Protein AF-A0A6C2UPY3-F1 (afdb_monomer)

Secondary structure (DSSP, 8-state):
--SSSSSSSSSTTTSTTSSSS-------------PPPHHHHHHHHHHHHTS-GGG--HHHHHHHHHHHHHTT---SHHHHHHHHHTT--HHHHHHHS--GGGS---S------PPSSSTTS--HHHHTSHHHHHHHHHHHHHHHHH--HHHHH---TT-SS--SSHHHHHHT-TTSGGGBTTHHHHHHHHHHHHS-HHHHHHHHHHHHHHHHHHHHHHHHTHHHHHHHHHHHHT-PPTT--S--HHHHHHHHHHHHHHHHHHHHHHHHHHHHHHHT--HHHHHHHTTS-TT-GGGS------S-GGGS-HHHHHHHHHHHHHHHHHHHS-HHHHH---GGGS-TTSSHHHHHHGGGTT-TT-B--TTHHHHHHHHHHHHS-HHHHHHHHHHHHHHHHHHHHHHHHHHHHHHHHHHHHHTS---HHHHHHHHHHHHHHHHHHHHHHHHHHHHHHHH--HHHHHHHHHHT---GGG--SSEEETTEEE----PPP-GGGTS-TTT-SS---------SS-EEE-SS--TTEEPPGGGSTTTT-PPPPEEEE-PPTT--EEEEEEEEE-SS-EEEEEEEEEEETT--EE-TT--TTSSEE---TTTSSSS-------SSS-EEEEEEEEEESS----SS-GGG--HHHHHHHHTTTEEEEEEEEEEE---TT---------

Solvent-accessible surface area (backbone atoms only — not comparable to full-atom values): 37880 Å² total; per-residue (Å²): 137,94,88,83,83,82,79,80,65,73,69,65,59,67,66,58,68,77,75,73,84,84,91,84,76,98,63,84,86,75,87,76,76,82,65,68,49,73,68,55,45,50,50,51,40,57,64,50,68,79,55,57,67,90,72,67,43,43,70,55,26,42,53,50,54,50,52,32,53,76,69,71,53,66,88,50,75,52,44,42,49,45,38,42,75,62,64,34,59,54,65,59,42,39,69,44,37,54,63,92,87,67,86,75,86,91,76,91,81,81,95,74,89,78,82,89,84,71,87,84,76,77,47,54,69,54,23,70,26,65,68,42,36,43,23,38,54,32,25,28,46,49,25,44,80,62,49,52,76,33,38,16,44,22,35,65,85,78,77,65,49,73,52,32,13,42,64,34,41,30,73,57,21,75,61,62,44,46,51,26,56,46,39,54,60,39,50,10,24,51,47,48,67,62,48,51,74,68,53,49,47,51,45,51,50,48,17,61,63,43,41,48,52,52,51,42,52,47,57,65,46,47,48,57,35,52,45,40,49,25,46,52,72,69,65,59,55,92,94,41,95,44,74,25,61,69,43,38,11,56,56,34,14,59,54,27,25,52,33,26,49,53,31,50,57,46,32,47,53,48,14,54,45,62,67,65,57,49,69,70,44,50,56,55,57,68,57,42,47,74,42,31,61,80,55,47,66,88,64,69,85,71,69,72,68,88,80,51,54,71,66,30,48,54,41,31,40,51,51,33,31,29,44,50,29,43,68,74,48,53,61,70,30,16,39,31,54,61,51,68,70,57,51,66,50,28,14,36,55,32,75,64,46,55,80,40,64,93,35,66,81,33,66,58,68,88,53,55,49,47,57,48,7,52,54,46,49,70,67,42,52,75,72,49,33,46,47,59,59,49,48,46,68,72,35,46,67,46,53,55,49,42,46,53,45,36,41,54,41,26,56,37,43,50,29,13,56,75,77,66,46,68,54,66,68,59,30,30,55,43,24,23,53,42,16,30,42,39,23,43,47,32,46,53,50,34,54,34,49,20,55,39,63,77,67,55,51,72,69,48,52,57,51,49,52,58,66,58,74,66,67,75,88,74,62,80,93,35,27,28,57,32,75,46,82,37,72,68,70,91,70,70,85,47,58,50,38,30,49,56,84,90,68,59,80,83,60,75,74,82,70,84,74,83,58,82,70,32,44,45,49,35,96,81,39,57,75,71,25,65,54,54,53,48,41,15,58,88,44,73,48,35,46,73,36,36,37,45,50,62,69,62,90,69,48,48,12,30,33,40,41,30,32,33,79,52,100,90,49,75,46,38,28,32,32,39,32,55,21,53,54,88,60,47,64,40,53,64,58,56,63,87,77,62,35,47,51,16,18,14,70,82,81,53,44,58,45,76,50,44,60,66,75,88,64,87,66,71,43,61,39,38,38,36,41,36,34,14,58,49,64,69,74,73,99,60,60,51,64,67,33,36,71,66,57,49,53,59,52,39,62,97,29,66,75,46,59,22,58,35,40,26,30,48,59,76,71,93,81,77,85,70,74,83,78,82,84,129

InterPro domains:
  IPR005247 YbhB/YbcL/LppC-like [TIGR00481] (537-664)
  IPR005247 YbhB/YbcL/LppC-like [cd00865] (519-664)
  IPR008914 Phosphatidylethanolamine-binding protein [PF01161] (531-664)
  IPR036610 PEBP-like superfamily [G3DSA:3.90.280.10] (501-667)
  IPR036610 PEBP-like superfamily [SSF49777] (518-667)

Foldseek 3Di:
DPDPPPPVPVVVVVVVVVVPDDDDDPDDDDDDPDADDPVLLVQLLVLCVVDDQVPDALVSLQVSVVSCVVVVNDDDPNSQVSCVVSVHHPVVSCVSPPDPPPPDDDDDDDDDDDDPDDVPCFALCNLLDLQQLLLLLLLLLLQQLQHDLQLLLAAAPPLFLQQLLLQVLLVLAPQNCSQFLQPLVLQLQLLLVQADPVLLVLQLVLLVVCLQLLLLLSLLCSLLLVQLNCLLVVVADPPFPHFDLQLLLQSLLQSLLSSLVNNLVLLLSLLVRLLVDDPVSVVSLVQCDSRYSVSTDGDDDNDDPVVDDPSSVSSSSSSSSSSSSNNNHDLRSSLGDHSNSFLSRSSSCLLQCVVNPPPNGDGGDPCLSNVLSVLSLVLDDPVLNCLSSVLSVVLSVLSVLSSVLSSVSSVQSCCSNPVSHGDSVSSSVSSSSNSSSSSNSNRSSSNSSSVSSVPDDPVSSVVSNVSSVGDPVSRAPAHDSHNHHDHDDPRPDNNSRGDDPVPPPDDDPPDRPPPDAKAKAFPQAGFQEADPCCCAPNHVVKPTKMFMDRYDPLFAWKWKWKWFDDPVDIWTFWTWFRQGPPDGIAGIRRDCPRGHFAATPPPLDRDGHGHDDPDADKTKMKMKMFGFNDGFDAPDDRSHPDPVSRVVSRPPGTPDMYMGIHMYGDPPPPPDDDDDDD

Nearest PDB structures (foldseek):
  3n08-assembly1_B  TM=9.089E-01  e=2.172E-09  Chlamydia trachomatis D/UW-3/CX
  1fux-assembly1_B  TM=8.877E-01  e=2.006E-08  Escherichia coli
  1vi3-assembly1_A  TM=8.830E-01  e=4.149E-08  Escherichia coli

Sequence (678 aa):
MKKFETAMIAVCMVIAMQVFARADNNAPRQEQGENITAEQTEKVKEILSHYDAASLTAKNAIAIHEAFREAGLRGGPSMNEAVKAAGFDPDKLRDLAPPPDAQQGSGTEAPGSQPQGQSSRYSVDQAISDRAQLNTIAFDGVAFLTGNMACNTFLPPGKVADFCGFQYMRDVDTNELGHNTSFVPLVANNVLSVLTDKQKGQLIALAKEQEPVLADFGYQRFPLVQAFYRQLTGDFPEGSTGLNRAAVMNYAAGFYEVDGLLSYRRAEVLGSIIRSLSDKQKEYLGKMVFNDSSTWPKLENQVDKRSMSHAAHVAVMTYASEMFSWYAGGVEADVYFCPERHATYFGSFFMKDIPAMGDDNYTISTSLTGDSGEAFLNLLTDGQRKLVTGLVDQQRAGLNEIVEIRREISIVLRGFQTSGKGDEEKVRTLSRRYGELDGEVSYFYAKAFAEVAGSLSADQKETLMKLRNLDPKYTPKGAFLYSEPIDMPKIPDTDFLFVSTATAKQVKMPQAKKVGSFQLTSPAVEDGGMLPVDFTGDGAAATLPLNWSGAPEGTKSFAVIMHHIAPDQTKWYWILYNIPATTTALPRNAPGGVGMLGNNSVNGRTEYAPPHSKGPGPKTYIYTVYALSAPVSVSVAPEKVNRDVLLTAMKGKILATAELETVYERKVGDNREPRAEK

Radius of gyration: 31.48 Å; Cα contacts (8 Å, |Δi|>4): 1026; chains: 1; bounding box: 86×113×62 Å

Mean predicted aligned error: 17.52 Å

pLDDT: mean 84.55, std 19.9, range [24.67, 98.69]

Structure (mmCIF, N/CA/C/O backbone):
data_AF-A0A6C2UPY3-F1
#
_entry.id   AF-A0A6C2UPY3-F1
#
loop_
_atom_site.group_PDB
_atom_site.id
_atom_site.type_symbol
_atom_site.label_atom_id
_atom_site.label_alt_id
_atom_site.label_comp_id
_atom_site.label_asym_id
_atom_site.label_entity_id
_atom_site.label_seq_id
_atom_site.pdbx_PDB_ins_code
_atom_site.Cartn_x
_atom_site.Cartn_y
_atom_site.Cartn_z
_atom_site.occupancy
_atom_site.B_iso_or_equiv
_atom_site.auth_seq_id
_atom_site.auth_comp_id
_atom_site.auth_asym_id
_atom_site.auth_atom_id
_atom_site.pdbx_PDB_model_num
ATOM 1 N N . MET A 1 1 ? -43.630 40.677 -0.311 1.00 43.28 1 MET A N 1
ATOM 2 C CA . MET A 1 1 ? -42.318 41.297 -0.608 1.00 43.28 1 MET A CA 1
ATOM 3 C C . MET A 1 1 ? -42.245 42.626 0.127 1.00 43.28 1 MET A C 1
ATOM 5 O O . MET A 1 1 ? -43.233 43.342 0.099 1.00 43.28 1 MET A O 1
ATOM 9 N N . LYS A 1 2 ? -41.132 42.897 0.824 1.00 33.50 2 LYS A N 1
ATOM 10 C CA . LYS A 1 2 ? -40.958 43.876 1.925 1.00 33.50 2 LYS A CA 1
ATOM 11 C C . LYS A 1 2 ? -41.572 43.472 3.273 1.00 33.50 2 LYS A C 1
ATOM 13 O O . LYS A 1 2 ? -42.511 44.089 3.758 1.00 33.50 2 LYS A O 1
ATOM 18 N N . LYS A 1 3 ? -40.997 42.414 3.860 1.00 31.69 3 LYS A N 1
ATOM 19 C CA . LYS A 1 3 ? -40.846 42.179 5.316 1.00 31.69 3 LYS A CA 1
ATOM 20 C C . LYS A 1 3 ? -39.862 41.018 5.583 1.00 31.69 3 LYS A C 1
ATOM 22 O O . LYS A 1 3 ? -40.121 40.145 6.397 1.00 31.69 3 LYS A O 1
ATOM 27 N N . PHE A 1 4 ? -38.743 40.998 4.849 1.00 28.12 4 PHE A N 1
ATOM 28 C CA . PHE A 1 4 ? -37.661 40.009 5.012 1.00 28.12 4 PHE A CA 1
ATOM 29 C C . PHE A 1 4 ? -36.259 40.608 4.780 1.00 28.12 4 PHE A C 1
ATOM 31 O O . PHE A 1 4 ? -35.325 39.903 4.433 1.00 28.12 4 PHE A O 1
ATOM 38 N N . GLU A 1 5 ? -36.103 41.919 4.994 1.00 31.80 5 GLU A N 1
ATOM 39 C CA . GLU A 1 5 ? -34.828 42.636 4.797 1.00 31.80 5 GLU A CA 1
ATOM 40 C C . GLU A 1 5 ? -34.433 43.503 6.005 1.00 31.80 5 GLU A C 1
ATOM 42 O O . GLU A 1 5 ? -33.667 44.451 5.895 1.00 31.80 5 GLU A O 1
ATOM 47 N N . THR A 1 6 ? -34.943 43.194 7.201 1.00 31.55 6 THR A N 1
ATOM 48 C CA . THR A 1 6 ? -34.597 43.971 8.413 1.00 31.55 6 THR A CA 1
ATOM 49 C C . THR A 1 6 ? -34.268 43.092 9.624 1.00 31.55 6 THR A C 1
ATOM 51 O O . THR A 1 6 ? -34.176 43.581 10.740 1.00 31.55 6 THR A O 1
ATOM 54 N N . ALA A 1 7 ? -34.015 41.796 9.408 1.00 30.09 7 ALA A N 1
ATOM 55 C CA . ALA A 1 7 ? -33.547 40.869 10.448 1.00 30.09 7 ALA A CA 1
ATOM 56 C C . ALA A 1 7 ? -32.227 40.153 10.092 1.00 30.09 7 ALA A C 1
ATOM 58 O O . ALA A 1 7 ? -31.818 39.240 10.798 1.00 30.09 7 ALA A O 1
ATOM 59 N N . MET A 1 8 ? -31.527 40.593 9.038 1.00 29.78 8 MET A N 1
ATOM 60 C CA . MET A 1 8 ? -30.213 40.057 8.636 1.00 29.78 8 MET A CA 1
ATOM 61 C C . MET A 1 8 ? -29.109 41.127 8.621 1.00 29.78 8 MET A C 1
ATOM 63 O O . MET A 1 8 ? -28.093 40.978 7.956 1.00 29.78 8 MET A O 1
ATOM 67 N N . ILE A 1 9 ? -29.315 42.219 9.367 1.00 31.20 9 ILE A N 1
ATOM 68 C CA . ILE A 1 9 ? -28.316 43.284 9.583 1.00 31.20 9 ILE A CA 1
ATOM 69 C C . ILE A 1 9 ? -27.961 43.426 11.081 1.00 31.20 9 ILE A C 1
ATOM 71 O O . ILE A 1 9 ? -26.947 44.018 11.425 1.00 31.20 9 ILE A O 1
ATOM 75 N N . ALA A 1 10 ? -28.698 42.770 11.989 1.00 29.48 10 ALA A N 1
ATOM 76 C CA . ALA A 1 10 ? -28.440 42.828 13.434 1.00 29.48 10 ALA A CA 1
ATOM 77 C C . ALA A 1 10 ? -27.607 41.655 14.004 1.00 29.48 10 ALA A C 1
ATOM 79 O O . ALA A 1 10 ? -27.228 41.704 15.169 1.00 29.48 10 ALA A O 1
ATOM 80 N N . VAL A 1 11 ? -27.261 40.633 13.207 1.00 30.39 11 VAL A N 1
ATOM 81 C CA . VAL A 1 11 ? -26.351 39.540 13.635 1.00 30.39 11 VAL A CA 1
ATOM 82 C C . VAL A 1 11 ? -24.947 39.676 13.024 1.00 30.39 11 VAL A C 1
ATOM 84 O O . VAL A 1 11 ? -23.975 39.185 13.588 1.00 30.39 11 VAL A O 1
ATOM 87 N N . CYS A 1 12 ? -24.784 40.469 11.960 1.00 29.53 12 CYS A N 1
ATOM 88 C CA . CYS A 1 12 ? -23.463 40.804 11.413 1.00 29.53 12 CYS A CA 1
ATOM 89 C C . CYS A 1 12 ? -22.771 41.983 12.124 1.00 29.53 12 CYS A C 1
ATOM 91 O O . CYS A 1 12 ? -21.595 42.229 11.876 1.00 29.53 12 CYS A O 1
ATOM 93 N N . MET A 1 13 ? -23.445 42.683 13.046 1.00 27.91 13 MET A N 1
ATOM 94 C CA . MET A 1 13 ? -22.866 43.831 13.765 1.00 27.91 13 MET A CA 1
ATOM 95 C C . MET A 1 13 ? -22.345 43.520 15.177 1.00 27.91 13 MET A C 1
ATOM 97 O O . MET A 1 13 ? -21.684 44.366 15.767 1.00 27.91 13 MET A O 1
ATOM 101 N N . VAL A 1 14 ? -22.544 42.300 15.694 1.00 29.33 14 VAL A N 1
ATOM 102 C CA . VAL A 1 14 ? -21.970 41.867 16.989 1.00 29.33 14 VAL A CA 1
ATOM 103 C C . VAL A 1 14 ? -20.710 41.003 16.812 1.00 29.33 14 VAL A C 1
ATOM 105 O O . VAL A 1 14 ? -19.876 40.951 17.707 1.00 29.33 14 VAL A O 1
ATOM 108 N N . ILE A 1 15 ? -20.472 40.442 15.620 1.00 30.80 15 ILE A N 1
ATOM 109 C CA . ILE A 1 15 ? -19.201 39.765 15.280 1.00 30.80 15 ILE A CA 1
ATOM 110 C C . ILE A 1 15 ? -18.158 40.762 14.724 1.00 30.80 15 ILE A C 1
ATOM 112 O O . ILE A 1 15 ? -16.955 40.541 14.834 1.00 30.80 15 ILE A O 1
ATOM 116 N N . ALA A 1 16 ? -18.586 41.933 14.240 1.00 27.12 16 ALA A N 1
ATOM 117 C CA . ALA A 1 16 ? -17.689 42.998 13.774 1.00 27.12 16 ALA A CA 1
ATOM 118 C C . ALA A 1 16 ? -17.115 43.894 14.900 1.00 27.12 16 ALA A C 1
ATOM 120 O O . ALA A 1 16 ? -16.268 44.741 14.629 1.00 27.12 16 ALA A O 1
ATOM 121 N N . MET A 1 17 ? -17.520 43.696 16.163 1.00 27.42 17 MET A N 1
ATOM 122 C CA . MET A 1 17 ? -17.054 44.487 17.319 1.00 27.42 17 MET A CA 1
ATOM 123 C C . MET A 1 17 ? -16.024 43.780 18.221 1.00 27.42 17 MET A C 1
ATOM 125 O O . MET A 1 17 ? -15.633 44.328 19.246 1.00 27.42 17 MET A O 1
ATOM 129 N N . GLN A 1 18 ? -15.500 42.620 17.810 1.00 29.08 18 GLN A N 1
ATOM 130 C CA . GLN A 1 18 ? -14.273 42.032 18.384 1.00 29.08 18 GLN A CA 1
ATOM 131 C C . GLN A 1 18 ? -13.105 41.958 17.384 1.00 29.08 18 GLN A C 1
ATOM 133 O O . GLN A 1 18 ? -12.031 41.471 17.723 1.00 29.08 18 GLN A O 1
ATOM 138 N N . VAL A 1 19 ? -13.278 42.519 16.181 1.00 29.23 19 VAL A N 1
ATOM 139 C CA . VAL A 1 19 ? -12.243 42.589 15.129 1.00 29.23 19 VAL A CA 1
ATOM 140 C C . VAL A 1 19 ? -11.664 44.010 14.961 1.00 29.23 19 VAL A C 1
ATOM 142 O O . VAL A 1 19 ? -10.706 44.208 14.226 1.00 29.23 19 VAL A O 1
ATOM 145 N N . PHE A 1 20 ? -12.136 45.002 15.724 1.00 27.36 20 PHE A N 1
ATOM 146 C CA . PHE A 1 20 ? -11.545 46.349 15.764 1.00 27.36 20 PHE A CA 1
ATOM 147 C C . PHE A 1 20 ? -11.242 46.797 17.198 1.00 27.36 20 PHE A C 1
ATOM 149 O O . PHE A 1 20 ? -11.876 47.686 17.755 1.00 27.36 20 PHE A O 1
ATOM 156 N N . ALA A 1 21 ? -10.232 46.165 17.795 1.00 28.03 21 ALA A N 1
ATOM 157 C CA . ALA A 1 21 ? -9.482 46.716 18.921 1.00 28.03 21 ALA A CA 1
ATOM 158 C C . ALA A 1 21 ? -8.058 46.141 18.925 1.00 28.03 21 ALA A C 1
ATOM 160 O O . ALA A 1 21 ? -7.724 45.319 19.773 1.00 28.03 21 ALA A O 1
ATOM 161 N N . ARG A 1 22 ? -7.249 46.536 17.930 1.00 28.73 22 ARG A N 1
ATOM 162 C CA . ARG A 1 22 ? -5.774 46.690 17.979 1.00 28.73 22 ARG A CA 1
ATOM 163 C C . ARG A 1 22 ? -5.237 46.977 16.572 1.00 28.73 22 ARG A C 1
ATOM 165 O O . ARG A 1 22 ? -4.553 46.170 15.959 1.00 28.73 22 ARG A O 1
ATOM 172 N N . ALA A 1 23 ? -5.557 48.163 16.074 1.00 29.22 23 ALA A N 1
ATOM 173 C CA . ALA A 1 23 ? -4.793 48.822 15.025 1.00 29.22 23 ALA A CA 1
ATOM 174 C C . ALA A 1 23 ? -4.443 50.215 15.552 1.00 29.22 23 ALA A C 1
ATOM 176 O O . ALA A 1 23 ? -5.127 51.181 15.259 1.00 29.22 23 ALA A O 1
ATOM 177 N N . ASP A 1 24 ? -3.464 50.242 16.454 1.00 33.41 24 ASP A N 1
ATOM 178 C CA . ASP A 1 24 ? -2.584 51.378 16.724 1.00 33.41 24 ASP A CA 1
ATOM 179 C C . ASP A 1 24 ? -1.478 50.875 17.655 1.00 33.41 24 ASP A C 1
ATOM 181 O O . ASP A 1 24 ? -1.638 50.779 18.868 1.00 33.41 24 ASP A O 1
ATOM 185 N N . ASN A 1 25 ? -0.383 50.434 17.043 1.00 28.27 25 ASN A N 1
ATOM 186 C CA . ASN A 1 25 ? 0.956 50.468 17.622 1.00 28.27 25 ASN A CA 1
ATOM 187 C C . ASN A 1 25 ? 1.949 50.289 16.478 1.00 28.27 25 ASN A C 1
ATOM 189 O O . ASN A 1 25 ? 2.405 49.193 16.158 1.00 28.27 25 ASN A O 1
ATOM 193 N N . ASN A 1 26 ? 2.251 51.412 15.837 1.00 34.75 26 ASN A N 1
ATOM 194 C CA . ASN A 1 26 ? 3.432 51.560 15.012 1.00 34.75 26 ASN A CA 1
ATOM 195 C C . ASN A 1 26 ? 4.642 51.581 15.968 1.00 34.75 26 ASN A C 1
ATOM 197 O O . ASN A 1 26 ? 5.049 52.632 16.455 1.00 34.75 26 ASN A O 1
ATOM 201 N N . ALA A 1 27 ? 5.150 50.397 16.305 1.00 28.31 27 ALA A N 1
ATOM 202 C CA . ALA A 1 27 ? 6.415 50.192 17.001 1.00 28.31 27 ALA A CA 1
ATOM 203 C C . ALA A 1 27 ? 7.251 49.210 16.159 1.00 28.31 27 ALA A C 1
ATOM 205 O O . ALA A 1 27 ? 6.681 48.273 15.593 1.00 28.31 27 ALA A O 1
ATOM 206 N N . PRO A 1 28 ? 8.569 49.421 16.009 1.00 27.42 28 PRO A N 1
ATOM 207 C CA . PRO A 1 28 ? 9.392 48.599 15.129 1.00 27.42 28 PRO A CA 1
ATOM 208 C C . PRO A 1 28 ? 9.341 47.125 15.551 1.00 27.42 28 PRO A C 1
ATOM 210 O O . PRO A 1 28 ? 9.443 46.807 16.737 1.00 27.42 28 PRO A O 1
ATOM 213 N N . ARG A 1 29 ? 9.187 46.225 14.567 1.00 27.75 29 ARG A N 1
ATOM 214 C CA . ARG A 1 29 ? 9.337 44.774 14.748 1.00 27.75 29 ARG A CA 1
ATOM 215 C C . ARG A 1 29 ? 10.707 44.499 15.374 1.00 27.75 29 ARG A C 1
ATOM 217 O O . ARG A 1 29 ? 11.723 44.739 14.730 1.00 27.75 29 ARG A O 1
ATOM 224 N N . GLN A 1 30 ? 10.728 43.996 16.607 1.00 25.84 30 GLN A N 1
ATOM 225 C CA . GLN A 1 30 ? 11.908 43.338 17.158 1.00 25.84 30 GLN A CA 1
ATOM 226 C C . GLN A 1 30 ? 12.019 41.945 16.532 1.00 25.84 30 GLN A C 1
ATOM 228 O O . GLN A 1 30 ? 11.112 41.125 16.671 1.00 25.84 30 GLN A O 1
ATOM 233 N N . GLU A 1 31 ? 13.132 41.684 15.852 1.00 34.47 31 GLU A N 1
ATOM 234 C CA . GLU A 1 31 ? 13.643 40.331 15.655 1.00 34.47 31 GLU A CA 1
ATOM 235 C C . GLU A 1 31 ? 13.912 39.721 17.040 1.00 34.47 31 GLU A C 1
ATOM 237 O O . GLU A 1 31 ? 14.740 40.228 17.794 1.00 34.47 31 GLU A O 1
ATOM 242 N N . GLN A 1 32 ? 13.207 38.650 17.401 1.00 31.83 32 GLN A N 1
ATOM 243 C CA . GLN A 1 32 ? 13.587 37.791 18.521 1.00 31.83 32 GLN A CA 1
ATOM 244 C C . GLN A 1 32 ? 13.891 36.406 17.955 1.00 31.83 32 GLN A C 1
ATOM 246 O O . GLN A 1 32 ? 13.021 35.546 17.865 1.00 31.83 32 GLN A O 1
ATOM 251 N N . GLY A 1 33 ? 15.146 36.204 17.548 1.00 43.09 33 GLY A N 1
ATOM 252 C CA . GLY A 1 33 ? 15.763 34.898 17.741 1.00 43.09 33 GLY A CA 1
ATOM 253 C C . GLY A 1 33 ? 15.881 34.695 19.248 1.00 43.09 33 GLY A C 1
ATOM 254 O O . GLY A 1 33 ? 16.368 35.587 19.943 1.00 43.09 33 GLY A O 1
ATOM 255 N N . GLU A 1 34 ? 15.361 33.591 19.774 1.00 50.81 34 GLU A N 1
ATOM 256 C CA . GLU A 1 34 ? 15.448 33.301 21.205 1.00 50.81 34 GLU A CA 1
ATOM 257 C C . GLU A 1 34 ? 16.928 33.274 21.631 1.00 50.81 34 GLU A C 1
ATOM 259 O O . GLU A 1 34 ? 17.712 32.405 21.240 1.00 50.81 34 GLU A O 1
ATOM 264 N N . ASN A 1 35 ? 17.339 34.280 22.403 1.00 67.75 35 ASN A N 1
ATOM 265 C CA . ASN A 1 35 ? 18.622 34.273 23.091 1.00 67.75 35 ASN A CA 1
ATOM 266 C C . ASN A 1 35 ? 18.583 33.184 24.167 1.00 67.75 35 ASN A C 1
ATOM 268 O O . ASN A 1 35 ? 17.608 33.107 24.916 1.00 67.75 35 ASN A O 1
ATOM 272 N N . ILE A 1 36 ? 19.633 32.361 24.263 1.00 79.19 36 ILE A N 1
ATOM 273 C CA . ILE A 1 36 ? 19.756 31.414 25.374 1.00 79.19 36 ILE A CA 1
ATOM 274 C C . ILE A 1 36 ? 19.735 32.174 26.710 1.00 79.19 36 ILE A C 1
ATOM 276 O O . ILE A 1 36 ? 20.235 33.298 26.816 1.00 79.19 36 ILE A O 1
ATOM 280 N N . THR A 1 37 ? 19.135 31.585 27.741 1.00 85.62 37 THR A N 1
ATOM 281 C CA . THR A 1 37 ? 19.032 32.224 29.058 1.00 85.62 37 THR A CA 1
ATOM 282 C C . THR A 1 37 ? 20.402 32.321 29.745 1.00 85.62 37 THR A C 1
ATOM 284 O O . THR A 1 37 ? 21.361 31.636 29.380 1.00 85.62 37 THR A O 1
ATOM 287 N N . ALA A 1 38 ? 20.518 33.154 30.784 1.00 82.06 38 ALA A N 1
ATOM 288 C CA . ALA A 1 38 ? 21.731 33.212 31.609 1.00 82.06 38 ALA A CA 1
ATOM 289 C C . ALA A 1 38 ? 22.054 31.849 32.258 1.00 82.06 38 ALA A C 1
ATOM 291 O O . ALA A 1 38 ? 23.214 31.457 32.330 1.00 82.06 38 ALA A O 1
ATOM 292 N N . GLU A 1 39 ? 21.022 31.100 32.657 1.00 82.31 39 GLU A N 1
ATOM 293 C CA . GLU A 1 39 ? 21.149 29.743 33.198 1.00 82.31 39 GLU A CA 1
ATOM 294 C C . GLU A 1 39 ? 21.679 28.759 32.144 1.00 82.31 39 GLU A C 1
ATOM 296 O O . GLU A 1 39 ? 22.607 27.999 32.408 1.00 82.31 39 GLU A O 1
ATOM 301 N N . GLN A 1 40 ? 21.164 28.835 30.914 1.00 86.31 40 GLN A N 1
ATOM 302 C CA . GLN A 1 40 ? 21.666 28.049 29.786 1.00 86.31 40 GLN A CA 1
ATOM 303 C C . GLN A 1 40 ? 23.106 28.426 29.418 1.00 86.31 40 GLN A C 1
ATOM 305 O O . GLN A 1 40 ? 23.907 27.551 29.106 1.00 86.31 40 GLN A O 1
ATOM 310 N N . THR A 1 41 ? 23.467 29.707 29.513 1.00 88.75 41 THR A N 1
ATOM 311 C CA . THR A 1 41 ? 24.836 30.186 29.269 1.00 88.75 41 THR A CA 1
ATOM 312 C C . THR A 1 41 ? 25.822 29.631 30.301 1.00 88.75 41 THR A C 1
ATOM 314 O O . THR A 1 41 ? 26.923 29.219 29.941 1.00 88.75 41 THR A O 1
ATOM 317 N N . GLU A 1 42 ? 25.436 29.568 31.578 1.00 89.25 42 GLU A N 1
ATOM 318 C CA . GLU A 1 42 ? 26.247 28.907 32.609 1.00 89.25 42 GLU A CA 1
ATOM 319 C C . GLU A 1 42 ? 26.333 27.394 32.389 1.00 89.25 42 GLU A C 1
ATOM 321 O O . GLU A 1 42 ? 27.410 26.819 32.532 1.00 89.25 42 GLU A O 1
ATOM 326 N N . LYS A 1 43 ? 25.253 26.753 31.923 1.00 92.38 43 LYS A N 1
ATOM 327 C CA . LYS A 1 43 ? 25.273 25.329 31.559 1.00 92.38 43 LYS A CA 1
ATOM 328 C C . LYS A 1 43 ? 26.239 25.030 30.407 1.00 92.38 43 LYS A C 1
ATOM 330 O O . LYS A 1 43 ? 26.944 24.024 30.446 1.00 92.38 43 LYS A O 1
ATOM 335 N N . VAL A 1 44 ? 26.329 25.921 29.415 1.00 92.50 44 VAL A N 1
ATOM 336 C CA . VAL A 1 44 ? 27.328 25.832 28.334 1.00 92.50 44 VAL A CA 1
ATOM 337 C C . VAL A 1 44 ? 28.748 25.881 28.898 1.00 92.50 44 VAL A C 1
ATOM 339 O O . VAL A 1 44 ? 29.572 25.042 28.537 1.00 92.50 44 VAL A O 1
ATOM 342 N N . LYS A 1 45 ? 29.037 26.820 29.808 1.00 92.50 45 LYS A N 1
ATOM 343 C CA . LYS A 1 45 ? 30.357 26.927 30.449 1.00 92.50 45 LYS A CA 1
ATOM 344 C C . LYS A 1 45 ? 30.688 25.701 31.294 1.00 92.50 45 LYS A C 1
ATOM 346 O O . LYS A 1 45 ? 31.810 25.215 31.221 1.00 92.50 45 LYS A O 1
ATOM 351 N N . GLU A 1 46 ? 29.725 25.193 32.060 1.00 93.12 46 GLU A N 1
ATOM 352 C CA . GLU A 1 46 ? 29.875 23.984 32.876 1.00 93.12 46 GLU A CA 1
ATOM 353 C C . GLU A 1 46 ? 30.261 22.786 32.000 1.00 93.12 46 GLU A C 1
ATOM 355 O O . GLU A 1 46 ? 31.302 22.171 32.228 1.00 93.12 46 GLU A O 1
ATOM 360 N N . ILE A 1 47 ? 29.489 22.513 30.943 1.00 93.00 47 ILE A N 1
ATOM 361 C CA . ILE A 1 47 ? 29.744 21.397 30.021 1.00 93.00 47 ILE A CA 1
ATOM 362 C C . ILE A 1 47 ? 31.125 21.529 29.374 1.00 93.00 47 ILE A C 1
ATOM 364 O O . ILE A 1 47 ? 31.890 20.566 29.349 1.00 93.00 47 ILE A O 1
ATOM 368 N N . LEU A 1 48 ? 31.469 22.721 28.882 1.00 94.44 48 LEU A N 1
ATOM 369 C CA . LEU A 1 48 ? 32.739 22.958 28.198 1.00 94.44 48 LEU A CA 1
ATOM 370 C C . LEU A 1 48 ? 33.948 22.972 29.146 1.00 94.44 48 LEU A C 1
ATOM 372 O O . LEU A 1 48 ? 35.051 22.659 28.706 1.00 94.44 48 LEU A O 1
ATOM 376 N N . SER A 1 49 ? 33.760 23.240 30.443 1.00 92.44 49 SER A N 1
ATOM 377 C CA . SER A 1 49 ? 34.845 23.236 31.440 1.00 92.44 49 SER A CA 1
ATOM 378 C C . SER A 1 49 ? 35.518 21.871 31.628 1.00 92.44 49 SER A C 1
ATOM 380 O O . SER A 1 49 ? 36.646 21.794 32.113 1.00 92.44 49 SER A O 1
ATOM 382 N N . HIS A 1 50 ? 34.847 20.791 31.218 1.00 91.94 50 HIS A N 1
ATOM 383 C CA . HIS A 1 50 ? 35.381 19.430 31.255 1.00 91.94 50 HIS A CA 1
ATOM 384 C C . HIS A 1 50 ? 36.324 19.098 30.090 1.00 91.94 50 HIS A C 1
ATOM 386 O O . HIS A 1 50 ? 36.877 17.997 30.042 1.00 91.94 50 HIS A O 1
ATOM 392 N N . TYR A 1 51 ? 36.514 20.029 29.156 1.00 92.19 51 TYR A N 1
ATOM 393 C CA . TYR A 1 51 ? 37.273 19.815 27.933 1.00 92.19 51 TYR A CA 1
ATOM 394 C C . TYR A 1 51 ? 38.352 20.886 27.763 1.00 92.19 51 TYR A C 1
ATOM 396 O O . TYR A 1 51 ? 38.236 22.007 28.247 1.00 92.19 51 TYR A O 1
ATOM 404 N N . ASP A 1 52 ? 39.414 20.540 27.041 1.00 90.81 52 ASP A N 1
ATOM 405 C CA . ASP A 1 52 ? 40.459 21.483 26.648 1.00 90.81 52 ASP A CA 1
ATOM 406 C C . ASP A 1 52 ? 40.269 21.881 25.177 1.00 90.81 52 ASP A C 1
ATOM 408 O O . ASP A 1 52 ? 40.358 21.046 24.271 1.00 90.81 52 ASP A O 1
ATOM 412 N N . ALA A 1 53 ? 40.018 23.170 24.935 1.00 87.75 53 ALA A N 1
ATOM 413 C CA . ALA A 1 53 ? 39.783 23.726 23.604 1.00 87.75 53 ALA A CA 1
ATOM 414 C C . ALA A 1 53 ? 40.985 23.549 22.651 1.00 87.75 53 ALA A C 1
ATOM 416 O O . ALA A 1 53 ? 40.808 23.423 21.430 1.00 87.75 53 ALA A O 1
ATOM 417 N N . ALA A 1 54 ? 42.212 23.501 23.187 1.00 84.19 54 ALA A N 1
ATOM 418 C CA . ALA A 1 54 ? 43.427 23.340 22.391 1.00 84.19 54 ALA A CA 1
ATOM 419 C C . ALA A 1 54 ? 43.610 21.900 21.879 1.00 84.19 54 ALA A C 1
ATOM 421 O O . ALA A 1 54 ? 44.164 21.707 20.794 1.00 84.19 54 ALA A O 1
ATOM 422 N N . SER A 1 55 ? 43.097 20.903 22.609 1.00 87.06 55 SER A N 1
ATOM 423 C CA . SER A 1 55 ? 43.263 19.469 22.321 1.00 87.06 55 SER A CA 1
ATOM 424 C C . SER A 1 55 ? 41.956 18.740 21.961 1.00 87.06 55 SER A C 1
ATOM 426 O O . SER A 1 55 ? 41.864 17.515 22.060 1.00 87.06 55 SER A O 1
ATOM 428 N N . LEU A 1 56 ? 40.944 19.479 21.490 1.00 88.44 56 LEU A N 1
ATOM 429 C CA . LEU A 1 56 ? 39.674 18.925 21.006 1.00 88.44 56 LEU A CA 1
ATOM 430 C C . LEU A 1 56 ? 39.867 17.819 19.957 1.00 88.44 56 LEU A C 1
ATOM 432 O O . LEU A 1 56 ? 40.517 18.014 18.930 1.00 88.44 56 LEU A O 1
ATOM 436 N N . THR A 1 57 ? 39.218 16.678 20.196 1.00 88.06 57 THR A N 1
ATOM 437 C CA . THR A 1 57 ? 39.137 15.541 19.269 1.00 88.06 57 THR A CA 1
ATOM 438 C C . THR A 1 57 ? 37.698 15.333 18.799 1.00 88.06 57 THR A C 1
ATOM 440 O O . THR A 1 57 ? 36.766 15.804 19.449 1.00 88.06 57 THR A O 1
ATOM 443 N N . ALA A 1 58 ? 37.501 14.564 17.722 1.00 77.81 58 ALA A N 1
ATOM 444 C CA . ALA A 1 58 ? 36.168 14.184 17.244 1.00 77.81 58 ALA A CA 1
ATOM 445 C C . ALA A 1 58 ? 35.314 13.516 18.334 1.00 77.81 58 ALA A C 1
ATOM 447 O O . ALA A 1 58 ? 34.145 13.842 18.508 1.00 77.81 58 ALA A O 1
ATOM 448 N N . LYS A 1 59 ? 35.926 12.645 19.148 1.00 77.38 59 LYS A N 1
ATOM 449 C CA . LYS A 1 59 ? 35.252 11.976 20.269 1.00 77.38 59 LYS A CA 1
ATOM 450 C C . LYS A 1 59 ? 34.748 12.972 21.320 1.00 77.38 59 LYS A C 1
ATOM 452 O O . LYS A 1 59 ? 33.625 12.839 21.792 1.00 77.38 59 LYS A O 1
ATOM 457 N N . ASN A 1 60 ? 35.562 13.969 21.665 1.00 84.88 60 ASN A N 1
ATOM 458 C CA . ASN A 1 60 ? 35.176 14.996 22.634 1.00 84.88 60 ASN A CA 1
ATOM 459 C C . ASN A 1 60 ? 34.113 15.935 22.051 1.00 84.88 60 ASN A C 1
ATOM 461 O O . ASN A 1 60 ? 33.182 16.300 22.754 1.00 84.88 60 ASN A O 1
ATOM 465 N N . ALA A 1 61 ? 34.215 16.284 20.766 1.00 85.12 61 ALA A N 1
ATOM 466 C CA . ALA A 1 61 ? 33.223 17.112 20.088 1.00 85.12 61 ALA A CA 1
ATOM 467 C C . ALA A 1 61 ? 31.842 16.431 20.034 1.00 85.12 61 ALA A C 1
ATOM 469 O O . ALA A 1 61 ? 30.840 17.080 20.322 1.00 85.12 61 ALA A O 1
ATOM 470 N N . ILE A 1 62 ? 31.785 15.120 19.763 1.00 79.81 62 ILE A N 1
ATOM 471 C CA . ILE A 1 62 ? 30.537 14.335 19.808 1.00 79.81 62 ILE A CA 1
ATOM 472 C C . ILE A 1 62 ? 29.934 14.364 21.219 1.00 79.81 62 ILE A C 1
ATOM 474 O O . ILE A 1 62 ? 28.768 14.719 21.372 1.00 79.81 62 ILE A O 1
ATOM 478 N N . ALA A 1 63 ? 30.739 14.081 22.249 1.00 80.44 63 ALA A N 1
ATOM 479 C CA . ALA A 1 63 ? 30.280 14.087 23.639 1.00 80.44 63 ALA A CA 1
ATOM 480 C C . ALA A 1 63 ? 29.783 15.472 24.102 1.00 80.44 63 ALA A C 1
ATOM 482 O O . ALA A 1 63 ? 28.820 15.566 24.859 1.00 80.44 63 ALA A O 1
ATOM 483 N N . ILE A 1 64 ? 30.400 16.559 23.623 1.00 85.62 64 ILE A N 1
ATOM 484 C CA . ILE A 1 64 ? 29.950 17.936 23.882 1.00 85.62 64 ILE A CA 1
ATOM 485 C C . ILE A 1 64 ? 28.578 18.194 23.242 1.00 85.62 64 ILE A C 1
ATOM 487 O O . ILE A 1 64 ? 27.692 18.734 23.904 1.00 85.62 64 ILE A O 1
ATOM 491 N N . HIS A 1 65 ? 28.370 17.795 21.981 1.00 84.12 65 HIS A N 1
ATOM 492 C CA . HIS A 1 65 ? 27.074 17.963 21.304 1.00 84.12 65 HIS A CA 1
ATOM 493 C C . HIS A 1 65 ? 25.967 17.111 21.932 1.00 84.12 65 HIS A C 1
ATOM 495 O O . HIS A 1 65 ? 24.823 17.561 22.012 1.00 84.12 65 HIS A O 1
ATOM 501 N N . GLU A 1 66 ? 26.291 15.907 22.403 1.00 78.56 66 GLU A N 1
ATOM 502 C CA . GLU A 1 66 ? 25.368 15.064 23.171 1.00 78.56 66 GLU A CA 1
ATOM 503 C C . GLU A 1 66 ? 24.995 15.721 24.504 1.00 78.56 66 GLU A C 1
ATOM 505 O O . GLU A 1 66 ? 23.808 15.881 24.784 1.00 78.56 66 GLU A O 1
ATOM 510 N N . ALA A 1 67 ? 25.975 16.218 25.265 1.00 81.19 67 ALA A N 1
ATOM 511 C CA . ALA A 1 67 ? 25.727 16.922 26.523 1.00 81.19 67 ALA A CA 1
ATOM 512 C C . ALA A 1 67 ? 24.885 18.199 26.331 1.00 81.19 67 ALA A C 1
ATOM 514 O O . ALA A 1 67 ? 24.003 18.491 27.140 1.00 81.19 67 ALA A O 1
ATOM 515 N N . PHE A 1 68 ? 25.096 18.948 25.242 1.00 87.19 68 PHE A N 1
ATOM 516 C CA . PHE A 1 68 ? 24.234 20.080 24.888 1.00 87.19 68 PHE A CA 1
ATOM 517 C C . PHE A 1 68 ? 22.800 19.640 24.584 1.00 87.19 68 PHE A C 1
ATOM 519 O O . PHE A 1 68 ? 21.853 20.263 25.067 1.00 87.19 68 PHE A O 1
ATOM 526 N N . ARG A 1 69 ? 22.625 18.541 23.844 1.00 81.62 69 ARG A N 1
ATOM 527 C CA . ARG A 1 69 ? 21.305 17.992 23.513 1.00 81.62 69 ARG A CA 1
ATOM 528 C C . ARG A 1 69 ? 20.550 17.527 24.757 1.00 81.62 69 ARG A C 1
ATOM 530 O O . ARG A 1 69 ? 19.374 17.854 24.898 1.00 81.62 69 ARG A O 1
ATOM 537 N N . GLU A 1 70 ? 21.219 16.817 25.661 1.00 72.62 70 GLU A N 1
ATOM 538 C CA . GLU A 1 70 ? 20.649 16.362 26.936 1.00 72.62 70 GLU A CA 1
ATOM 539 C C . GLU A 1 70 ? 20.266 17.532 27.849 1.00 72.62 70 GLU A C 1
ATOM 541 O O . GLU A 1 70 ? 19.236 17.489 28.520 1.00 72.62 70 GLU A O 1
ATOM 546 N N . ALA A 1 71 ? 21.043 18.618 27.818 1.00 73.69 71 ALA A N 1
ATOM 547 C CA . ALA A 1 71 ? 20.748 19.851 28.542 1.00 73.69 71 ALA A CA 1
ATOM 548 C C . ALA A 1 71 ? 19.682 20.739 27.862 1.00 73.69 71 ALA A C 1
ATOM 550 O O . ALA A 1 71 ? 19.401 21.837 28.344 1.00 73.69 71 ALA A O 1
ATOM 551 N N . GLY A 1 72 ? 19.095 20.304 26.740 1.00 75.56 72 GLY A N 1
ATOM 552 C CA . GLY A 1 72 ? 18.103 21.081 25.990 1.00 75.56 72 GLY A CA 1
ATOM 553 C C . GLY A 1 72 ? 18.668 22.340 25.319 1.00 75.56 72 GLY A C 1
ATOM 554 O O . GLY A 1 72 ? 17.905 23.235 24.949 1.00 75.56 72 GLY A O 1
ATOM 555 N N . LEU A 1 73 ? 19.991 22.426 25.158 1.00 79.88 73 LEU A N 1
ATOM 556 C CA . LEU A 1 73 ? 20.691 23.539 24.523 1.00 79.88 73 LEU A CA 1
ATOM 557 C C . LEU A 1 73 ? 20.666 23.341 23.003 1.00 79.88 73 LEU A C 1
ATOM 559 O O . LEU A 1 73 ? 21.295 22.431 22.461 1.00 79.88 73 LEU A O 1
ATOM 563 N N . ARG A 1 74 ? 19.900 24.181 22.300 1.00 73.50 74 ARG A N 1
ATOM 564 C CA . ARG A 1 74 ? 19.765 24.128 20.837 1.00 73.50 74 ARG A CA 1
ATOM 565 C C . ARG A 1 74 ? 20.800 25.028 20.163 1.00 73.50 74 ARG A C 1
ATOM 567 O O . ARG A 1 74 ? 21.118 26.103 20.664 1.00 73.50 74 ARG A O 1
ATOM 574 N N . GLY A 1 75 ? 21.310 24.594 19.011 1.00 73.75 75 GLY A N 1
ATOM 575 C CA . GLY A 1 75 ? 22.243 25.385 18.206 1.00 73.75 75 GLY A CA 1
ATOM 576 C C . GLY A 1 75 ? 21.604 26.667 17.657 1.00 73.75 75 GLY A C 1
ATOM 577 O O . GLY A 1 75 ? 20.409 26.704 17.373 1.00 73.75 75 GLY A O 1
ATOM 578 N N . GLY A 1 76 ? 22.409 27.716 17.493 1.00 77.12 76 GLY A N 1
ATOM 579 C CA . GLY A 1 76 ? 21.971 29.022 16.999 1.00 77.12 76 GLY A CA 1
ATOM 580 C C . GLY A 1 76 ? 23.014 30.115 17.266 1.00 77.12 76 GLY A C 1
ATOM 581 O O . GLY A 1 76 ? 24.023 29.842 17.920 1.00 77.12 76 GLY A O 1
ATOM 582 N N . PRO A 1 77 ? 22.802 31.356 16.788 1.00 79.19 77 PRO A N 1
ATOM 583 C CA . PRO A 1 77 ? 23.764 32.450 16.958 1.00 79.19 77 PRO A CA 1
ATOM 584 C C . PRO A 1 77 ? 24.125 32.731 18.426 1.00 79.19 77 PRO A C 1
ATOM 586 O O . PRO A 1 77 ? 25.304 32.829 18.751 1.00 79.19 77 PRO A O 1
ATOM 589 N N . SER A 1 78 ? 23.132 32.750 19.321 1.00 82.00 78 SER A N 1
ATOM 590 C CA . SER A 1 78 ? 23.314 32.970 20.765 1.00 82.00 78 SER A CA 1
ATOM 591 C C . SER A 1 78 ? 24.082 31.830 21.453 1.00 82.00 78 SER A C 1
ATOM 593 O O . SER A 1 78 ? 24.927 32.068 22.314 1.00 82.00 78 SER A O 1
ATOM 595 N N . MET A 1 79 ? 23.868 30.584 21.019 1.00 86.88 79 MET A N 1
ATOM 596 C CA . MET A 1 79 ? 24.641 29.421 21.466 1.00 86.88 79 MET A CA 1
ATOM 597 C C . MET A 1 79 ? 26.098 29.493 20.986 1.00 86.88 79 MET A C 1
ATOM 599 O O . MET A 1 79 ? 27.018 29.228 21.757 1.00 86.88 79 MET A O 1
ATOM 603 N N . ASN A 1 80 ? 26.332 29.909 19.737 1.00 89.19 80 ASN A N 1
ATOM 604 C CA . ASN A 1 80 ? 27.682 30.078 19.194 1.00 89.19 80 ASN A CA 1
ATOM 605 C C . ASN A 1 80 ? 28.463 31.167 19.939 1.00 89.19 80 ASN A C 1
ATOM 607 O O . ASN A 1 80 ? 29.663 31.016 20.163 1.00 89.19 80 ASN A O 1
ATOM 611 N N . GLU A 1 81 ? 27.797 32.249 20.342 1.00 88.12 81 GLU A N 1
ATOM 612 C CA . GLU A 1 81 ? 28.398 33.280 21.188 1.00 88.12 81 GLU A CA 1
ATOM 613 C C . GLU A 1 81 ? 28.758 32.745 22.576 1.00 88.12 81 GLU A C 1
ATOM 615 O O . GLU A 1 81 ? 29.859 33.009 23.056 1.00 88.12 81 GLU A O 1
ATOM 620 N N . ALA A 1 82 ? 27.898 31.931 23.194 1.00 89.69 82 ALA A N 1
ATOM 621 C CA . ALA A 1 82 ? 28.183 31.317 24.490 1.00 89.69 82 ALA A CA 1
ATOM 622 C C . ALA A 1 82 ? 29.344 30.310 24.437 1.00 89.69 82 ALA A C 1
ATOM 624 O O . ALA A 1 82 ? 30.199 30.304 25.323 1.00 89.69 82 ALA A O 1
ATOM 625 N N . VAL A 1 83 ? 29.427 29.510 23.370 1.00 91.69 83 VAL A N 1
ATOM 626 C CA . VAL A 1 83 ? 30.549 28.592 23.111 1.00 91.69 83 VAL A CA 1
ATOM 627 C C . VAL A 1 83 ? 31.857 29.370 22.909 1.00 91.69 83 VAL A C 1
ATOM 629 O O . VAL A 1 83 ? 32.875 29.028 23.516 1.00 91.69 83 VAL A O 1
ATOM 632 N N . LYS A 1 84 ? 31.825 30.476 22.148 1.00 93.31 84 LYS A N 1
ATOM 633 C CA . LYS A 1 84 ? 32.976 31.386 21.986 1.00 93.31 84 LYS A CA 1
ATOM 634 C C . LYS A 1 84 ? 33.387 32.036 23.304 1.00 93.31 84 LYS A C 1
ATOM 636 O O . LYS A 1 84 ? 34.576 32.099 23.607 1.00 93.31 84 LYS A O 1
ATOM 641 N N . ALA A 1 85 ? 32.423 32.477 24.110 1.00 90.50 85 ALA A N 1
ATOM 642 C CA . ALA A 1 85 ? 32.673 33.067 25.424 1.00 90.50 85 ALA A CA 1
ATOM 643 C C . ALA A 1 85 ? 33.291 32.065 26.417 1.00 90.50 85 ALA A C 1
ATOM 645 O O . ALA A 1 85 ? 34.018 32.473 27.320 1.00 90.50 85 ALA A O 1
ATOM 646 N N . ALA A 1 86 ? 33.046 30.765 26.230 1.00 90.88 86 ALA A N 1
ATOM 647 C CA . ALA A 1 86 ? 33.684 29.687 26.983 1.00 90.88 86 ALA A CA 1
ATOM 648 C C . ALA A 1 86 ? 35.085 29.304 26.456 1.00 90.88 86 ALA A C 1
ATOM 650 O O . ALA A 1 86 ? 3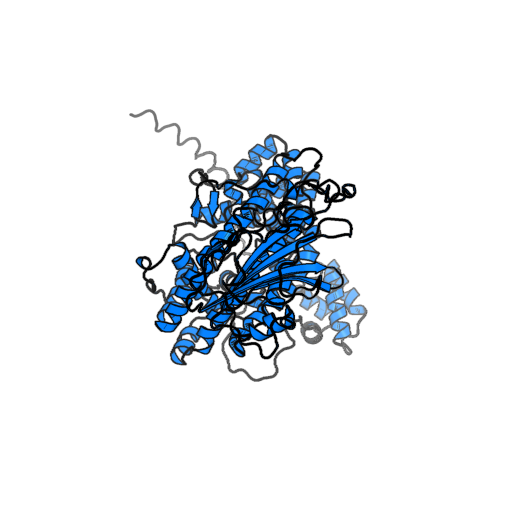5.715 28.404 27.006 1.00 90.88 86 ALA A O 1
ATOM 651 N N . GLY A 1 87 ? 35.593 29.975 25.414 1.00 91.44 87 GLY A N 1
ATOM 652 C CA . GLY A 1 87 ? 36.927 29.737 24.850 1.00 91.44 87 GLY A CA 1
ATOM 653 C C . GLY A 1 87 ? 36.990 28.640 23.783 1.00 91.44 87 GLY A C 1
ATOM 654 O O . GLY A 1 87 ? 38.085 28.212 23.422 1.00 91.44 87 GLY A O 1
ATOM 655 N N . PHE A 1 88 ? 35.843 28.188 23.268 1.00 94.38 88 PHE A N 1
ATOM 656 C CA . PHE A 1 88 ? 35.753 27.156 22.235 1.00 94.38 88 PHE A CA 1
ATOM 657 C C . PHE A 1 88 ? 35.378 27.767 20.886 1.00 94.38 88 PHE A C 1
ATOM 659 O O . PHE A 1 88 ? 34.614 28.727 20.805 1.00 94.38 88 PHE A O 1
ATOM 666 N N . ASP A 1 89 ? 35.895 27.187 19.806 1.00 91.88 89 ASP A N 1
ATOM 667 C CA . ASP A 1 89 ? 35.491 27.552 18.452 1.00 91.88 89 ASP A CA 1
ATOM 668 C C . ASP A 1 89 ? 34.275 26.695 18.036 1.00 91.88 89 ASP A C 1
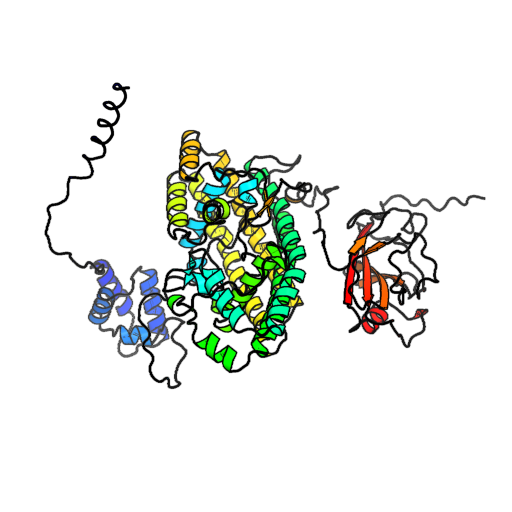ATOM 670 O O . ASP A 1 89 ? 34.415 25.473 17.900 1.00 91.88 89 ASP A O 1
ATOM 674 N N . PRO A 1 90 ? 33.078 27.292 17.866 1.00 86.38 90 PRO A N 1
ATOM 675 C CA . PRO A 1 90 ? 31.868 26.554 17.516 1.00 86.38 90 PRO A CA 1
ATOM 676 C C . PRO A 1 90 ? 31.947 25.921 16.124 1.00 86.38 90 PRO A C 1
ATOM 678 O O . PRO A 1 90 ? 31.357 24.861 15.916 1.00 86.38 90 PRO A O 1
ATOM 681 N N . ASP A 1 91 ? 32.695 26.518 15.192 1.00 85.31 91 ASP A N 1
ATOM 682 C CA . ASP A 1 91 ? 32.886 25.945 13.862 1.00 85.31 91 ASP A CA 1
ATOM 683 C C . ASP A 1 91 ? 33.799 24.715 13.961 1.00 85.31 91 ASP A C 1
ATOM 685 O O . ASP A 1 91 ? 33.435 23.643 13.484 1.00 85.31 91 ASP A O 1
ATOM 689 N N . LYS A 1 92 ? 34.894 24.794 14.730 1.00 86.75 92 LYS A N 1
ATOM 690 C CA . LYS A 1 92 ? 35.769 23.638 15.005 1.00 86.75 92 LYS A CA 1
ATOM 691 C C . LYS A 1 92 ? 35.040 22.490 15.719 1.00 86.75 92 LYS A C 1
ATOM 693 O O . LYS A 1 92 ? 35.290 21.326 15.413 1.00 86.75 92 LYS A O 1
ATOM 698 N N . LEU A 1 93 ? 34.146 22.787 16.669 1.00 83.12 93 LEU A N 1
ATOM 699 C CA . LEU A 1 93 ? 33.314 21.772 17.338 1.00 83.12 93 LEU A CA 1
ATOM 700 C C . LEU A 1 93 ? 32.332 21.097 16.374 1.00 83.12 93 LEU A C 1
ATOM 702 O O . LEU A 1 93 ? 32.072 19.902 16.506 1.00 83.12 93 LEU A O 1
ATOM 706 N N . ARG A 1 94 ? 31.778 21.844 15.417 1.00 81.44 94 ARG A N 1
ATOM 707 C CA . ARG A 1 94 ? 30.903 21.297 14.374 1.00 81.44 94 ARG A CA 1
ATOM 708 C C . ARG A 1 94 ? 31.689 20.453 13.372 1.00 81.44 94 ARG A C 1
ATOM 710 O O . ARG A 1 94 ? 31.240 19.371 13.024 1.00 81.44 94 ARG A O 1
ATOM 717 N N . ASP A 1 95 ? 32.866 20.905 12.959 1.00 83.12 95 ASP A N 1
ATOM 718 C CA . ASP A 1 95 ? 33.685 20.221 11.953 1.00 83.12 95 ASP A CA 1
ATOM 719 C C . ASP A 1 95 ? 34.303 18.917 12.484 1.00 83.12 95 ASP A C 1
ATOM 721 O O . ASP A 1 95 ? 34.491 17.961 11.734 1.00 83.12 95 ASP A O 1
ATOM 725 N N . LEU A 1 96 ? 34.607 18.851 13.788 1.00 81.62 96 LEU A N 1
ATOM 726 C CA . LEU A 1 96 ? 35.114 17.642 14.450 1.00 81.62 96 LEU A CA 1
ATOM 727 C C . LEU A 1 96 ? 34.022 16.601 14.744 1.00 81.62 96 LEU A C 1
ATOM 729 O O . LEU A 1 96 ? 34.339 15.426 14.917 1.00 81.62 96 LEU A O 1
ATOM 733 N N . ALA A 1 97 ? 32.758 17.016 14.801 1.00 76.38 97 ALA A N 1
ATOM 734 C CA . ALA A 1 97 ? 31.595 16.155 15.003 1.00 76.38 97 ALA A CA 1
ATOM 735 C C . ALA A 1 97 ? 30.486 16.539 14.010 1.00 76.38 97 ALA A C 1
ATOM 737 O O . ALA A 1 97 ? 29.432 17.041 14.418 1.00 76.38 97 ALA A O 1
ATOM 738 N N . PRO A 1 98 ? 30.736 16.357 12.701 1.00 60.31 98 PRO A N 1
ATOM 739 C CA . PRO A 1 98 ? 29.784 16.746 11.681 1.00 60.31 98 PRO A CA 1
ATOM 740 C C . PRO A 1 98 ? 28.500 15.918 11.838 1.00 60.31 98 PRO A C 1
ATOM 742 O O . PRO A 1 98 ? 28.578 14.735 12.192 1.00 60.31 98 PRO A O 1
ATOM 745 N N . PRO A 1 99 ? 27.313 16.497 11.580 1.00 51.06 99 PRO A 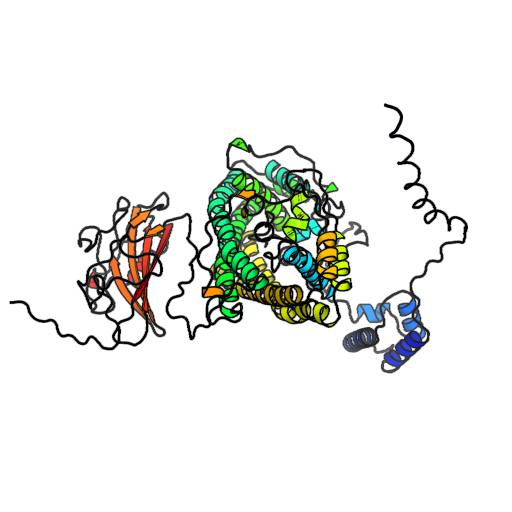N 1
ATOM 746 C CA . PRO A 1 99 ? 26.093 15.707 11.493 1.00 51.06 99 PRO A CA 1
ATOM 747 C C . PRO A 1 99 ? 26.268 14.591 10.441 1.00 51.06 99 PRO A C 1
ATOM 749 O O . PRO A 1 99 ? 27.087 14.752 9.529 1.00 51.06 99 PRO A O 1
ATOM 752 N N . PRO A 1 100 ? 25.529 13.470 10.548 1.00 40.31 100 PRO A N 1
ATOM 753 C CA . PRO A 1 100 ? 25.738 12.265 9.730 1.00 40.31 100 PRO A CA 1
ATOM 754 C C . PRO A 1 100 ? 25.794 12.495 8.206 1.00 40.31 100 PRO A C 1
ATOM 756 O O . PRO A 1 100 ? 26.374 11.686 7.487 1.00 40.31 100 PRO A O 1
ATOM 759 N N . ASP A 1 101 ? 25.274 13.626 7.728 1.00 39.00 101 ASP A N 1
ATOM 760 C CA . ASP A 1 101 ? 25.216 14.025 6.320 1.00 39.00 101 ASP A CA 1
ATOM 761 C C . ASP A 1 101 ? 26.526 14.611 5.745 1.00 39.00 101 ASP A C 1
ATOM 763 O O . ASP A 1 101 ? 26.599 14.874 4.547 1.00 39.00 101 ASP A O 1
ATOM 767 N N . ALA A 1 102 ? 27.577 14.832 6.547 1.00 34.62 102 ALA A N 1
ATOM 768 C CA . ALA A 1 102 ? 28.782 15.562 6.111 1.00 34.62 102 ALA A CA 1
ATOM 769 C C . ALA A 1 102 ? 30.055 14.708 5.889 1.00 34.62 102 ALA A C 1
ATOM 771 O O . ALA A 1 102 ? 31.146 15.258 5.735 1.00 34.62 102 ALA A O 1
ATOM 772 N N . GLN A 1 103 ? 29.954 13.373 5.802 1.00 30.62 103 GLN A N 1
ATOM 773 C CA . GLN A 1 103 ? 31.093 12.490 5.462 1.00 30.62 103 GLN A CA 1
ATOM 774 C C . GLN A 1 103 ? 31.160 12.032 3.991 1.00 30.62 103 GLN A C 1
ATOM 776 O O . GLN A 1 103 ? 31.763 11.002 3.687 1.00 30.62 103 GLN A O 1
ATOM 781 N N . GLN A 1 104 ? 30.622 12.805 3.044 1.00 33.66 104 GLN A N 1
ATOM 782 C CA . GLN A 1 104 ? 30.890 12.583 1.618 1.00 33.66 104 GLN A CA 1
ATOM 783 C C . GLN A 1 104 ? 31.310 13.876 0.915 1.00 33.66 104 GLN A C 1
ATOM 785 O O . GLN A 1 104 ? 30.510 14.790 0.754 1.00 33.66 104 GLN A O 1
ATOM 790 N N . GLY A 1 105 ? 32.566 13.918 0.449 1.00 30.70 105 GLY A N 1
ATOM 791 C CA . GLY A 1 105 ? 32.972 14.814 -0.638 1.00 30.70 105 GLY A CA 1
ATOM 792 C C . GLY A 1 105 ? 34.378 15.408 -0.539 1.00 30.70 105 GLY A C 1
ATOM 793 O O . GLY A 1 105 ? 34.545 16.542 -0.109 1.00 30.70 105 GLY A O 1
ATOM 794 N N . SER A 1 106 ? 35.386 14.712 -1.074 1.00 25.84 106 SER A N 1
ATOM 795 C CA . SER A 1 106 ? 36.529 15.380 -1.715 1.00 25.84 106 SER A CA 1
ATOM 796 C C . SER A 1 106 ? 36.613 14.901 -3.165 1.00 25.84 106 SER A C 1
ATOM 798 O O . SER A 1 106 ? 37.183 13.850 -3.454 1.00 25.84 106 SER A O 1
ATOM 800 N N . GLY A 1 107 ? 35.996 15.656 -4.070 1.00 25.38 107 GLY A N 1
ATOM 801 C CA . GLY A 1 107 ? 35.968 15.358 -5.499 1.00 25.38 107 GLY A CA 1
ATOM 802 C C . GLY A 1 107 ? 35.265 16.467 -6.272 1.00 25.38 107 GLY A C 1
ATOM 803 O O . GLY A 1 107 ? 34.099 16.336 -6.596 1.00 25.38 107 GLY A O 1
ATOM 804 N N . THR A 1 108 ? 35.987 17.570 -6.483 1.00 26.88 108 THR A N 1
ATOM 805 C CA . THR A 1 108 ? 35.776 18.653 -7.469 1.00 26.88 108 THR A CA 1
ATOM 806 C C . THR A 1 108 ? 34.416 18.726 -8.188 1.00 26.88 108 THR A C 1
ATOM 808 O O . THR A 1 108 ? 34.221 18.050 -9.198 1.00 26.88 108 THR A O 1
ATOM 811 N N . GLU A 1 109 ? 33.559 19.667 -7.774 1.00 26.16 109 GLU A N 1
ATOM 812 C CA . GLU A 1 109 ? 32.433 20.177 -8.572 1.00 26.16 109 GLU A CA 1
ATOM 813 C C . GLU A 1 109 ? 32.651 21.645 -8.985 1.00 26.16 109 GLU A C 1
ATOM 815 O O . GLU A 1 109 ? 33.208 22.453 -8.238 1.00 26.16 109 GLU A O 1
ATOM 820 N N . ALA A 1 110 ? 32.207 21.974 -10.202 1.00 24.67 110 ALA A N 1
ATOM 821 C CA . ALA A 1 110 ? 32.073 23.329 -10.741 1.00 24.67 110 ALA A CA 1
ATOM 822 C C . ALA A 1 110 ? 30.610 23.819 -10.576 1.00 24.67 110 ALA A C 1
ATOM 824 O O . ALA A 1 110 ? 29.714 22.998 -10.393 1.00 24.67 110 ALA A O 1
ATOM 825 N N . PRO A 1 111 ? 30.345 25.140 -10.605 1.00 36.12 111 PRO A N 1
ATOM 826 C CA . PRO A 1 111 ? 29.387 25.765 -9.698 1.00 36.12 111 PRO A CA 1
ATOM 827 C C . PRO A 1 111 ? 27.954 25.832 -10.243 1.00 36.12 111 PRO A C 1
ATOM 829 O O . PRO A 1 111 ? 27.701 26.409 -11.299 1.00 36.12 111 PRO A O 1
ATOM 832 N N . GLY A 1 112 ? 27.010 25.340 -9.442 1.00 28.27 112 GLY A N 1
ATOM 833 C CA . GLY A 1 112 ? 25.581 25.630 -9.532 1.00 28.27 112 GLY A CA 1
ATOM 834 C C . GLY A 1 112 ? 25.054 25.890 -8.125 1.00 28.27 112 GLY A C 1
ATOM 835 O O . GLY A 1 112 ? 25.062 25.010 -7.274 1.00 28.27 112 GLY A O 1
ATOM 836 N N . SER A 1 113 ? 24.672 27.133 -7.863 1.00 29.67 113 SER A N 1
ATOM 837 C CA . SER A 1 113 ? 24.154 27.647 -6.595 1.00 29.67 113 SER A CA 1
ATOM 838 C C . SER A 1 113 ? 22.996 26.809 -6.038 1.00 29.67 113 SER A C 1
ATOM 840 O O . SER A 1 113 ? 21.904 26.836 -6.603 1.00 29.67 113 SER A O 1
ATOM 842 N N . GLN A 1 114 ? 23.207 26.136 -4.902 1.00 27.80 114 GLN A N 1
ATOM 843 C CA . GLN A 1 114 ? 22.116 25.678 -4.039 1.00 27.80 114 GLN A CA 1
ATOM 844 C C . GLN A 1 114 ? 21.527 26.883 -3.287 1.00 27.80 114 GLN A C 1
ATOM 846 O O . GLN A 1 114 ? 22.263 27.553 -2.555 1.00 27.80 114 GLN A O 1
ATOM 851 N N . PRO A 1 115 ? 20.221 27.170 -3.400 1.00 30.72 115 PRO A N 1
ATOM 852 C CA . PRO A 1 115 ? 19.550 28.043 -2.454 1.00 30.72 115 PRO A CA 1
ATOM 853 C C . PRO A 1 115 ? 19.389 27.290 -1.127 1.00 30.72 115 PRO A C 1
ATOM 855 O O . PRO A 1 115 ? 18.727 26.256 -1.051 1.00 30.72 115 PRO A O 1
ATOM 858 N N . GLN A 1 116 ? 20.009 27.811 -0.069 1.00 33.97 116 GLN A N 1
ATOM 859 C CA . GLN A 1 116 ? 19.713 27.416 1.304 1.00 33.97 116 GLN A CA 1
ATOM 860 C C . GLN A 1 116 ? 18.251 27.752 1.632 1.00 33.97 116 GLN A C 1
ATOM 862 O O . GLN A 1 116 ? 17.864 28.918 1.589 1.00 33.97 116 GLN A O 1
ATOM 867 N N . GLY A 1 117 ? 17.474 26.734 2.015 1.00 33.22 117 GLY A N 1
ATOM 868 C CA . GLY A 1 117 ? 16.178 26.896 2.681 1.00 33.22 117 GLY A CA 1
ATOM 869 C C . GLY A 1 117 ? 15.041 26.064 2.089 1.00 33.22 117 GLY A C 1
ATOM 870 O O . GLY A 1 117 ? 14.199 26.628 1.412 1.00 33.22 117 GLY A O 1
ATOM 871 N N . GLN A 1 118 ? 15.002 24.752 2.377 1.00 32.97 118 GLN A N 1
ATOM 872 C CA . GLN A 1 118 ? 13.777 23.910 2.400 1.00 32.97 118 GLN A CA 1
ATOM 873 C C . GLN A 1 118 ? 14.055 22.422 2.713 1.00 32.97 118 GLN A C 1
ATOM 875 O O . GLN A 1 118 ? 13.130 21.691 3.062 1.00 32.97 118 GLN A O 1
ATOM 880 N N . SER A 1 119 ? 15.313 21.964 2.669 1.00 36.53 119 SER A N 1
ATOM 881 C CA . SER A 1 119 ? 15.667 20.534 2.761 1.00 36.53 119 SER A CA 1
ATOM 882 C C . SER A 1 119 ? 15.459 19.853 4.127 1.00 36.53 119 SER A C 1
ATOM 884 O O . SER A 1 119 ? 15.704 18.657 4.231 1.00 36.53 119 SER A O 1
ATOM 886 N N . SER A 1 120 ? 14.985 20.551 5.169 1.00 48.75 120 SER A N 1
ATOM 887 C CA . SER A 1 120 ? 14.750 19.956 6.500 1.00 48.75 120 SER A CA 1
ATOM 888 C C . SER A 1 120 ? 13.299 19.545 6.788 1.00 48.75 120 SER A C 1
ATOM 890 O O . SER A 1 120 ? 13.031 19.011 7.863 1.00 48.75 120 SER A O 1
ATOM 892 N N . ARG A 1 121 ? 12.341 19.804 5.882 1.00 65.81 121 ARG A N 1
ATOM 893 C CA . ARG A 1 121 ? 10.907 19.614 6.185 1.00 65.81 121 ARG A CA 1
ATOM 894 C C . ARG A 1 121 ? 10.404 18.179 6.000 1.00 65.81 121 ARG A C 1
ATOM 896 O O . ARG A 1 121 ? 9.519 17.769 6.744 1.00 65.81 121 ARG A O 1
ATOM 903 N N . TYR A 1 122 ? 10.950 17.436 5.039 1.00 83.12 122 TYR A N 1
ATOM 904 C CA . TYR A 1 122 ? 10.457 16.110 4.666 1.00 83.12 122 TYR A CA 1
ATOM 905 C C . TYR A 1 122 ? 11.604 15.099 4.649 1.00 83.12 122 TYR A C 1
ATOM 907 O O . TYR A 1 122 ? 12.477 15.139 3.785 1.00 83.12 122 TYR A O 1
ATOM 915 N N . SER A 1 123 ? 11.598 14.200 5.629 1.00 91.06 123 SER A N 1
ATOM 916 C CA . SER A 1 123 ? 12.537 13.085 5.767 1.00 91.06 123 SER A CA 1
ATOM 917 C C . SER A 1 123 ? 11.826 11.894 6.403 1.00 91.06 123 SER A C 1
ATOM 919 O O . SER A 1 123 ? 10.751 12.053 6.988 1.00 91.06 123 SER A O 1
ATOM 921 N N . VAL A 1 124 ? 12.413 10.698 6.306 1.00 91.94 124 VAL A N 1
ATOM 922 C CA . VAL A 1 124 ? 11.835 9.521 6.967 1.00 91.94 124 VAL A CA 1
ATOM 923 C C . VAL A 1 124 ? 11.809 9.700 8.489 1.00 91.94 124 VAL A C 1
ATOM 925 O O . VAL A 1 124 ? 10.783 9.423 9.101 1.00 91.94 124 VAL A O 1
ATOM 928 N N . ASP A 1 125 ? 12.856 10.292 9.074 1.00 92.50 125 ASP A N 1
ATOM 929 C CA . ASP A 1 125 ? 12.932 10.615 10.506 1.00 92.50 125 ASP A CA 1
ATOM 930 C C . ASP A 1 125 ? 11.808 11.558 10.944 1.00 92.50 125 ASP A C 1
ATOM 932 O O . ASP A 1 125 ? 11.177 11.363 11.984 1.00 92.50 125 ASP A O 1
ATOM 936 N N . GLN A 1 126 ? 11.516 12.578 10.131 1.00 92.56 126 GLN A N 1
ATOM 937 C CA . GLN A 1 126 ? 10.391 13.472 10.378 1.00 92.56 126 GLN A CA 1
ATOM 938 C C . GLN A 1 126 ? 9.065 12.714 10.265 1.00 92.56 126 GLN A C 1
ATOM 940 O O . GLN A 1 126 ? 8.192 12.908 11.116 1.00 92.56 126 GLN A O 1
ATOM 945 N N . ALA A 1 127 ? 8.920 11.837 9.268 1.00 91.88 127 ALA A N 1
ATOM 946 C CA . ALA A 1 127 ? 7.692 11.091 9.030 1.00 91.88 127 ALA A CA 1
ATOM 947 C C . ALA A 1 127 ? 7.353 10.118 10.171 1.00 91.88 127 ALA A C 1
ATOM 949 O O . ALA A 1 127 ? 6.184 9.990 10.538 1.00 91.88 127 ALA A O 1
ATOM 950 N N . ILE A 1 128 ? 8.363 9.480 10.770 1.00 94.50 128 ILE A N 1
ATOM 951 C CA . ILE A 1 128 ? 8.198 8.561 11.910 1.00 94.50 128 ILE A CA 1
ATOM 952 C C . ILE A 1 128 ? 8.310 9.249 13.278 1.00 94.50 128 ILE A C 1
ATOM 954 O O . ILE A 1 128 ? 8.175 8.587 14.305 1.00 94.50 128 ILE A O 1
ATOM 958 N N . SER A 1 129 ? 8.545 10.564 13.315 1.00 94.88 129 SER A N 1
ATOM 959 C CA . SER A 1 129 ? 8.644 11.310 14.571 1.00 94.88 129 SER A CA 1
ATOM 960 C C . SER A 1 129 ? 7.352 11.237 15.387 1.00 94.88 129 SER A C 1
ATOM 962 O O . SER A 1 129 ? 6.247 11.244 14.836 1.00 94.88 129 SER A O 1
ATOM 964 N N . ASP A 1 130 ? 7.486 11.268 16.715 1.00 95.12 130 ASP A N 1
ATOM 965 C CA . ASP A 1 130 ? 6.353 11.196 17.642 1.00 95.12 130 ASP A CA 1
ATOM 966 C C . ASP A 1 130 ? 5.264 12.233 17.322 1.00 95.12 130 ASP A C 1
ATOM 968 O O . ASP A 1 130 ? 4.076 11.922 17.353 1.00 95.12 130 ASP A O 1
ATOM 972 N N . ARG A 1 131 ? 5.651 13.464 16.953 1.00 92.12 131 ARG A N 1
ATOM 973 C CA . ARG A 1 131 ? 4.702 14.532 16.596 1.00 92.12 131 ARG A CA 1
ATOM 974 C C . ARG A 1 131 ? 3.951 14.228 15.298 1.00 92.12 131 ARG A C 1
ATOM 976 O O . ARG A 1 131 ? 2.740 14.429 15.242 1.00 92.12 131 ARG A O 1
ATOM 983 N N . ALA A 1 132 ? 4.654 13.786 14.254 1.00 91.44 132 ALA A N 1
ATOM 984 C CA . ALA A 1 132 ? 4.032 13.488 12.964 1.00 91.44 132 ALA A CA 1
ATOM 985 C C . ALA A 1 132 ? 3.065 12.301 13.075 1.00 91.44 132 ALA A C 1
ATOM 987 O O . ALA A 1 132 ? 1.940 12.353 12.569 1.00 91.44 132 ALA A O 1
ATOM 988 N N . GLN A 1 133 ? 3.486 11.272 13.808 1.00 95.75 133 GLN A N 1
ATOM 989 C CA . GLN A 1 133 ? 2.677 10.098 14.091 1.00 95.75 133 GLN A CA 1
ATOM 990 C C . GLN A 1 133 ? 1.467 10.439 14.965 1.00 95.75 133 GLN A C 1
ATOM 992 O O . GLN A 1 133 ? 0.352 10.062 14.618 1.00 95.75 133 GLN A O 1
ATOM 997 N N . LEU A 1 134 ? 1.635 11.224 16.034 1.00 95.88 134 LEU A N 1
ATOM 998 C CA . LEU A 1 134 ? 0.523 11.618 16.903 1.00 95.88 134 LEU A CA 1
ATOM 999 C C . LEU A 1 134 ? -0.569 12.385 16.148 1.00 95.88 134 LEU A C 1
ATOM 1001 O O . LEU A 1 134 ? -1.749 12.088 16.318 1.00 95.88 134 LEU A O 1
ATOM 1005 N N . ASN A 1 135 ? -0.187 13.350 15.306 1.00 92.94 135 ASN A N 1
ATOM 1006 C CA . ASN A 1 135 ? -1.147 14.119 14.512 1.00 92.94 135 ASN A CA 1
ATOM 1007 C C . ASN A 1 135 ? -1.953 13.214 13.571 1.00 92.94 135 ASN A C 1
ATOM 1009 O O . ASN A 1 135 ? -3.169 13.355 13.460 1.00 92.94 135 ASN A O 1
ATOM 1013 N N . THR A 1 136 ? -1.272 12.267 12.930 1.00 93.25 136 THR A N 1
ATOM 1014 C CA . THR A 1 136 ? -1.870 11.287 12.018 1.00 93.25 136 THR A CA 1
ATOM 1015 C C . THR A 1 136 ? -2.840 10.359 12.740 1.00 93.25 136 THR A C 1
ATOM 1017 O O . THR A 1 136 ? -4.005 10.281 12.362 1.00 93.25 136 THR A O 1
ATOM 1020 N N . ILE A 1 137 ? -2.392 9.738 13.837 1.00 97.56 137 ILE A N 1
ATOM 1021 C CA . ILE A 1 137 ? -3.218 8.882 14.696 1.00 97.56 137 ILE A CA 1
ATOM 1022 C C . ILE A 1 137 ? -4.471 9.634 15.151 1.00 97.56 137 ILE A C 1
ATOM 1024 O O . ILE A 1 137 ? -5.584 9.115 15.103 1.00 97.56 137 ILE A O 1
ATOM 1028 N N . ALA A 1 138 ? -4.305 10.868 15.627 1.00 97.31 138 ALA A N 1
ATOM 1029 C CA . ALA A 1 138 ? -5.418 11.665 16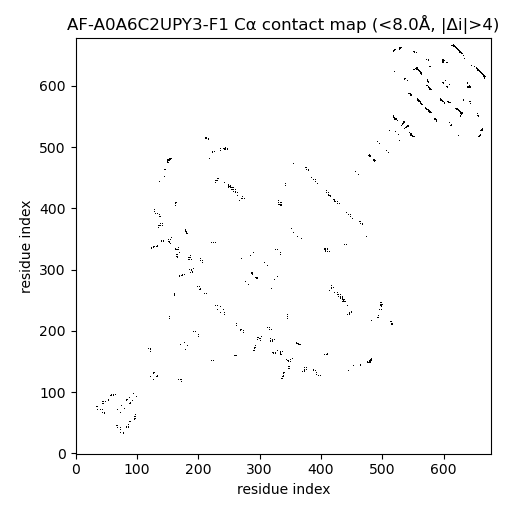.115 1.00 97.31 138 ALA A CA 1
ATOM 1030 C C . ALA A 1 138 ? -6.417 11.989 14.991 1.00 97.31 138 ALA A C 1
ATOM 1032 O O . ALA A 1 138 ? -7.627 11.941 15.215 1.00 97.31 138 ALA A O 1
ATOM 1033 N N . PHE A 1 139 ? -5.930 12.261 13.778 1.00 96.44 139 PHE A N 1
ATOM 1034 C CA . PHE A 1 139 ? -6.775 12.484 12.608 1.00 96.44 139 PHE A CA 1
ATOM 1035 C C . PHE A 1 139 ? -7.538 11.220 12.176 1.00 96.44 139 PHE A C 1
ATOM 1037 O O . PHE A 1 139 ? -8.735 11.305 11.894 1.00 96.44 139 PHE A O 1
ATOM 1044 N N . ASP A 1 140 ? -6.901 10.044 12.213 1.00 97.56 140 ASP A N 1
ATOM 1045 C CA . ASP A 1 140 ? -7.585 8.751 12.051 1.00 97.56 140 ASP A CA 1
ATOM 1046 C C . ASP A 1 140 ? -8.677 8.557 13.110 1.00 97.56 140 ASP A C 1
ATOM 1048 O O . ASP A 1 140 ? -9.782 8.117 12.792 1.00 97.56 140 ASP A O 1
ATOM 1052 N N . GLY A 1 141 ? -8.408 8.964 14.354 1.00 97.62 141 GLY A N 1
ATOM 1053 C CA . GLY A 1 141 ? -9.386 8.965 15.439 1.00 97.62 141 GLY A CA 1
ATOM 1054 C C . GLY A 1 141 ? -10.620 9.812 15.116 1.00 97.62 141 GLY A C 1
ATOM 1055 O O . GLY A 1 141 ? -11.745 9.329 15.248 1.00 97.62 141 GLY A O 1
ATOM 1056 N N . VAL A 1 142 ? -10.444 11.046 14.624 1.00 97.06 142 VAL A N 1
ATOM 1057 C CA . VAL A 1 142 ? -11.576 11.879 14.164 1.00 97.06 142 VAL A CA 1
ATOM 1058 C C . VAL A 1 142 ? -12.364 11.154 13.083 1.00 97.06 142 VAL A C 1
ATOM 1060 O O . VAL A 1 142 ? -13.593 11.068 13.157 1.00 97.06 142 VAL A O 1
ATOM 1063 N N . ALA A 1 143 ? -11.667 10.626 12.081 1.00 96.62 143 ALA A N 1
ATOM 1064 C CA . ALA A 1 143 ? -12.300 10.052 10.910 1.00 96.62 143 ALA A CA 1
ATOM 1065 C C . ALA A 1 143 ? -13.090 8.783 11.208 1.00 96.62 143 ALA A C 1
ATOM 1067 O O . ALA A 1 143 ? -14.226 8.657 10.737 1.00 96.62 143 ALA A O 1
ATOM 1068 N N . PHE A 1 144 ? -12.536 7.901 12.034 1.00 97.75 144 PHE A N 1
ATOM 1069 C CA . PHE A 1 144 ? -13.139 6.620 12.365 1.00 97.75 144 PHE A CA 1
ATOM 1070 C C . PHE A 1 144 ? -14.330 6.767 13.306 1.00 97.75 144 PHE A C 1
ATOM 1072 O O . PHE A 1 144 ? -15.367 6.139 13.098 1.00 97.75 144 PHE A O 1
ATOM 1079 N N . LEU A 1 145 ? -14.209 7.638 14.314 1.00 97.44 145 LEU A N 1
ATOM 1080 C CA . LEU A 1 145 ? -15.240 7.842 15.334 1.00 97.44 145 LEU A CA 1
ATOM 1081 C C . LEU A 1 145 ? -16.451 8.635 14.827 1.00 97.44 145 LEU A C 1
ATOM 1083 O O . LEU A 1 145 ? -17.527 8.552 15.416 1.00 97.44 145 LEU A O 1
ATOM 1087 N N . THR A 1 146 ? -16.285 9.406 13.751 1.00 95.12 146 THR A N 1
ATOM 1088 C CA . THR A 1 146 ? -17.362 10.201 13.127 1.00 95.12 146 THR A CA 1
ATOM 1089 C C . THR A 1 146 ? -17.844 9.634 11.796 1.00 95.12 146 THR A C 1
ATOM 1091 O O . THR A 1 146 ? -18.833 10.107 11.234 1.00 95.12 146 THR A O 1
ATOM 1094 N N . GLY A 1 147 ? -17.106 8.672 11.245 1.00 92.81 147 GLY A N 1
ATOM 1095 C CA . GLY A 1 147 ? -17.363 8.068 9.951 1.00 92.81 147 GLY A CA 1
ATOM 1096 C C . GLY A 1 147 ? -18.287 6.860 10.028 1.00 92.81 147 GLY A C 1
ATOM 1097 O O . GLY A 1 147 ? -18.867 6.517 11.055 1.00 92.81 147 GLY A O 1
ATOM 1098 N N . ASN A 1 148 ? -18.414 6.193 8.890 1.00 91.88 148 ASN A N 1
ATOM 1099 C CA . ASN A 1 148 ? -19.084 4.909 8.780 1.00 91.88 148 ASN A CA 1
ATOM 1100 C C . ASN A 1 148 ? -18.179 3.933 8.020 1.00 91.88 148 ASN A C 1
ATOM 1102 O O . ASN A 1 148 ? -17.113 4.301 7.522 1.00 91.88 148 ASN A O 1
ATOM 1106 N N . MET A 1 149 ? -18.627 2.685 7.908 1.00 93.00 149 MET A N 1
ATOM 1107 C CA . MET A 1 149 ? -17.862 1.633 7.245 1.00 93.00 149 MET A CA 1
ATOM 1108 C C . MET A 1 149 ? -17.470 1.983 5.803 1.00 93.00 149 MET A C 1
ATOM 1110 O O . MET A 1 149 ? -16.378 1.639 5.370 1.00 93.00 149 MET A O 1
ATOM 1114 N N . ALA A 1 150 ? -18.317 2.714 5.076 1.00 94.69 150 ALA A N 1
ATOM 1115 C CA . ALA A 1 150 ? -18.022 3.137 3.714 1.00 94.69 150 ALA A CA 1
ATOM 1116 C C . ALA A 1 150 ? -16.808 4.070 3.646 1.00 94.69 150 ALA A C 1
ATOM 1118 O O . ALA A 1 150 ? -15.901 3.833 2.850 1.00 94.69 150 ALA A O 1
ATOM 1119 N N . CYS A 1 151 ? -16.753 5.085 4.516 1.00 95.38 151 CYS A N 1
ATOM 1120 C CA . CYS A 1 151 ? -15.613 6.003 4.606 1.00 95.38 151 CYS A CA 1
ATOM 1121 C C . CYS A 1 151 ? -14.294 5.246 4.822 1.00 95.38 151 CYS A C 1
ATOM 1123 O O . CYS A 1 151 ? -13.270 5.608 4.255 1.00 95.38 151 CYS A O 1
ATOM 1125 N N . ASN A 1 152 ? -14.332 4.166 5.602 1.00 96.38 152 ASN A N 1
ATOM 1126 C CA . ASN A 1 152 ? -13.161 3.365 5.957 1.00 96.38 152 ASN A CA 1
ATOM 1127 C C . ASN A 1 152 ? -12.619 2.514 4.794 1.00 96.38 152 ASN A C 1
ATOM 1129 O O . ASN A 1 152 ? -11.477 2.062 4.845 1.00 96.38 152 ASN A O 1
ATOM 1133 N N . THR A 1 153 ? -13.419 2.291 3.744 1.00 96.69 153 THR A N 1
ATOM 1134 C CA . THR A 1 153 ? -12.984 1.542 2.548 1.00 96.69 153 THR A CA 1
ATOM 1135 C C . THR A 1 153 ? -12.187 2.396 1.561 1.00 96.69 153 THR A C 1
ATOM 1137 O O . THR A 1 153 ? -11.376 1.852 0.810 1.00 96.69 153 THR A O 1
ATOM 1140 N N . PHE A 1 154 ? -12.355 3.723 1.602 1.00 96.25 154 PHE A N 1
ATOM 1141 C CA . PHE A 1 154 ? -11.699 4.654 0.686 1.00 96.25 154 PHE A CA 1
ATOM 1142 C C . PHE A 1 154 ? -10.172 4.603 0.814 1.00 96.25 154 PHE A C 1
ATOM 1144 O O . PHE A 1 154 ? -9.619 4.695 1.910 1.00 96.25 154 PHE A O 1
ATOM 1151 N N . LEU A 1 155 ? -9.491 4.501 -0.324 1.00 92.81 155 LEU A N 1
ATOM 1152 C CA . LEU A 1 155 ? -8.037 4.559 -0.427 1.00 92.81 155 LEU A CA 1
ATOM 1153 C C . LEU A 1 155 ? -7.659 5.280 -1.727 1.00 92.81 155 LEU A C 1
ATOM 1155 O O . LEU A 1 155 ? -8.041 4.811 -2.798 1.00 92.81 155 LEU A O 1
ATOM 1159 N N . PRO A 1 156 ? -6.909 6.391 -1.689 1.00 87.25 156 PRO A N 1
ATOM 1160 C CA . PRO A 1 156 ? -6.542 7.088 -2.909 1.00 87.25 156 PRO A CA 1
ATOM 1161 C C . PRO A 1 156 ? -5.625 6.214 -3.785 1.00 87.25 156 PRO A C 1
ATOM 1163 O O . PRO A 1 156 ? -4.868 5.380 -3.266 1.00 87.25 156 PRO A O 1
ATOM 1166 N N . PRO A 1 157 ? -5.667 6.390 -5.117 1.00 76.50 157 PRO A N 1
ATOM 1167 C CA . PRO A 1 157 ? -4.767 5.685 -6.023 1.00 76.50 157 PRO A CA 1
ATOM 1168 C C . PRO A 1 157 ? -3.300 6.019 -5.706 1.00 76.50 157 PRO A C 1
ATOM 1170 O O . PRO A 1 157 ? -2.989 7.073 -5.153 1.00 76.50 157 PRO A O 1
ATOM 1173 N N . GLY A 1 158 ? -2.384 5.108 -6.042 1.00 77.19 158 GLY A N 1
ATOM 1174 C CA . GLY A 1 158 ? -0.948 5.277 -5.768 1.00 77.19 158 GLY A CA 1
ATOM 1175 C C . GLY A 1 158 ? -0.520 4.931 -4.335 1.00 77.19 158 GLY A C 1
ATOM 1176 O O . GLY A 1 158 ? 0.652 5.045 -3.996 1.00 77.19 158 GLY A O 1
ATOM 1177 N N . LYS A 1 159 ? -1.435 4.453 -3.480 1.00 83.56 159 LYS A N 1
ATOM 1178 C CA . LYS A 1 159 ? -1.085 3.907 -2.157 1.00 83.56 159 LYS A CA 1
ATOM 1179 C C . LYS A 1 159 ? -0.680 2.430 -2.181 1.00 83.56 159 LYS A C 1
ATOM 1181 O O . LYS A 1 159 ? -0.450 1.854 -1.127 1.00 83.56 159 LYS A O 1
ATOM 1186 N N . VAL A 1 160 ? -0.536 1.823 -3.355 1.00 87.56 160 VAL A N 1
ATOM 1187 C CA . VAL A 1 160 ? -0.177 0.406 -3.532 1.00 87.56 160 VAL A CA 1
ATOM 1188 C C . VAL A 1 160 ? 1.067 0.309 -4.404 1.00 87.56 160 VAL A C 1
ATOM 1190 O O . VAL A 1 160 ? 1.177 0.995 -5.425 1.00 87.56 160 VAL A O 1
ATOM 1193 N N . ALA A 1 161 ? 1.984 -0.561 -3.999 1.00 88.75 161 ALA A N 1
ATOM 1194 C CA . ALA A 1 161 ? 3.275 -0.807 -4.614 1.00 88.75 161 ALA A CA 1
ATOM 1195 C C . ALA A 1 161 ? 4.174 0.444 -4.686 1.00 88.75 161 ALA A C 1
ATOM 1197 O O . ALA A 1 161 ? 4.830 0.713 -5.690 1.00 88.75 161 ALA A O 1
ATOM 1198 N N . ASP A 1 162 ? 4.212 1.199 -3.590 1.00 88.06 162 ASP A N 1
ATOM 1199 C CA . ASP A 1 162 ? 4.906 2.483 -3.457 1.00 88.06 162 ASP A CA 1
ATOM 1200 C C . ASP A 1 162 ? 6.365 2.286 -3.011 1.00 88.06 162 ASP A C 1
ATOM 1202 O O . ASP A 1 162 ? 6.663 2.340 -1.819 1.00 88.06 162 ASP A O 1
ATOM 1206 N N . PHE A 1 163 ? 7.261 2.013 -3.966 1.00 95.19 163 PHE A N 1
ATOM 1207 C CA . PHE A 1 163 ? 8.719 1.886 -3.758 1.00 95.19 163 PHE A CA 1
ATOM 1208 C C . PHE A 1 163 ? 9.519 2.604 -4.864 1.00 95.19 163 PHE A C 1
ATOM 1210 O O . PHE A 1 163 ? 10.598 2.169 -5.265 1.00 95.19 163 PHE A O 1
ATOM 1217 N N . CYS A 1 164 ? 8.953 3.686 -5.407 1.00 95.00 164 CYS A N 1
ATOM 1218 C CA . CYS A 1 164 ? 9.518 4.453 -6.530 1.00 95.00 164 CYS A CA 1
ATOM 1219 C C . CYS A 1 164 ? 9.788 5.930 -6.183 1.00 95.00 164 CYS A C 1
ATOM 1221 O O . CYS A 1 164 ? 10.061 6.749 -7.063 1.00 95.00 164 CYS A O 1
ATOM 1223 N N . GLY A 1 165 ? 9.633 6.288 -4.908 1.00 94.69 165 GLY A N 1
ATOM 1224 C CA . GLY A 1 165 ? 9.936 7.609 -4.359 1.00 94.69 165 GLY A CA 1
ATOM 1225 C C . GLY A 1 165 ? 8.978 8.726 -4.748 1.00 94.69 165 GLY A C 1
ATOM 1226 O O . GLY A 1 165 ? 9.249 9.896 -4.481 1.00 94.69 165 GLY A O 1
ATOM 1227 N N . PHE A 1 166 ? 7.840 8.381 -5.356 1.00 95.31 166 PHE A N 1
ATOM 1228 C CA . PHE A 1 166 ? 6.886 9.367 -5.855 1.00 95.31 166 PHE A CA 1
ATOM 1229 C C . PHE A 1 166 ? 6.323 10.237 -4.727 1.00 95.31 166 PHE A C 1
ATOM 1231 O O . PHE A 1 166 ? 6.203 11.452 -4.882 1.00 95.31 166 PHE A O 1
ATOM 1238 N N . GLN A 1 167 ? 6.035 9.636 -3.567 1.00 93.75 167 GLN A N 1
ATOM 1239 C CA . GLN A 1 167 ? 5.574 10.375 -2.394 1.00 93.75 167 GLN A CA 1
ATOM 1240 C C . GLN A 1 167 ? 6.607 11.413 -1.929 1.00 93.75 167 GLN A C 1
ATOM 1242 O O . GLN A 1 167 ? 6.197 12.510 -1.554 1.00 93.75 167 GLN A O 1
ATOM 1247 N N . TYR A 1 168 ? 7.906 11.097 -1.998 1.00 94.94 168 TYR A N 1
ATOM 1248 C CA . TYR A 1 168 ? 8.980 12.031 -1.654 1.00 94.94 168 TYR A CA 1
ATOM 1249 C C . TYR A 1 168 ? 9.041 13.182 -2.645 1.00 94.94 168 TYR A C 1
ATOM 1251 O O . TYR A 1 168 ? 8.918 14.328 -2.234 1.00 94.94 168 TYR A O 1
ATOM 1259 N N . MET A 1 169 ? 9.134 12.867 -3.944 1.00 95.62 169 MET A N 1
ATOM 1260 C CA . MET A 1 169 ? 9.170 13.851 -5.033 1.00 95.62 169 MET A CA 1
ATOM 1261 C C . MET A 1 169 ? 8.024 14.862 -4.928 1.00 95.62 169 MET A C 1
ATOM 1263 O O . MET A 1 169 ? 8.216 16.056 -5.127 1.00 95.62 169 MET A O 1
ATOM 1267 N N . ARG A 1 170 ? 6.831 14.370 -4.585 1.00 93.38 170 ARG A N 1
ATOM 1268 C CA . ARG A 1 170 ? 5.639 15.186 -4.389 1.00 93.38 170 ARG A CA 1
ATOM 1269 C C . ARG A 1 170 ? 5.762 16.127 -3.191 1.00 93.38 170 ARG A C 1
ATOM 1271 O O . ARG A 1 170 ? 5.437 17.299 -3.314 1.00 93.38 170 ARG A O 1
ATOM 1278 N N . ASP A 1 171 ? 6.199 15.627 -2.040 1.00 92.12 171 ASP A N 1
ATOM 1279 C CA . ASP A 1 171 ? 6.214 16.429 -0.814 1.00 92.12 171 ASP A CA 1
ATOM 1280 C C . ASP A 1 171 ? 7.382 17.439 -0.800 1.00 92.12 171 ASP A C 1
ATOM 1282 O O . ASP A 1 171 ? 7.248 18.507 -0.210 1.00 92.12 171 ASP A O 1
ATOM 1286 N N . VAL A 1 172 ? 8.495 17.163 -1.497 1.00 93.06 172 VAL A N 1
ATOM 1287 C CA . VAL A 1 172 ? 9.634 18.101 -1.609 1.00 93.06 172 VAL A CA 1
ATOM 1288 C C . VAL A 1 172 ? 9.516 19.122 -2.746 1.00 93.06 172 VAL A C 1
ATOM 1290 O O . VAL A 1 172 ? 10.452 19.896 -2.943 1.00 93.06 172 VAL A O 1
ATOM 1293 N N . ASP A 1 173 ? 8.410 19.128 -3.494 1.00 93.88 173 ASP A N 1
ATOM 1294 C CA . ASP A 1 173 ? 8.205 20.045 -4.617 1.00 93.88 173 ASP A CA 1
ATOM 1295 C C . ASP A 1 173 ? 8.226 21.515 -4.164 1.00 93.88 173 ASP A C 1
ATOM 1297 O O . ASP A 1 173 ? 7.320 21.988 -3.475 1.00 93.88 173 ASP A O 1
ATOM 1301 N N . THR A 1 174 ? 9.241 22.265 -4.591 1.00 92.56 174 THR A N 1
ATOM 1302 C CA . THR A 1 174 ? 9.452 23.671 -4.214 1.00 92.56 174 THR A CA 1
ATOM 1303 C C . THR A 1 174 ? 8.427 24.612 -4.835 1.00 92.56 174 THR A C 1
ATOM 1305 O O . THR A 1 174 ? 8.258 25.735 -4.368 1.00 92.56 174 THR A O 1
ATOM 1308 N N . ASN A 1 175 ? 7.740 24.161 -5.886 1.00 91.81 175 ASN A N 1
ATOM 1309 C CA . ASN A 1 175 ? 6.652 24.884 -6.538 1.00 91.81 175 ASN A CA 1
ATOM 1310 C C . ASN A 1 175 ? 5.274 24.586 -5.900 1.00 91.81 175 ASN A C 1
ATOM 1312 O O . ASN A 1 175 ? 4.255 25.085 -6.372 1.00 91.81 175 ASN A O 1
ATOM 1316 N N . GLU A 1 176 ? 5.236 23.779 -4.831 1.00 87.88 176 GLU A N 1
ATOM 1317 C CA . GLU A 1 176 ? 4.045 23.450 -4.030 1.00 87.88 176 GLU A CA 1
ATOM 1318 C C . GLU A 1 176 ? 2.876 22.814 -4.817 1.00 87.88 176 GLU A C 1
ATOM 1320 O O . GLU A 1 176 ? 1.770 22.661 -4.289 1.00 87.88 176 GLU A O 1
ATOM 1325 N N . LEU A 1 177 ? 3.100 22.365 -6.058 1.00 89.62 177 LEU A N 1
ATOM 1326 C CA . LEU A 1 177 ? 2.092 21.648 -6.841 1.00 89.62 177 LEU A CA 1
ATOM 1327 C C . LEU A 1 177 ? 1.917 20.211 -6.368 1.00 89.62 177 LEU A C 1
ATOM 1329 O O . LEU A 1 177 ? 0.897 19.613 -6.689 1.00 89.62 177 LEU A O 1
ATOM 1333 N N . GLY A 1 178 ? 2.844 19.652 -5.590 1.00 86.25 178 GLY A N 1
ATOM 1334 C CA . GLY A 1 178 ? 2.746 18.285 -5.074 1.00 86.25 178 GLY A CA 1
ATOM 1335 C C . GLY A 1 178 ? 1.415 17.947 -4.385 1.00 86.25 178 GLY A C 1
ATOM 1336 O O . GLY A 1 178 ? 0.902 16.834 -4.507 1.00 86.25 178 GLY A O 1
ATOM 1337 N N . HIS A 1 179 ? 0.792 18.908 -3.705 1.00 85.50 179 HIS A N 1
ATOM 1338 C CA . HIS A 1 179 ? -0.503 18.711 -3.036 1.00 85.50 179 HIS A CA 1
ATOM 1339 C C . HIS A 1 179 ? -1.715 19.044 -3.919 1.00 85.50 179 HIS A C 1
ATOM 1341 O O . HIS A 1 179 ? -2.854 18.999 -3.446 1.00 85.50 179 HIS A O 1
ATOM 1347 N N . ASN A 1 180 ? -1.473 19.369 -5.188 1.00 91.44 180 ASN A N 1
ATOM 1348 C CA . ASN A 1 180 ? -2.486 19.654 -6.184 1.00 91.44 180 ASN A CA 1
ATOM 1349 C C . ASN A 1 180 ? -2.733 18.431 -7.082 1.00 91.44 180 ASN A C 1
ATOM 1351 O O . ASN A 1 180 ? -1.817 17.722 -7.503 1.00 91.44 180 ASN A O 1
ATOM 1355 N N . THR A 1 181 ? -3.993 18.211 -7.433 1.00 87.94 181 THR A N 1
ATOM 1356 C CA . THR A 1 181 ? -4.454 17.128 -8.319 1.00 87.94 181 THR A CA 1
ATOM 1357 C C . THR A 1 181 ? -3.819 17.138 -9.713 1.00 87.94 181 THR A C 1
ATOM 1359 O O . THR A 1 181 ? -3.754 16.093 -10.363 1.00 87.94 181 THR A O 1
ATOM 1362 N N . SER A 1 182 ? -3.297 18.277 -10.177 1.00 90.69 182 SER A N 1
ATOM 1363 C CA . SER A 1 182 ? -2.635 18.389 -11.482 1.00 90.69 182 SER A CA 1
ATOM 1364 C C . SER A 1 182 ? -1.194 17.853 -11.516 1.00 90.69 182 SER A C 1
ATOM 1366 O O . SER A 1 182 ? -0.659 17.648 -12.609 1.00 90.69 182 SER A O 1
ATOM 1368 N N . PHE A 1 183 ? -0.578 17.554 -10.365 1.00 93.94 183 PHE A N 1
ATOM 1369 C CA . PHE A 1 183 ? 0.821 17.114 -10.279 1.00 93.94 183 PHE A CA 1
ATOM 1370 C C . PHE A 1 183 ? 1.092 15.796 -11.010 1.00 93.94 183 PHE A C 1
ATOM 1372 O O . PHE A 1 183 ? 2.016 15.714 -11.819 1.00 93.94 183 PHE A O 1
ATOM 1379 N N . VAL A 1 184 ? 0.263 14.767 -10.777 1.00 93.62 184 VAL A N 1
ATOM 1380 C CA . VAL A 1 184 ? 0.413 13.453 -11.432 1.00 93.62 184 VAL A CA 1
ATOM 1381 C C . VAL A 1 184 ? 0.281 13.585 -12.957 1.00 93.62 184 VAL A C 1
ATOM 1383 O O . VAL A 1 184 ? 1.202 13.159 -13.658 1.00 93.62 184 VAL A O 1
ATOM 1386 N N . PRO A 1 185 ? -0.787 14.206 -13.512 1.00 94.06 185 PRO A N 1
ATOM 1387 C CA . PRO A 1 185 ? -0.868 14.472 -14.947 1.00 94.06 185 PRO A CA 1
ATOM 1388 C C . PRO A 1 185 ? 0.316 15.263 -15.507 1.00 94.06 185 PRO A C 1
ATOM 1390 O O . PRO A 1 185 ? 0.750 14.970 -16.620 1.00 94.06 185 PRO A O 1
ATOM 1393 N N . LEU A 1 186 ? 0.842 16.244 -14.765 1.00 96.19 186 LEU A N 1
ATOM 1394 C CA . LEU A 1 186 ? 1.962 17.069 -15.213 1.00 96.19 186 LEU A CA 1
ATOM 1395 C C . LEU A 1 186 ? 3.209 16.216 -15.480 1.00 96.19 186 LEU A C 1
ATOM 1397 O O . LEU A 1 186 ? 3.714 16.204 -16.603 1.00 96.19 186 LEU A O 1
ATOM 1401 N N . VAL A 1 187 ? 3.678 15.450 -14.494 1.00 97.31 187 VAL A N 1
ATOM 1402 C CA . VAL A 1 187 ? 4.867 14.598 -14.670 1.00 97.31 187 VAL A CA 1
ATOM 1403 C C . VAL A 1 187 ? 4.606 13.450 -15.650 1.00 97.31 187 VAL A C 1
ATOM 1405 O O . VAL A 1 187 ? 5.428 13.185 -16.530 1.00 97.31 187 VAL A O 1
ATOM 1408 N N . ALA A 1 188 ? 3.440 12.801 -15.565 1.00 97.69 188 ALA A N 1
ATOM 1409 C CA . ALA A 1 188 ? 3.116 11.648 -16.395 1.00 97.69 188 ALA A CA 1
ATOM 1410 C C . ALA A 1 188 ? 3.068 12.014 -17.882 1.00 97.69 188 ALA A C 1
ATOM 1412 O O . ALA A 1 188 ? 3.633 11.295 -18.705 1.00 97.69 188 ALA A O 1
ATOM 1413 N N . ASN A 1 189 ? 2.454 13.146 -18.246 1.00 98.12 189 ASN A N 1
ATOM 1414 C CA . ASN A 1 189 ? 2.394 13.573 -19.645 1.00 98.12 189 ASN A CA 1
ATOM 1415 C C . ASN A 1 189 ? 3.772 13.963 -20.192 1.00 98.12 189 ASN A C 1
ATOM 1417 O O . ASN A 1 189 ? 4.046 13.690 -21.359 1.00 98.12 189 ASN A O 1
ATOM 1421 N N . ASN A 1 190 ? 4.669 14.515 -19.370 1.00 98.44 190 ASN A N 1
ATOM 1422 C CA . ASN A 1 190 ? 6.052 14.750 -19.793 1.00 98.44 190 ASN A CA 1
ATOM 1423 C C . ASN A 1 190 ? 6.764 13.437 -20.124 1.00 98.44 190 ASN A C 1
ATOM 1425 O O . ASN A 1 190 ? 7.283 13.283 -21.231 1.00 98.44 190 ASN A O 1
ATOM 1429 N N . VAL A 1 191 ? 6.698 12.458 -19.220 1.00 98.50 191 VAL A N 1
ATOM 1430 C CA . VAL A 1 191 ? 7.266 11.122 -19.438 1.00 98.50 191 VAL A CA 1
ATOM 1431 C C . VAL A 1 191 ? 6.688 10.478 -20.690 1.00 98.50 191 VAL A C 1
ATOM 1433 O O . VAL A 1 191 ? 7.422 10.056 -21.581 1.00 98.50 191 VAL A O 1
ATOM 1436 N N . LEU A 1 192 ? 5.363 10.429 -20.793 1.00 98.50 192 LEU A N 1
ATOM 1437 C CA . LEU A 1 192 ? 4.690 9.799 -21.917 1.00 98.50 192 LEU A CA 1
ATOM 1438 C C . LEU A 1 192 ? 5.017 10.509 -23.234 1.00 98.50 192 LEU A C 1
ATOM 1440 O O . LEU A 1 192 ? 5.172 9.832 -24.242 1.00 98.50 192 LEU A O 1
ATOM 1444 N N . SER A 1 193 ? 5.191 11.832 -23.262 1.00 98.06 193 SER A N 1
ATOM 1445 C CA . SER A 1 193 ? 5.490 12.543 -24.513 1.00 98.06 193 SER A CA 1
ATOM 1446 C C . SER A 1 193 ? 6.832 12.138 -25.135 1.00 98.06 193 SER A C 1
ATOM 1448 O O . SER A 1 193 ? 6.957 12.126 -26.359 1.00 98.06 193 SER A O 1
ATOM 1450 N N . VAL A 1 194 ? 7.814 11.739 -24.315 1.00 97.44 194 VAL A N 1
ATOM 1451 C CA . VAL A 1 194 ? 9.142 11.339 -24.800 1.00 97.44 194 VAL A CA 1
ATOM 1452 C C . VAL A 1 194 ? 9.280 9.848 -25.070 1.00 97.44 194 VAL A C 1
ATOM 1454 O O . VAL A 1 194 ? 10.190 9.450 -25.798 1.00 97.44 194 VAL A O 1
ATOM 1457 N N . LEU A 1 195 ? 8.419 9.002 -24.501 1.00 98.38 195 LEU A N 1
ATOM 1458 C CA . LEU A 1 195 ? 8.465 7.558 -24.730 1.00 98.38 195 LEU A CA 1
ATOM 1459 C C . LEU A 1 195 ? 8.052 7.192 -26.163 1.00 98.38 195 LEU A C 1
ATOM 1461 O O . LEU A 1 195 ? 7.102 7.734 -26.726 1.00 98.38 195 LEU A O 1
ATOM 1465 N N . THR A 1 196 ? 8.742 6.205 -26.735 1.00 98.31 196 THR A N 1
ATOM 1466 C CA . THR A 1 196 ? 8.339 5.572 -28.002 1.00 98.31 196 THR A CA 1
ATOM 1467 C C . THR A 1 196 ? 7.037 4.785 -27.833 1.00 98.31 196 THR A C 1
ATOM 1469 O O . THR A 1 196 ? 6.707 4.362 -26.724 1.00 98.31 196 THR A O 1
ATOM 1472 N N . ASP A 1 197 ? 6.340 4.481 -28.931 1.00 96.31 197 ASP A N 1
ATOM 1473 C CA . ASP A 1 197 ? 5.121 3.654 -28.893 1.00 96.31 197 ASP A CA 1
ATOM 1474 C C . ASP A 1 197 ? 5.360 2.282 -28.256 1.00 96.31 197 ASP A C 1
ATOM 1476 O O . ASP A 1 197 ? 4.511 1.774 -27.526 1.00 96.31 197 ASP A O 1
ATOM 1480 N N . LYS A 1 198 ? 6.550 1.701 -28.458 1.00 97.25 198 LYS A N 1
ATOM 1481 C CA . LYS A 1 198 ? 6.937 0.441 -27.817 1.00 97.25 198 LYS A CA 1
ATOM 1482 C C . LYS A 1 198 ? 7.022 0.587 -26.294 1.00 97.25 198 LYS A C 1
ATOM 1484 O O . LYS A 1 198 ? 6.465 -0.239 -25.581 1.00 97.25 198 LYS A O 1
ATOM 1489 N N . GLN A 1 199 ? 7.688 1.632 -25.799 1.00 98.50 199 GLN A N 1
ATOM 1490 C CA . GLN A 1 199 ? 7.827 1.890 -24.358 1.00 98.50 199 GLN A CA 1
ATOM 1491 C C . GLN A 1 199 ? 6.477 2.240 -23.713 1.00 98.50 199 GLN A C 1
ATOM 1493 O O . GLN A 1 199 ? 6.149 1.704 -22.657 1.00 98.50 199 GLN A O 1
ATOM 1498 N N . LYS A 1 200 ? 5.647 3.059 -24.375 1.00 97.81 200 LYS A N 1
ATOM 1499 C CA . LYS A 1 200 ? 4.255 3.310 -23.957 1.00 97.81 200 LYS A CA 1
ATOM 1500 C C . LYS A 1 200 ? 3.448 2.014 -23.903 1.00 97.81 200 LYS A C 1
ATOM 1502 O O . LYS A 1 200 ? 2.742 1.765 -22.930 1.00 97.81 200 LYS A O 1
ATOM 1507 N N . GLY A 1 201 ? 3.597 1.166 -24.920 1.00 95.62 201 GLY A N 1
ATOM 1508 C CA . GLY A 1 201 ? 2.961 -0.145 -24.991 1.00 95.62 201 GLY A CA 1
ATOM 1509 C C . GLY A 1 201 ? 3.310 -1.041 -23.802 1.00 95.62 201 GLY A C 1
ATOM 1510 O O . GLY A 1 201 ? 2.434 -1.748 -23.314 1.00 95.62 201 GLY A O 1
ATOM 1511 N N . GLN A 1 202 ? 4.539 -0.964 -23.279 1.00 97.44 202 GLN A N 1
ATOM 1512 C CA . GLN A 1 202 ? 4.937 -1.694 -22.069 1.00 97.44 202 GLN A CA 1
ATOM 1513 C C . GLN A 1 202 ? 4.188 -1.205 -20.819 1.00 97.44 202 GLN A C 1
ATOM 1515 O O . GLN A 1 202 ? 3.713 -2.037 -20.051 1.00 97.44 202 GLN A O 1
ATOM 1520 N N . LEU A 1 203 ? 4.023 0.112 -20.635 1.00 97.50 203 LEU A N 1
ATOM 1521 C CA . LEU A 1 203 ? 3.243 0.665 -19.514 1.00 97.50 203 LEU A CA 1
ATOM 1522 C C . LEU A 1 203 ? 1.761 0.283 -19.607 1.00 97.50 203 LEU A C 1
ATOM 1524 O O . LEU A 1 203 ? 1.161 -0.109 -18.611 1.00 97.50 203 LEU A O 1
ATOM 1528 N N . ILE A 1 204 ? 1.179 0.356 -20.807 1.00 95.19 204 ILE A N 1
ATOM 1529 C CA . ILE A 1 204 ? -0.226 -0.008 -21.045 1.00 95.19 204 ILE A CA 1
ATOM 1530 C C . ILE A 1 204 ? -0.449 -1.507 -20.815 1.00 95.19 204 ILE A C 1
ATOM 1532 O O . ILE A 1 204 ? -1.455 -1.895 -20.224 1.00 95.19 204 ILE A O 1
ATOM 1536 N N . ALA A 1 205 ? 0.475 -2.356 -21.275 1.00 90.94 205 ALA A N 1
ATOM 1537 C CA . ALA A 1 205 ? 0.407 -3.794 -21.041 1.00 90.94 205 ALA A CA 1
ATOM 1538 C C . ALA A 1 205 ? 0.494 -4.116 -19.544 1.00 90.94 205 ALA A C 1
ATOM 1540 O O . ALA A 1 205 ? -0.346 -4.859 -19.047 1.00 90.94 205 ALA A O 1
ATOM 1541 N N . LEU A 1 206 ? 1.434 -3.491 -18.825 1.00 94.31 206 LEU A N 1
ATOM 1542 C CA . LEU A 1 206 ? 1.552 -3.640 -17.375 1.00 94.31 206 LEU A CA 1
ATOM 1543 C C . LEU A 1 206 ? 0.278 -3.185 -16.649 1.00 94.31 206 LEU A C 1
ATOM 1545 O O . LEU A 1 206 ? -0.157 -3.851 -15.720 1.00 94.31 206 LEU A O 1
ATOM 1549 N N . ALA A 1 207 ? -0.344 -2.083 -17.072 1.00 92.50 207 ALA A N 1
ATOM 1550 C CA . ALA A 1 207 ? -1.573 -1.590 -16.448 1.00 92.50 207 ALA A CA 1
ATOM 1551 C C . ALA A 1 207 ? -2.727 -2.584 -16.592 1.00 92.50 207 ALA A C 1
ATOM 1553 O O . ALA A 1 207 ? -3.414 -2.865 -15.616 1.00 92.50 207 ALA A O 1
ATOM 1554 N N . LYS A 1 208 ? -2.895 -3.173 -17.780 1.00 86.75 208 LYS A N 1
ATOM 1555 C CA . LYS A 1 208 ? -3.892 -4.229 -18.019 1.00 86.75 208 LYS A CA 1
ATOM 1556 C C . LYS A 1 208 ? -3.574 -5.514 -17.250 1.00 86.75 208 LYS A C 1
ATOM 1558 O O . LYS A 1 208 ? -4.488 -6.198 -16.807 1.00 86.75 208 LYS A O 1
ATOM 1563 N N . GLU A 1 209 ? -2.290 -5.841 -17.109 1.00 86.50 209 GLU A N 1
ATOM 1564 C CA . GLU A 1 209 ? -1.807 -6.985 -16.328 1.00 86.50 209 GLU A CA 1
ATOM 1565 C C . GLU A 1 209 ? -2.107 -6.806 -14.829 1.00 86.50 209 GLU A C 1
ATOM 1567 O O . GLU A 1 209 ? -2.611 -7.726 -14.190 1.00 86.50 209 GLU A O 1
ATOM 1572 N N . GLN A 1 210 ? -1.837 -5.621 -14.270 1.00 90.00 210 GLN A N 1
ATOM 1573 C CA . GLN A 1 210 ? -1.993 -5.342 -12.839 1.00 90.00 210 GLN A CA 1
ATOM 1574 C C . GLN A 1 210 ? -3.417 -4.949 -12.430 1.00 90.00 210 GLN A C 1
ATOM 1576 O O . GLN A 1 210 ? -3.750 -5.104 -11.261 1.00 90.00 210 GLN A O 1
ATOM 1581 N N . GLU A 1 211 ? -4.266 -4.467 -13.341 1.00 85.62 211 GLU A N 1
ATOM 1582 C CA . GLU A 1 211 ? -5.650 -4.054 -13.048 1.00 85.62 211 GLU A CA 1
ATOM 1583 C C . GLU A 1 211 ? -6.453 -5.079 -12.215 1.00 85.62 211 GLU A C 1
ATOM 1585 O O . GLU A 1 211 ? -6.943 -4.701 -11.146 1.00 85.62 211 GLU A O 1
ATOM 1590 N N . PRO A 1 212 ? -6.575 -6.365 -12.610 1.00 82.00 212 PRO A N 1
ATOM 1591 C CA . PRO A 1 212 ? -7.328 -7.337 -11.814 1.00 82.00 212 PRO A CA 1
ATOM 1592 C C . PRO A 1 212 ? -6.675 -7.638 -10.455 1.00 82.00 212 PRO A C 1
ATOM 1594 O O . PRO A 1 212 ? -7.380 -7.891 -9.480 1.00 82.00 212 PRO A O 1
ATOM 1597 N N . VAL A 1 213 ? -5.344 -7.556 -10.364 1.00 83.56 213 VAL A N 1
ATOM 1598 C CA . VAL A 1 213 ? -4.588 -7.798 -9.124 1.00 83.56 213 VAL A CA 1
ATOM 1599 C C . VAL A 1 213 ? -4.752 -6.634 -8.141 1.00 83.56 213 VAL A C 1
ATOM 1601 O O . VAL A 1 213 ? -4.938 -6.850 -6.947 1.00 83.56 213 VAL A O 1
ATOM 1604 N N . LEU A 1 214 ? -4.746 -5.395 -8.640 1.00 86.44 214 LEU A N 1
ATOM 1605 C CA . LEU A 1 214 ? -5.054 -4.195 -7.860 1.00 86.44 214 LEU A CA 1
ATOM 1606 C C . LEU A 1 214 ? -6.493 -4.252 -7.332 1.00 86.44 214 LEU A C 1
ATOM 1608 O O . LEU A 1 214 ? -6.737 -3.987 -6.157 1.00 86.44 214 LEU A O 1
ATOM 1612 N N . ALA A 1 215 ? -7.454 -4.655 -8.167 1.00 85.00 215 ALA A N 1
ATOM 1613 C CA . ALA A 1 215 ? -8.833 -4.830 -7.723 1.00 85.00 215 ALA A CA 1
ATOM 1614 C C . ALA A 1 215 ? -8.943 -5.867 -6.588 1.00 85.00 215 ALA A C 1
ATOM 1616 O O . ALA A 1 215 ? -9.573 -5.590 -5.568 1.00 85.00 215 ALA A O 1
ATOM 1617 N N . ASP A 1 216 ? -8.299 -7.030 -6.733 1.00 81.12 216 ASP A N 1
ATOM 1618 C CA . ASP A 1 216 ? -8.270 -8.076 -5.703 1.00 81.12 216 ASP A CA 1
ATOM 1619 C C . ASP A 1 216 ? -7.631 -7.582 -4.393 1.00 81.12 216 ASP A C 1
ATOM 1621 O O . ASP A 1 216 ? -8.227 -7.728 -3.325 1.00 81.12 216 ASP A O 1
ATOM 1625 N N . PHE A 1 217 ? -6.494 -6.883 -4.468 1.00 87.81 217 PHE A N 1
ATOM 1626 C CA . PHE A 1 217 ? -5.884 -6.227 -3.306 1.00 87.81 217 PHE A CA 1
ATOM 1627 C C . PHE A 1 217 ? -6.873 -5.280 -2.606 1.00 87.81 217 PHE A C 1
ATOM 1629 O O . PHE A 1 217 ? -7.027 -5.314 -1.383 1.00 87.81 217 PHE A O 1
ATOM 1636 N N . GLY A 1 218 ? -7.594 -4.458 -3.375 1.00 90.75 218 GLY A N 1
ATOM 1637 C CA . GLY A 1 218 ? -8.624 -3.566 -2.848 1.00 90.75 218 GLY A CA 1
ATOM 1638 C C . GLY A 1 218 ? -9.740 -4.315 -2.109 1.00 90.75 218 GLY A C 1
ATOM 1639 O O . GLY A 1 218 ? -10.111 -3.915 -1.003 1.00 90.75 218 GLY A O 1
ATOM 1640 N N . TYR A 1 219 ? -10.225 -5.434 -2.655 1.00 89.06 219 TYR A N 1
ATOM 1641 C CA . TYR A 1 219 ? -11.229 -6.280 -1.997 1.00 89.06 219 TYR A CA 1
ATOM 1642 C C . TYR A 1 219 ? -10.702 -6.976 -0.737 1.00 89.06 219 TYR A C 1
ATOM 1644 O O . TYR A 1 219 ? -11.439 -7.107 0.243 1.00 89.06 219 TYR A O 1
ATOM 1652 N N . GLN A 1 220 ? -9.429 -7.371 -0.712 1.00 88.75 220 GLN A N 1
ATOM 1653 C CA . GLN A 1 220 ? -8.810 -8.018 0.448 1.00 88.75 220 GLN A CA 1
ATOM 1654 C C . GLN A 1 220 ? -8.718 -7.100 1.674 1.00 88.75 220 GLN A C 1
ATOM 1656 O O . GLN A 1 220 ? -8.624 -7.599 2.794 1.00 88.75 220 GLN A O 1
ATOM 1661 N N . ARG A 1 221 ? -8.852 -5.779 1.510 1.00 95.00 221 ARG A N 1
ATOM 1662 C CA . ARG A 1 221 ? -8.931 -4.828 2.633 1.00 95.00 221 ARG A CA 1
ATOM 1663 C C . ARG A 1 221 ? -10.277 -4.858 3.368 1.00 95.00 221 ARG A C 1
ATOM 1665 O O . ARG A 1 221 ? -10.320 -4.550 4.558 1.00 95.00 221 ARG A O 1
ATOM 1672 N N . PHE A 1 222 ? -11.372 -5.241 2.704 1.00 95.69 222 PHE A N 1
ATOM 1673 C CA . PHE A 1 222 ? -12.727 -5.169 3.274 1.00 95.69 222 PHE A CA 1
ATOM 1674 C C . PHE A 1 222 ? -12.905 -5.991 4.562 1.00 95.69 222 PHE A C 1
ATOM 1676 O O . PHE A 1 222 ? -13.506 -5.465 5.500 1.00 95.69 222 PHE A O 1
ATOM 1683 N N . PRO A 1 223 ? -12.375 -7.226 4.681 1.00 95.75 223 PRO A N 1
ATOM 1684 C CA . PRO A 1 223 ? -12.435 -7.980 5.933 1.00 95.75 223 PRO A CA 1
ATOM 1685 C C . PRO A 1 223 ? -11.789 -7.272 7.130 1.00 95.75 223 PRO A C 1
ATOM 1687 O O . PRO A 1 223 ? -12.355 -7.311 8.221 1.00 95.75 223 PRO A O 1
ATOM 1690 N N . LEU A 1 224 ? -10.661 -6.572 6.944 1.00 97.50 224 LEU A N 1
ATOM 1691 C CA . LEU A 1 224 ? -10.055 -5.777 8.021 1.00 97.50 224 LEU A CA 1
ATOM 1692 C C . LEU A 1 224 ? -10.917 -4.566 8.375 1.00 97.50 224 LEU A C 1
ATOM 1694 O O . LEU A 1 224 ? -11.178 -4.339 9.553 1.00 97.50 224 LEU A O 1
ATOM 1698 N N . VAL A 1 225 ? -11.425 -3.838 7.374 1.00 98.06 225 VAL A N 1
ATOM 1699 C CA . VAL A 1 225 ? -12.341 -2.706 7.601 1.00 98.06 225 VAL A CA 1
ATOM 1700 C C . VAL A 1 225 ? -13.570 -3.146 8.402 1.00 98.06 225 VAL A C 1
ATOM 1702 O O . VAL A 1 225 ? -13.923 -2.507 9.394 1.00 98.06 225 VAL A O 1
ATOM 1705 N N . GLN A 1 226 ? -14.194 -4.263 8.014 1.00 97.19 226 GLN A N 1
ATOM 1706 C CA . GLN A 1 226 ? -15.336 -4.841 8.722 1.00 97.19 226 GLN A CA 1
ATOM 1707 C C . GLN A 1 226 ? -14.960 -5.238 10.152 1.00 97.19 226 GLN A C 1
ATOM 1709 O O . GLN A 1 226 ? -15.686 -4.902 11.083 1.00 97.19 226 GLN A O 1
ATOM 1714 N N . ALA A 1 227 ? -13.836 -5.930 10.355 1.00 97.88 227 ALA A N 1
ATOM 1715 C CA . ALA A 1 227 ? -13.413 -6.366 11.682 1.00 97.88 227 ALA A CA 1
ATOM 1716 C C . ALA A 1 227 ? -13.076 -5.186 12.607 1.00 97.88 227 ALA A C 1
ATOM 1718 O O . ALA A 1 227 ? -13.448 -5.186 13.778 1.00 97.88 227 ALA A O 1
ATOM 1719 N N . PHE A 1 228 ? -12.439 -4.135 12.096 1.00 98.44 228 PHE A N 1
ATOM 1720 C CA . PHE A 1 228 ? -12.177 -2.932 12.885 1.00 98.44 228 PHE A CA 1
ATOM 1721 C C . PHE A 1 228 ? -13.476 -2.189 13.210 1.00 98.44 228 PHE A C 1
ATOM 1723 O O . PHE A 1 228 ? -13.655 -1.731 14.337 1.00 98.44 228 PHE A O 1
ATOM 1730 N N . TYR A 1 229 ? -14.435 -2.137 12.283 1.00 97.19 229 TYR A N 1
ATOM 1731 C CA . TYR A 1 229 ? -15.748 -1.547 12.552 1.00 97.19 229 TYR A CA 1
ATOM 1732 C C . TYR A 1 229 ? -16.572 -2.359 13.569 1.00 97.19 229 TYR A C 1
ATOM 1734 O O . TYR A 1 229 ? -17.209 -1.792 14.458 1.00 97.19 229 TYR A O 1
ATOM 1742 N N . ARG A 1 230 ? -16.502 -3.692 13.513 1.00 97.19 230 ARG A N 1
ATOM 1743 C CA . ARG A 1 230 ? -17.034 -4.594 14.550 1.00 97.19 230 ARG A CA 1
ATOM 1744 C C . ARG A 1 230 ? -16.373 -4.340 15.907 1.00 97.19 230 ARG A C 1
ATOM 1746 O O . ARG A 1 230 ? -17.061 -4.255 16.919 1.00 97.19 230 ARG A O 1
ATOM 1753 N N . GLN A 1 231 ? -15.057 -4.113 15.927 1.00 97.88 231 GLN A N 1
ATOM 1754 C CA . GLN A 1 231 ? -14.326 -3.722 17.136 1.00 97.88 231 GLN A CA 1
ATOM 1755 C C . GLN A 1 231 ? -14.796 -2.392 17.724 1.00 97.88 231 GLN A C 1
ATOM 1757 O O . GLN A 1 231 ? -14.906 -2.292 18.945 1.00 97.88 231 GLN A O 1
ATOM 1762 N N . LEU A 1 232 ? -15.098 -1.407 16.880 1.00 97.38 232 LEU A N 1
ATOM 1763 C CA . LEU A 1 232 ? -15.652 -0.116 17.291 1.00 97.38 232 LEU A CA 1
ATOM 1764 C C . LEU A 1 232 ? -17.068 -0.242 17.873 1.00 97.38 232 LEU A C 1
ATOM 1766 O O . LEU A 1 232 ? -17.408 0.449 18.829 1.00 97.38 232 LEU A O 1
ATOM 1770 N N . THR A 1 233 ? -17.895 -1.108 17.286 1.00 95.31 233 THR A N 1
ATOM 1771 C CA . THR A 1 233 ? -19.326 -1.244 17.617 1.00 95.31 233 THR A CA 1
ATOM 1772 C C . THR A 1 233 ? -19.623 -2.295 18.687 1.00 95.31 233 THR A C 1
ATOM 1774 O O . THR A 1 233 ? -20.738 -2.333 19.203 1.00 95.31 233 THR A O 1
ATOM 1777 N N . GLY A 1 234 ? -18.638 -3.117 19.057 1.00 94.69 234 GLY A N 1
ATOM 1778 C CA . GLY A 1 234 ? -18.803 -4.202 20.027 1.00 94.69 234 GLY A CA 1
ATOM 1779 C C . GLY A 1 234 ? -19.484 -5.451 19.458 1.00 94.69 234 GLY A C 1
ATOM 1780 O O . GLY A 1 234 ? -19.979 -6.272 20.226 1.00 94.69 234 GLY A O 1
ATOM 1781 N N . ASP A 1 235 ? -19.525 -5.595 18.131 1.00 94.56 235 ASP A N 1
ATOM 1782 C CA . ASP A 1 235 ? -20.117 -6.743 17.436 1.00 94.56 235 ASP A CA 1
ATOM 1783 C C . ASP A 1 235 ? -19.114 -7.906 17.335 1.00 94.56 235 ASP A C 1
ATOM 1785 O O . ASP A 1 235 ? -18.425 -8.093 16.327 1.00 94.56 235 ASP A O 1
ATOM 1789 N N . PHE A 1 236 ? -18.991 -8.668 18.422 1.00 92.19 236 PHE A N 1
ATOM 1790 C CA . PHE A 1 236 ? -18.059 -9.791 18.538 1.00 92.19 236 PHE A CA 1
ATOM 1791 C C . PHE A 1 236 ? -18.753 -11.143 18.361 1.00 92.19 236 PHE A C 1
ATOM 1793 O O . PHE A 1 236 ? -19.903 -11.299 18.777 1.00 92.19 236 PHE A O 1
ATOM 1800 N N . PRO A 1 237 ? -18.050 -12.157 17.822 1.00 90.50 237 PRO A N 1
ATOM 1801 C CA . PRO A 1 237 ? -18.555 -13.519 17.872 1.00 90.50 237 PRO A CA 1
ATOM 1802 C C . PRO A 1 237 ? -18.636 -14.027 19.313 1.00 90.50 237 PRO A C 1
ATOM 1804 O O . PRO A 1 237 ? -17.909 -13.572 20.203 1.00 90.50 237 PRO A O 1
ATOM 1807 N N . GLU A 1 238 ? -19.510 -15.008 19.536 1.00 84.81 238 GLU A N 1
ATOM 1808 C CA . GLU A 1 238 ? -19.726 -15.601 20.855 1.00 84.81 238 GLU A CA 1
ATOM 1809 C C . GLU A 1 238 ? -18.407 -16.113 21.461 1.00 84.81 238 GLU A C 1
ATOM 1811 O O . GLU A 1 238 ? -17.632 -16.831 20.828 1.00 84.81 238 GLU A O 1
ATOM 1816 N N . GLY A 1 239 ? -18.133 -15.721 22.708 1.00 83.94 239 GLY A N 1
ATOM 1817 C CA . GLY A 1 239 ? -16.917 -16.111 23.427 1.00 83.94 239 GLY A CA 1
ATOM 1818 C C . GLY A 1 239 ? -15.656 -15.306 23.086 1.00 83.94 239 GLY A C 1
ATOM 1819 O O . GLY A 1 239 ? -14.612 -15.568 23.685 1.00 83.94 239 GLY A O 1
ATOM 1820 N N . SER A 1 240 ? -15.722 -14.320 22.184 1.00 90.12 240 SER A N 1
ATOM 1821 C CA . SER A 1 240 ? -14.631 -13.364 21.956 1.00 90.12 240 SER A CA 1
ATOM 1822 C C . SER A 1 240 ? -14.797 -12.086 22.788 1.00 90.12 240 SER A C 1
ATOM 1824 O O . SER A 1 240 ? -15.906 -11.638 23.066 1.00 90.12 240 SER A O 1
ATOM 1826 N N . THR A 1 241 ? -13.673 -11.480 23.177 1.00 88.12 241 THR A N 1
ATOM 1827 C CA . THR A 1 241 ? -13.604 -10.181 23.873 1.00 88.12 241 THR A CA 1
ATOM 1828 C C . THR A 1 241 ? -13.034 -9.061 22.991 1.00 88.12 241 THR A C 1
ATOM 1830 O O . THR A 1 241 ? -12.794 -7.946 23.466 1.00 88.12 241 THR A O 1
ATOM 1833 N N . GLY A 1 242 ? -12.791 -9.341 21.708 1.00 93.75 242 GLY A N 1
ATOM 1834 C CA . GLY A 1 242 ? -12.277 -8.380 20.737 1.00 93.75 242 GLY A CA 1
ATOM 1835 C C . GLY A 1 242 ? -11.347 -9.009 19.706 1.00 93.75 242 GLY A C 1
ATOM 1836 O O . GLY A 1 242 ? -11.201 -10.227 19.628 1.00 93.75 242 GLY A O 1
ATOM 1837 N N . LEU A 1 243 ? -10.722 -8.155 18.898 1.00 96.31 243 LEU A N 1
ATOM 1838 C CA . LEU A 1 243 ? -9.791 -8.572 17.852 1.00 96.31 243 LEU A CA 1
ATOM 1839 C C . LEU A 1 243 ? -8.675 -9.474 18.394 1.00 96.31 243 LEU A C 1
ATOM 1841 O O . LEU A 1 243 ? -8.116 -9.244 19.468 1.00 96.31 243 LEU A O 1
ATOM 1845 N N . ASN A 1 244 ? -8.290 -10.454 17.587 1.00 95.00 244 ASN A N 1
ATOM 1846 C CA . ASN A 1 244 ? -7.099 -11.255 17.784 1.00 95.00 244 ASN A CA 1
ATOM 1847 C C . ASN A 1 244 ? -5.929 -10.625 17.014 1.00 95.00 244 ASN A C 1
ATOM 1849 O O . ASN A 1 244 ? -5.906 -10.642 15.782 1.00 95.00 244 ASN A O 1
ATOM 1853 N N . ARG A 1 245 ? -4.926 -10.114 17.742 1.00 94.62 245 ARG A N 1
ATOM 1854 C CA . ARG A 1 245 ? -3.741 -9.467 17.151 1.00 94.62 245 ARG A CA 1
ATOM 1855 C C . ARG A 1 245 ? -3.044 -10.352 16.113 1.00 94.62 245 ARG A C 1
ATOM 1857 O O . ARG A 1 245 ? -2.761 -9.891 15.015 1.00 94.62 245 ARG A O 1
ATOM 1864 N N . ALA A 1 246 ? -2.795 -11.624 16.428 1.00 88.81 246 ALA A N 1
ATOM 1865 C CA . ALA A 1 246 ? -2.086 -12.530 15.521 1.00 88.81 246 ALA A CA 1
ATOM 1866 C C . ALA A 1 246 ? -2.884 -12.815 14.238 1.00 88.81 246 ALA A C 1
ATOM 1868 O O . ALA A 1 246 ? -2.298 -12.899 13.162 1.00 88.81 246 ALA A O 1
ATOM 1869 N N . ALA A 1 247 ? -4.213 -12.926 14.335 1.00 89.12 247 ALA A N 1
ATOM 1870 C CA . ALA A 1 247 ? -5.071 -13.129 13.172 1.00 89.12 247 ALA A CA 1
ATOM 1871 C C . ALA A 1 247 ? -5.066 -11.908 12.238 1.00 89.12 247 ALA A C 1
ATOM 1873 O O . ALA A 1 247 ? -4.943 -12.078 11.026 1.00 89.12 247 ALA A O 1
ATOM 1874 N N . VAL A 1 248 ? -5.133 -10.693 12.799 1.00 95.31 248 VAL A N 1
ATOM 1875 C CA . VAL A 1 248 ? -5.035 -9.438 12.034 1.00 95.31 248 VAL A CA 1
ATOM 1876 C C . VAL A 1 248 ? -3.685 -9.340 11.324 1.00 95.31 248 VAL A C 1
ATOM 1878 O O . VAL A 1 248 ? -3.655 -9.133 10.113 1.00 95.31 248 VAL A O 1
ATOM 1881 N N . MET A 1 249 ? -2.581 -9.556 12.048 1.00 94.06 249 MET A N 1
ATOM 1882 C CA . MET A 1 249 ? -1.231 -9.522 11.473 1.00 94.06 249 MET A CA 1
ATOM 1883 C C . MET A 1 249 ? -1.069 -10.543 10.344 1.00 94.06 249 MET A C 1
ATOM 1885 O O . MET A 1 249 ? -0.607 -10.193 9.264 1.00 94.06 249 MET A O 1
ATOM 1889 N N . ASN A 1 250 ? -1.482 -11.798 10.559 1.00 86.25 250 ASN A N 1
ATOM 1890 C CA . ASN A 1 250 ? -1.343 -12.854 9.554 1.00 86.25 250 ASN A CA 1
ATOM 1891 C C . ASN A 1 250 ? -2.203 -12.600 8.307 1.00 86.25 250 ASN A C 1
ATOM 1893 O O . ASN A 1 250 ? -1.781 -12.909 7.194 1.00 86.25 250 ASN A O 1
ATOM 1897 N N . TYR A 1 251 ? -3.405 -12.042 8.480 1.00 87.88 251 TYR A N 1
ATOM 1898 C CA . TYR A 1 251 ? -4.261 -11.675 7.355 1.00 87.88 251 TYR A CA 1
ATOM 1899 C C . TYR A 1 251 ? -3.655 -10.514 6.549 1.00 87.88 251 TYR A C 1
ATOM 1901 O O . TYR A 1 251 ? -3.581 -10.601 5.324 1.00 87.88 251 TYR A O 1
ATOM 1909 N N . ALA A 1 252 ? -3.151 -9.476 7.228 1.00 94.19 252 ALA A N 1
ATOM 1910 C CA . ALA A 1 252 ? -2.468 -8.348 6.592 1.00 94.19 252 ALA A CA 1
ATOM 1911 C C . ALA A 1 252 ? -1.208 -8.775 5.821 1.00 94.19 252 ALA A C 1
ATOM 1913 O O . ALA A 1 252 ? -1.009 -8.377 4.674 1.00 94.19 252 ALA A O 1
ATOM 1914 N N . ALA A 1 253 ? -0.413 -9.672 6.406 1.00 89.31 253 ALA A N 1
ATOM 1915 C CA . ALA A 1 253 ? 0.773 -10.250 5.781 1.00 89.31 253 ALA A CA 1
ATOM 1916 C C . ALA A 1 253 ? 0.489 -10.848 4.389 1.00 89.31 253 ALA A C 1
ATOM 1918 O O . ALA A 1 253 ? 1.292 -10.687 3.471 1.00 89.31 253 ALA A O 1
ATOM 1919 N N . GLY A 1 254 ? -0.661 -11.514 4.222 1.00 81.69 254 GLY A N 1
ATOM 1920 C CA . GLY A 1 254 ? -1.026 -12.201 2.982 1.00 81.69 254 GLY A CA 1
ATOM 1921 C C . GLY A 1 254 ? -1.247 -11.270 1.790 1.00 81.69 254 GLY A C 1
ATOM 1922 O O . GLY A 1 254 ? -0.779 -11.569 0.697 1.00 81.69 254 GLY A O 1
ATOM 1923 N N . PHE A 1 255 ? -1.921 -10.131 1.970 1.00 84.12 255 PHE A N 1
ATOM 1924 C CA . PHE A 1 255 ? -2.170 -9.218 0.847 1.00 84.12 255 PHE A CA 1
ATOM 1925 C C . PHE A 1 255 ? -1.035 -8.210 0.627 1.00 84.12 255 PHE A C 1
ATOM 1927 O O . PHE A 1 255 ? -0.833 -7.758 -0.497 1.00 84.12 255 PHE A O 1
ATOM 1934 N N . TYR A 1 256 ? -0.219 -7.911 1.643 1.00 93.44 256 TYR A N 1
ATOM 1935 C CA . TYR A 1 256 ? 1.037 -7.177 1.434 1.00 93.44 256 TYR A CA 1
ATOM 1936 C C . TYR A 1 256 ? 2.069 -7.992 0.646 1.00 93.44 256 TYR A C 1
ATOM 1938 O O . TYR A 1 256 ? 2.890 -7.424 -0.067 1.00 93.44 256 TYR A O 1
ATOM 1946 N N . GLU A 1 257 ? 2.003 -9.322 0.692 1.00 87.25 257 GLU A N 1
ATOM 1947 C CA . GLU A 1 257 ? 2.756 -10.174 -0.229 1.00 87.25 257 GLU A CA 1
ATOM 1948 C C . GLU A 1 257 ? 2.423 -9.847 -1.697 1.00 87.25 257 GLU A C 1
ATOM 1950 O O . GLU A 1 257 ? 3.319 -9.701 -2.530 1.00 87.25 257 GLU A O 1
ATOM 1955 N N . VAL A 1 258 ? 1.134 -9.639 -1.996 1.00 86.19 258 VAL A N 1
ATOM 1956 C CA . VAL A 1 258 ? 0.650 -9.212 -3.320 1.00 86.19 258 VAL A CA 1
ATOM 1957 C C . VAL A 1 258 ? 1.135 -7.798 -3.660 1.00 86.19 258 VAL A C 1
ATOM 1959 O O . VAL A 1 258 ? 1.558 -7.569 -4.793 1.00 86.19 258 VAL A O 1
ATOM 1962 N N . ASP A 1 259 ? 1.142 -6.870 -2.695 1.00 93.56 259 ASP A N 1
ATOM 1963 C CA . ASP A 1 259 ? 1.725 -5.523 -2.855 1.00 93.56 259 ASP A CA 1
ATOM 1964 C C . ASP A 1 259 ? 3.199 -5.589 -3.288 1.00 93.56 259 ASP A C 1
ATOM 1966 O O . ASP A 1 259 ? 3.594 -4.955 -4.267 1.00 93.56 259 ASP A O 1
ATOM 1970 N N . GLY A 1 260 ? 3.993 -6.442 -2.631 1.00 94.94 260 GLY A N 1
ATOM 1971 C CA . GLY A 1 260 ? 5.393 -6.679 -2.984 1.00 94.94 260 GLY A CA 1
ATOM 1972 C C . GLY A 1 260 ? 5.580 -7.233 -4.396 1.00 94.94 260 GLY A C 1
ATOM 1973 O O . GLY A 1 260 ? 6.448 -6.767 -5.138 1.00 94.94 260 GLY A O 1
ATOM 1974 N N . LEU A 1 261 ? 4.743 -8.189 -4.811 1.00 89.88 261 LEU A N 1
ATOM 1975 C CA . LEU A 1 261 ? 4.784 -8.749 -6.167 1.00 89.88 261 LEU A CA 1
ATOM 1976 C C . LEU A 1 261 ? 4.367 -7.721 -7.232 1.00 89.88 261 LEU A C 1
ATOM 1978 O O . LEU A 1 261 ? 4.989 -7.650 -8.297 1.00 89.88 261 LEU A O 1
ATOM 1982 N N . LEU A 1 262 ? 3.374 -6.873 -6.937 1.00 93.88 262 LEU A N 1
ATOM 1983 C CA . LEU A 1 262 ? 3.010 -5.734 -7.785 1.00 93.88 262 LEU A CA 1
ATOM 1984 C C . LEU A 1 262 ? 4.198 -4.777 -7.959 1.00 93.88 262 LEU A C 1
ATOM 1986 O O . LEU A 1 262 ? 4.481 -4.365 -9.090 1.00 93.88 262 LEU A O 1
ATOM 1990 N N . SER A 1 263 ? 4.922 -4.459 -6.880 1.00 97.00 263 SER A N 1
ATOM 1991 C CA . SER A 1 263 ? 6.135 -3.631 -6.930 1.00 97.00 263 SER A CA 1
ATOM 1992 C C . SER A 1 263 ? 7.259 -4.278 -7.724 1.00 97.00 263 SER A C 1
ATOM 1994 O O . SER A 1 263 ? 7.867 -3.611 -8.559 1.00 97.00 263 SER A O 1
ATOM 1996 N N . TYR A 1 264 ? 7.515 -5.570 -7.513 1.00 96.69 264 TYR A N 1
ATOM 1997 C CA . TYR A 1 264 ? 8.548 -6.313 -8.233 1.00 96.69 264 TYR A CA 1
ATOM 1998 C C . TYR A 1 264 ? 8.309 -6.277 -9.741 1.00 96.69 264 TYR A C 1
ATOM 2000 O O . TYR A 1 264 ? 9.172 -5.851 -10.514 1.00 96.69 264 TYR A O 1
ATOM 2008 N N . ARG A 1 265 ? 7.093 -6.645 -10.157 1.00 96.31 265 ARG A N 1
ATOM 2009 C CA . ARG A 1 265 ? 6.716 -6.682 -11.568 1.00 96.31 265 ARG A CA 1
ATOM 2010 C C . ARG A 1 265 ? 6.727 -5.294 -12.208 1.00 96.31 265 ARG A C 1
ATOM 2012 O O . ARG A 1 265 ? 7.150 -5.145 -13.357 1.00 96.31 265 ARG A O 1
ATOM 2019 N N . ARG A 1 266 ? 6.309 -4.266 -11.463 1.00 97.38 266 ARG A N 1
ATOM 2020 C CA . ARG A 1 266 ? 6.380 -2.870 -11.910 1.00 97.38 266 ARG A CA 1
ATOM 2021 C C . ARG A 1 266 ? 7.828 -2.431 -12.109 1.00 97.38 266 ARG A C 1
ATOM 2023 O O . ARG A 1 266 ? 8.163 -1.952 -13.190 1.00 97.38 266 ARG A O 1
ATOM 2030 N N . ALA A 1 267 ? 8.695 -2.649 -11.122 1.00 98.38 267 ALA A N 1
ATOM 2031 C CA . ALA A 1 267 ? 10.112 -2.299 -11.191 1.00 98.38 267 ALA A CA 1
ATOM 2032 C C . ALA A 1 267 ? 10.829 -2.990 -12.362 1.00 98.38 267 ALA A C 1
ATOM 2034 O O . ALA A 1 267 ? 11.653 -2.365 -13.031 1.00 98.38 267 ALA A O 1
ATOM 2035 N N . GLU A 1 268 ? 10.480 -4.243 -12.670 1.00 97.19 268 GLU A N 1
ATOM 2036 C CA . GLU A 1 268 ? 11.010 -4.963 -13.832 1.00 97.19 268 GLU A CA 1
ATOM 2037 C C . GLU A 1 268 ? 10.712 -4.228 -15.150 1.00 97.19 268 GLU A C 1
ATOM 2039 O O . GLU A 1 268 ? 11.621 -3.964 -15.951 1.00 97.19 268 GLU A O 1
ATOM 2044 N N . VAL A 1 269 ? 9.446 -3.857 -15.369 1.00 98.12 269 VAL A N 1
ATOM 2045 C CA . VAL A 1 269 ? 9.007 -3.168 -16.591 1.00 98.12 269 VAL A CA 1
ATOM 2046 C C . VAL A 1 269 ? 9.562 -1.749 -16.654 1.00 98.12 269 VAL A C 1
ATOM 2048 O O . VAL A 1 269 ? 10.142 -1.372 -17.676 1.00 98.12 269 VAL A O 1
ATOM 2051 N N . LEU A 1 270 ? 9.445 -0.976 -15.569 1.00 98.50 270 LEU A N 1
ATOM 2052 C CA . LEU A 1 270 ? 9.976 0.387 -15.504 1.00 98.50 270 LEU A CA 1
ATOM 2053 C C . LEU A 1 270 ? 11.491 0.393 -15.720 1.00 98.50 270 LEU A C 1
ATOM 2055 O O . LEU A 1 270 ? 12.003 1.182 -16.511 1.00 98.50 270 LEU A O 1
ATOM 2059 N N . GLY A 1 271 ? 12.209 -0.547 -15.103 1.00 98.19 271 GLY A N 1
ATOM 2060 C CA . GLY A 1 271 ? 13.647 -0.701 -15.275 1.00 98.19 271 GLY A CA 1
ATOM 2061 C C . GLY A 1 271 ? 13.998 -1.042 -16.720 1.00 98.19 271 GLY A C 1
ATOM 2062 O O . GLY A 1 271 ? 14.939 -0.478 -17.275 1.00 98.19 271 GLY A O 1
ATOM 2063 N N . SER A 1 272 ? 13.224 -1.919 -17.371 1.00 98.06 272 SER A N 1
ATOM 2064 C CA . SER A 1 272 ? 13.407 -2.216 -18.796 1.00 98.06 272 SER A CA 1
ATOM 2065 C C . SER A 1 272 ? 13.221 -0.982 -19.677 1.00 98.06 272 SER A C 1
ATOM 2067 O O . SER A 1 272 ? 13.979 -0.818 -20.635 1.00 98.06 272 SER A O 1
ATOM 2069 N N . ILE A 1 273 ? 12.230 -0.134 -19.388 1.00 98.62 273 ILE A N 1
ATOM 2070 C CA . ILE A 1 273 ? 12.007 1.108 -20.136 1.00 98.62 273 ILE A CA 1
ATOM 2071 C C . ILE A 1 273 ? 13.188 2.053 -19.913 1.00 98.62 273 ILE A C 1
ATOM 2073 O O . ILE A 1 273 ? 13.793 2.487 -20.893 1.00 98.62 273 ILE A O 1
ATOM 2077 N N . ILE A 1 274 ? 13.582 2.284 -18.658 1.00 98.25 274 ILE A N 1
ATOM 2078 C CA . ILE A 1 274 ? 14.698 3.161 -18.272 1.00 98.25 274 ILE A CA 1
ATOM 2079 C C . ILE A 1 274 ? 16.005 2.756 -18.970 1.00 98.25 274 ILE A C 1
ATOM 2081 O O . ILE A 1 274 ? 16.658 3.592 -19.594 1.00 98.25 274 ILE A O 1
ATOM 2085 N N . ARG A 1 275 ? 16.363 1.464 -18.955 1.00 97.38 275 ARG A N 1
ATOM 2086 C CA . ARG A 1 275 ? 17.574 0.958 -19.633 1.00 97.38 275 ARG A CA 1
ATOM 2087 C C . ARG A 1 275 ? 17.524 1.116 -21.156 1.00 97.38 275 ARG A C 1
ATOM 2089 O O . ARG A 1 275 ? 18.568 1.127 -21.800 1.00 97.38 275 ARG A O 1
ATOM 2096 N N . SER A 1 276 ? 16.327 1.233 -21.731 1.00 97.94 276 SER A N 1
ATOM 2097 C CA . SER A 1 276 ? 16.116 1.413 -23.172 1.00 97.94 276 SER A CA 1
ATOM 2098 C C . SER A 1 276 ? 16.018 2.876 -23.617 1.00 97.94 276 SER A C 1
ATOM 2100 O O . SER A 1 276 ? 15.847 3.127 -24.811 1.00 97.94 276 SER A O 1
ATOM 2102 N N . LEU A 1 277 ? 16.094 3.843 -22.693 1.00 98.38 277 LEU A N 1
ATOM 2103 C CA . LEU A 1 277 ? 16.007 5.261 -23.035 1.00 98.38 277 LEU A CA 1
ATOM 2104 C C . LEU A 1 277 ? 17.180 5.682 -23.932 1.00 98.38 277 LEU A C 1
ATOM 2106 O O . LEU A 1 277 ? 18.350 5.459 -23.609 1.00 98.38 277 LEU A O 1
ATOM 2110 N N . SER A 1 278 ? 16.854 6.341 -25.040 1.00 98.56 278 SER A N 1
ATOM 2111 C CA . SER A 1 278 ? 17.818 7.015 -25.911 1.00 98.56 278 SER A CA 1
ATOM 2112 C C . SER A 1 278 ? 18.400 8.263 -25.245 1.00 98.56 278 SER A C 1
ATOM 2114 O O . SER A 1 278 ? 17.796 8.837 -24.337 1.00 98.56 278 SER A O 1
ATOM 2116 N N . ASP A 1 279 ? 19.538 8.742 -25.746 1.00 98.50 279 ASP A N 1
ATOM 2117 C CA . ASP A 1 279 ? 20.194 9.936 -25.197 1.00 98.50 279 ASP A CA 1
ATOM 2118 C C . ASP A 1 279 ? 19.298 11.178 -25.265 1.00 98.50 279 ASP A C 1
ATOM 2120 O O . ASP A 1 279 ? 19.248 11.944 -24.311 1.00 98.50 279 ASP A O 1
ATOM 2124 N N . LYS A 1 280 ? 18.491 11.326 -26.325 1.00 98.25 280 LYS A N 1
ATOM 2125 C CA . LYS A 1 280 ? 17.514 12.425 -26.441 1.00 98.25 280 LYS A CA 1
ATOM 2126 C C . LYS A 1 280 ? 16.419 12.359 -25.375 1.00 98.25 280 LYS A C 1
ATOM 2128 O O . LYS A 1 280 ? 15.992 13.392 -24.869 1.00 98.25 280 LYS A O 1
ATOM 2133 N N . GLN A 1 281 ? 15.953 11.155 -25.039 1.00 98.56 281 GLN A N 1
ATOM 2134 C CA . GLN A 1 281 ? 14.958 10.975 -23.978 1.00 98.56 281 GLN A CA 1
ATOM 2135 C C . GLN A 1 281 ? 15.563 11.314 -22.614 1.00 98.56 281 GLN A C 1
ATOM 2137 O O . GLN A 1 281 ? 14.946 12.039 -21.841 1.00 98.56 281 GLN A O 1
ATOM 2142 N N . LYS A 1 282 ? 16.789 10.846 -22.343 1.00 98.38 282 LYS A N 1
ATOM 2143 C CA . LYS A 1 282 ? 17.522 11.175 -21.113 1.00 98.38 282 LYS A CA 1
ATOM 2144 C C . LYS A 1 282 ? 17.792 12.673 -20.996 1.00 98.38 282 LYS A C 1
ATOM 2146 O O . LYS A 1 282 ? 17.615 13.223 -19.919 1.00 98.38 282 LYS A O 1
ATOM 2151 N N . GLU A 1 283 ? 18.166 13.331 -22.093 1.00 98.06 283 GLU A N 1
ATOM 2152 C CA . GLU A 1 283 ? 18.384 14.780 -22.138 1.00 98.06 283 GLU A CA 1
ATOM 2153 C C . GLU A 1 283 ? 17.102 15.552 -21.809 1.00 98.06 283 GLU A C 1
ATOM 2155 O O . GLU A 1 283 ? 17.148 16.529 -21.067 1.00 98.06 283 GLU A O 1
ATOM 2160 N N . TYR A 1 284 ? 15.949 15.120 -22.330 1.00 98.25 284 TYR A N 1
ATOM 2161 C CA . TYR A 1 284 ? 14.670 15.744 -21.995 1.00 98.25 284 TYR A CA 1
ATOM 2162 C C . TYR A 1 284 ? 14.316 15.547 -20.519 1.00 98.25 284 TYR A C 1
ATOM 2164 O O . TYR A 1 284 ? 14.039 16.521 -19.826 1.00 98.25 284 TYR A O 1
ATOM 2172 N N . LEU A 1 285 ? 14.363 14.305 -20.025 1.00 97.38 285 LEU A N 1
ATOM 2173 C CA . LEU A 1 285 ? 14.052 14.004 -18.624 1.00 97.38 285 LEU A CA 1
ATOM 2174 C C . LEU A 1 285 ? 15.028 14.698 -17.664 1.00 97.38 285 LEU A C 1
ATOM 2176 O O . LEU A 1 285 ? 14.617 15.131 -16.599 1.00 97.38 285 LEU A O 1
ATOM 2180 N N . GLY A 1 286 ? 16.293 14.874 -18.052 1.00 96.00 286 GLY A N 1
ATOM 2181 C CA . GLY A 1 286 ? 17.290 15.601 -17.263 1.00 96.00 286 GLY A CA 1
ATOM 2182 C C . GLY A 1 286 ? 17.029 17.107 -17.132 1.00 96.00 286 GLY A C 1
ATOM 2183 O O . GLY A 1 286 ? 17.639 17.744 -16.280 1.00 96.00 286 GLY A O 1
ATOM 2184 N N . LYS A 1 287 ? 16.131 17.686 -17.943 1.00 96.38 287 LYS A N 1
ATOM 2185 C CA . LYS A 1 287 ? 15.684 19.086 -17.801 1.00 96.38 287 LYS A CA 1
ATOM 2186 C C . LYS A 1 287 ? 14.573 19.242 -16.764 1.00 96.38 287 LYS A C 1
ATOM 2188 O O . LYS A 1 287 ? 14.340 20.353 -16.302 1.00 96.38 287 LYS A O 1
ATOM 2193 N N . MET A 1 288 ? 13.889 18.152 -16.416 1.00 97.25 288 MET A N 1
ATOM 2194 C CA . MET A 1 288 ? 12.880 18.143 -15.365 1.00 97.25 288 MET A CA 1
ATOM 2195 C C . MET A 1 288 ? 13.592 18.036 -14.015 1.00 97.25 288 MET A C 1
ATOM 2197 O O . MET A 1 288 ? 14.124 16.984 -13.666 1.00 97.25 288 MET A O 1
ATOM 2201 N N . VAL A 1 289 ? 13.626 19.128 -13.255 1.00 95.69 289 VAL A N 1
ATOM 2202 C CA . VAL A 1 289 ? 14.244 19.142 -11.924 1.00 95.69 289 VAL A CA 1
ATOM 2203 C C . VAL A 1 289 ? 13.356 18.352 -10.964 1.00 95.69 289 VAL A C 1
ATOM 2205 O O . VAL A 1 289 ? 12.154 18.596 -10.890 1.00 95.69 289 VAL A O 1
ATOM 2208 N N . PHE A 1 290 ? 13.938 17.378 -10.258 1.00 94.12 290 PHE 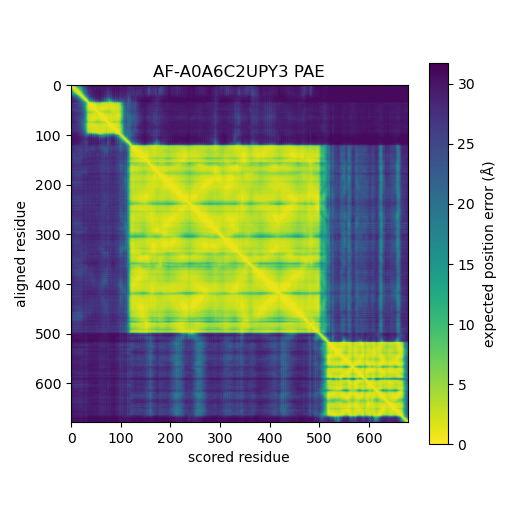A N 1
ATOM 2209 C CA . PHE A 1 290 ? 13.209 16.385 -9.457 1.00 94.12 290 PHE A CA 1
ATOM 2210 C C . PHE A 1 290 ? 12.257 17.005 -8.426 1.00 94.12 290 PHE A C 1
ATOM 2212 O O . PHE A 1 290 ? 11.128 16.552 -8.284 1.00 94.12 290 PHE A O 1
ATOM 2219 N N . ASN A 1 291 ? 12.704 18.044 -7.726 1.00 93.12 291 ASN A N 1
ATOM 2220 C CA . ASN A 1 291 ? 11.959 18.705 -6.660 1.00 93.12 291 ASN A CA 1
ATOM 2221 C C . ASN A 1 291 ? 11.391 20.070 -7.077 1.00 93.12 291 ASN A C 1
ATOM 2223 O O . ASN A 1 291 ? 11.056 20.853 -6.201 1.00 93.12 291 ASN A O 1
ATOM 2227 N N . ASP A 1 292 ? 11.322 20.387 -8.371 1.00 95.69 292 ASP A N 1
ATOM 2228 C CA . ASP A 1 292 ? 10.783 21.668 -8.837 1.00 95.69 292 ASP A CA 1
ATOM 2229 C C . ASP A 1 292 ? 9.923 21.473 -10.087 1.00 95.69 292 ASP A C 1
ATOM 2231 O O . ASP A 1 292 ? 10.395 21.495 -11.232 1.00 95.69 292 ASP A O 1
ATOM 2235 N N . SER A 1 293 ? 8.624 21.303 -9.855 1.00 95.94 293 SER A N 1
ATOM 2236 C CA . SER A 1 293 ? 7.635 21.095 -10.905 1.00 95.94 293 SER A CA 1
ATOM 2237 C C . SER A 1 293 ? 7.421 22.310 -11.808 1.00 95.94 293 SER A C 1
ATOM 2239 O O . SER A 1 293 ? 6.865 22.156 -12.897 1.00 95.94 293 SER A O 1
ATOM 2241 N N . SER A 1 294 ? 7.911 23.502 -11.437 1.00 95.38 294 SER A N 1
ATOM 2242 C CA . SER A 1 294 ? 7.868 24.681 -12.316 1.00 95.38 294 SER A CA 1
ATOM 2243 C C . SER A 1 294 ? 8.727 24.500 -13.574 1.00 95.38 294 SER A C 1
ATOM 2245 O O . SER A 1 294 ? 8.485 25.133 -14.604 1.00 95.38 294 SER A O 1
ATOM 2247 N N . THR A 1 295 ? 9.696 23.580 -13.519 1.00 96.19 295 THR A N 1
ATOM 2248 C CA . THR A 1 295 ? 10.565 23.225 -14.646 1.00 96.19 295 THR A CA 1
ATOM 2249 C C . THR A 1 295 ? 9.908 22.261 -15.636 1.00 96.19 295 THR A C 1
ATOM 2251 O O . THR A 1 295 ? 10.456 22.019 -16.713 1.00 96.19 295 THR A O 1
ATOM 2254 N N . TRP A 1 296 ? 8.743 21.695 -15.302 1.00 96.94 296 TRP A N 1
ATOM 2255 C CA . TRP A 1 296 ? 8.089 20.659 -16.101 1.00 96.94 296 TRP A CA 1
ATOM 2256 C C . TRP A 1 296 ? 7.081 21.287 -17.074 1.00 96.94 296 TRP A C 1
ATOM 2258 O O . TRP A 1 296 ? 6.121 21.930 -16.643 1.00 96.94 296 TRP A O 1
ATOM 2268 N N . PRO A 1 297 ? 7.235 21.097 -18.397 1.00 96.06 297 PRO A N 1
ATOM 2269 C CA . PRO A 1 297 ? 6.285 21.623 -19.374 1.00 96.06 297 PRO A CA 1
ATOM 2270 C C . PRO A 1 297 ? 4.849 21.137 -19.138 1.00 96.06 297 PRO A C 1
ATOM 2272 O O . PRO A 1 297 ? 4.601 19.949 -18.944 1.00 96.06 297 PRO A O 1
ATOM 2275 N N . LYS A 1 298 ? 3.859 22.029 -19.231 1.00 94.75 298 LYS A N 1
ATOM 2276 C CA . LYS A 1 298 ? 2.446 21.625 -19.219 1.00 94.75 298 LYS A CA 1
ATOM 2277 C C . LYS A 1 298 ? 2.051 21.088 -20.595 1.00 94.75 298 LYS A C 1
ATOM 2279 O O . LYS A 1 298 ? 1.998 21.848 -21.559 1.00 94.75 298 LYS A O 1
ATOM 2284 N N . LEU A 1 299 ? 1.764 19.791 -20.678 1.00 95.50 299 LEU A N 1
ATOM 2285 C CA . LEU A 1 299 ? 1.425 19.099 -21.925 1.00 95.50 299 LEU A CA 1
ATOM 2286 C C . LEU A 1 299 ? -0.015 18.575 -21.917 1.00 95.50 299 LEU A C 1
ATOM 2288 O O . LEU A 1 299 ? -0.599 18.327 -20.860 1.00 95.50 299 LEU A O 1
ATOM 2292 N N . GLU A 1 300 ? -0.573 18.377 -23.112 1.00 92.19 300 GLU A N 1
ATOM 2293 C CA . GLU A 1 300 ? -1.840 17.664 -23.286 1.00 92.19 300 GLU A CA 1
ATOM 2294 C C . GLU A 1 300 ? -1.703 16.176 -22.935 1.00 92.19 300 GLU A C 1
ATOM 2296 O O . GLU A 1 300 ? -0.599 15.630 -22.850 1.00 92.19 300 GLU A O 1
ATOM 2301 N N . ASN A 1 301 ? -2.843 15.507 -22.753 1.00 90.00 301 ASN A N 1
ATOM 2302 C CA . ASN A 1 301 ? -2.877 14.083 -22.448 1.00 90.00 301 ASN A CA 1
ATOM 2303 C C . ASN A 1 301 ? -2.242 13.248 -23.574 1.00 90.00 301 ASN A C 1
ATOM 2305 O O . ASN A 1 301 ? -2.628 13.363 -24.735 1.00 90.00 301 ASN A O 1
ATOM 2309 N N . GLN A 1 302 ? -1.304 12.374 -23.214 1.00 94.31 302 GLN A N 1
ATOM 2310 C CA . GLN A 1 302 ? -0.505 11.596 -24.167 1.00 94.31 302 GLN A CA 1
ATOM 2311 C C . GLN A 1 302 ? -1.058 10.190 -24.457 1.00 94.31 302 GLN A C 1
ATOM 2313 O O . GLN A 1 302 ? -0.472 9.455 -25.256 1.00 94.31 302 GLN A O 1
ATOM 2318 N N . VAL A 1 303 ? -2.155 9.790 -23.804 1.00 88.50 303 VAL A N 1
ATOM 2319 C CA . VAL A 1 303 ? -2.757 8.451 -23.925 1.00 88.50 303 VAL A CA 1
ATOM 2320 C C . VAL A 1 303 ? -4.249 8.560 -24.247 1.00 88.50 303 VAL A C 1
ATOM 2322 O O . VAL A 1 303 ? -4.986 9.299 -23.591 1.00 88.50 303 VAL A O 1
ATOM 2325 N N . ASP A 1 304 ? -4.725 7.796 -25.240 1.00 86.56 304 ASP A N 1
ATOM 2326 C CA . ASP A 1 304 ? -6.156 7.743 -25.572 1.00 86.56 304 ASP A CA 1
ATOM 2327 C C . ASP A 1 304 ? -6.936 6.978 -24.495 1.00 86.56 304 ASP A C 1
ATOM 2329 O O . ASP A 1 304 ? -6.925 5.743 -24.446 1.00 86.56 304 ASP A O 1
ATOM 2333 N N . LYS A 1 305 ? -7.670 7.727 -23.666 1.00 85.38 305 LYS A N 1
ATOM 2334 C CA . LYS A 1 305 ? -8.541 7.208 -22.600 1.00 85.38 305 LYS A CA 1
ATOM 2335 C C . LYS A 1 305 ? -9.572 6.192 -23.100 1.00 85.38 305 LYS A C 1
ATOM 2337 O O . LYS A 1 305 ? -9.975 5.329 -22.337 1.00 85.38 305 LYS A O 1
ATOM 2342 N N . ARG A 1 306 ? -9.997 6.263 -24.368 1.00 86.81 306 ARG A N 1
ATOM 2343 C CA . ARG A 1 306 ? 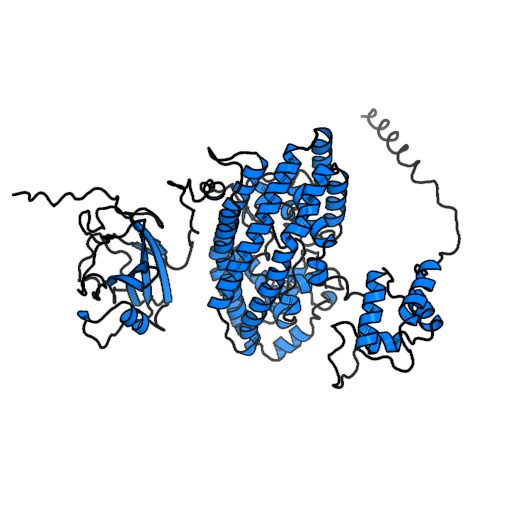-11.029 5.371 -24.938 1.00 86.81 306 ARG A CA 1
ATOM 2344 C C . ARG A 1 306 ? -10.507 3.964 -25.231 1.00 86.81 306 ARG A C 1
ATOM 2346 O O . ARG A 1 306 ? -11.297 3.067 -25.503 1.00 86.81 306 ARG A O 1
ATOM 2353 N N . SER A 1 307 ? -9.188 3.771 -25.206 1.00 86.19 307 SER A N 1
ATOM 2354 C CA . SER A 1 307 ? -8.539 2.498 -25.544 1.00 86.19 307 SER A CA 1
ATOM 2355 C C . SER A 1 307 ? -8.401 1.523 -24.363 1.00 86.19 307 SER A C 1
ATOM 2357 O O . SER A 1 307 ? -7.900 0.407 -24.539 1.00 86.19 307 SER A O 1
ATOM 2359 N N . MET A 1 308 ? -8.813 1.932 -23.158 1.00 91.00 308 MET A N 1
ATOM 2360 C CA . MET A 1 308 ? -8.655 1.164 -21.921 1.00 91.00 308 MET A CA 1
ATOM 2361 C C . MET A 1 308 ? -9.725 1.524 -20.880 1.00 91.00 308 MET A C 1
ATOM 2363 O O . MET A 1 308 ? -10.469 2.487 -21.055 1.00 91.00 308 MET A O 1
ATOM 2367 N N . SER A 1 309 ? -9.814 0.736 -19.805 1.00 90.25 309 SER A N 1
ATOM 2368 C CA . SER A 1 309 ? -10.672 1.049 -18.659 1.00 90.25 309 SER A CA 1
ATOM 2369 C C . SER A 1 309 ? -10.168 2.291 -17.911 1.00 90.25 309 SER A C 1
ATOM 2371 O O . SER A 1 309 ? -9.022 2.724 -18.075 1.00 90.25 309 SER A O 1
ATOM 2373 N N . HIS A 1 310 ? -11.014 2.858 -17.048 1.00 89.00 310 HIS A N 1
ATOM 2374 C CA . HIS A 1 310 ? -10.605 3.961 -16.182 1.00 89.00 310 HIS A CA 1
ATOM 2375 C C . HIS A 1 310 ? -9.445 3.558 -15.255 1.00 89.00 310 HIS A C 1
ATOM 2377 O O . HIS A 1 310 ? -8.455 4.285 -15.178 1.00 89.00 310 HIS A O 1
ATOM 2383 N N . ALA A 1 311 ? -9.523 2.377 -14.631 1.00 87.81 311 ALA A N 1
ATOM 2384 C CA . ALA A 1 311 ? -8.487 1.858 -13.739 1.00 87.81 311 ALA A CA 1
ATOM 2385 C C . ALA A 1 311 ? -7.144 1.656 -14.459 1.00 87.81 311 ALA A C 1
ATOM 2387 O O . ALA A 1 311 ? -6.111 2.112 -13.969 1.00 87.81 311 ALA A O 1
ATOM 2388 N N . ALA A 1 312 ? -7.155 1.069 -15.661 1.00 90.06 312 ALA A N 1
ATOM 2389 C CA . ALA A 1 312 ? -5.947 0.926 -16.469 1.00 90.06 312 ALA A CA 1
ATOM 2390 C C . ALA A 1 312 ? -5.355 2.290 -16.862 1.00 90.06 312 ALA A C 1
ATOM 2392 O O . ALA A 1 312 ? -4.141 2.470 -16.813 1.00 90.06 312 ALA A O 1
ATOM 2393 N N . HIS A 1 313 ? -6.190 3.276 -17.204 1.00 92.94 313 HIS A N 1
ATOM 2394 C CA . HIS A 1 313 ? -5.709 4.627 -17.492 1.00 92.94 313 HIS A CA 1
ATOM 2395 C C . HIS A 1 313 ? -5.050 5.277 -16.268 1.00 92.94 313 HIS A C 1
ATOM 2397 O O . HIS A 1 313 ? -3.962 5.838 -16.391 1.00 92.94 313 HIS A O 1
ATOM 2403 N N . VAL A 1 314 ? -5.679 5.195 -15.089 1.00 91.38 314 VAL A N 1
ATOM 2404 C CA . VAL A 1 314 ? -5.091 5.693 -13.834 1.00 91.38 314 VAL A CA 1
ATOM 2405 C C . VAL A 1 314 ? -3.743 5.019 -13.581 1.00 91.38 314 VAL A C 1
ATOM 2407 O O . VAL A 1 314 ? -2.758 5.715 -13.353 1.00 91.38 314 VAL A O 1
ATOM 2410 N N . ALA A 1 315 ? -3.668 3.694 -13.729 1.00 93.75 315 ALA A N 1
ATOM 2411 C CA . ALA A 1 315 ? -2.434 2.935 -13.569 1.00 93.75 315 ALA A CA 1
ATOM 2412 C C . ALA A 1 315 ? -1.325 3.389 -14.537 1.00 93.75 315 ALA A C 1
ATOM 2414 O O . ALA A 1 315 ? -0.200 3.605 -14.099 1.00 93.75 315 ALA A O 1
ATOM 2415 N N . VAL A 1 316 ? -1.621 3.624 -15.823 1.00 96.31 316 VAL A N 1
ATOM 2416 C CA . VAL A 1 316 ? -0.625 4.143 -16.784 1.00 96.31 316 VAL A CA 1
ATOM 2417 C C . VAL A 1 316 ? -0.073 5.500 -16.347 1.00 96.31 316 VAL A C 1
ATOM 2419 O O . VAL A 1 316 ? 1.141 5.707 -16.400 1.00 96.31 316 VAL A O 1
ATOM 2422 N N . MET A 1 317 ? -0.943 6.415 -15.906 1.00 95.56 317 MET A N 1
ATOM 2423 C CA . MET A 1 317 ? -0.518 7.734 -15.428 1.00 95.56 317 MET A CA 1
ATOM 2424 C C . MET A 1 317 ? 0.358 7.611 -14.178 1.00 95.56 317 MET A C 1
ATOM 2426 O O . MET A 1 317 ? 1.419 8.230 -14.124 1.00 95.56 317 MET A O 1
ATOM 2430 N N . THR A 1 318 ? -0.031 6.754 -13.229 1.00 95.31 318 THR A N 1
ATOM 2431 C CA . THR A 1 318 ? 0.755 6.444 -12.027 1.00 95.31 318 THR A CA 1
ATOM 2432 C C . THR A 1 318 ? 2.118 5.851 -12.377 1.00 95.31 318 THR A C 1
ATOM 2434 O O . THR A 1 318 ? 3.135 6.311 -11.867 1.00 95.31 318 THR A O 1
ATOM 2437 N N . TYR A 1 319 ? 2.189 4.879 -13.287 1.00 97.38 319 TYR A N 1
ATOM 2438 C CA . TYR A 1 319 ? 3.461 4.255 -13.653 1.00 97.38 319 TYR A CA 1
ATOM 2439 C C . TYR A 1 319 ? 4.387 5.223 -14.374 1.00 97.38 319 TYR A C 1
ATOM 2441 O O . TYR A 1 319 ? 5.588 5.205 -14.131 1.00 97.38 319 TYR A O 1
ATOM 2449 N N . ALA A 1 320 ? 3.850 6.081 -15.245 1.00 98.06 320 ALA A N 1
ATOM 2450 C CA . ALA A 1 320 ? 4.641 7.112 -15.901 1.00 98.06 320 ALA A CA 1
ATOM 2451 C C . ALA A 1 320 ? 5.219 8.102 -14.875 1.00 98.06 320 ALA A C 1
ATOM 2453 O O . ALA A 1 320 ? 6.413 8.396 -14.922 1.00 98.06 320 ALA A O 1
ATOM 2454 N N . SER A 1 321 ? 4.409 8.564 -13.917 1.00 97.12 321 SER A N 1
ATOM 2455 C CA . SER A 1 321 ? 4.869 9.467 -12.857 1.00 97.12 321 SER A CA 1
ATOM 2456 C C . SER A 1 321 ? 5.891 8.817 -11.918 1.00 97.12 321 SER A C 1
ATOM 2458 O O . SER A 1 321 ? 6.918 9.419 -11.603 1.00 97.12 321 SER A O 1
ATOM 2460 N N . GLU A 1 322 ? 5.650 7.568 -11.517 1.00 96.62 322 GLU A N 1
ATOM 2461 C CA . GLU A 1 322 ? 6.566 6.785 -10.684 1.00 96.62 322 GLU A CA 1
ATOM 2462 C C . GLU A 1 322 ? 7.873 6.482 -11.418 1.00 96.62 322 GLU A C 1
ATOM 2464 O O . GLU A 1 322 ? 8.934 6.538 -10.807 1.00 96.62 322 GLU A O 1
ATOM 2469 N N . MET A 1 323 ? 7.831 6.223 -12.729 1.00 97.81 323 MET A N 1
ATOM 2470 C CA . MET A 1 323 ? 9.033 5.972 -13.524 1.00 97.81 323 MET A CA 1
ATOM 2471 C C . MET A 1 323 ? 9.984 7.165 -13.505 1.00 97.81 323 MET A C 1
ATOM 2473 O O . MET A 1 323 ? 11.187 6.961 -13.366 1.00 97.81 323 MET A O 1
ATOM 2477 N N . PHE A 1 324 ? 9.470 8.394 -13.635 1.00 98.38 324 PHE A N 1
ATOM 2478 C CA . PHE A 1 324 ? 10.311 9.588 -13.542 1.00 98.38 324 PHE A CA 1
ATOM 2479 C C . PHE A 1 324 ? 10.892 9.759 -12.144 1.00 98.38 324 PHE A C 1
ATOM 2481 O O . PHE A 1 324 ? 12.104 9.907 -12.015 1.00 98.38 324 PHE A O 1
ATOM 2488 N N . SER A 1 325 ? 10.048 9.664 -11.114 1.00 97.56 325 SER A N 1
ATOM 2489 C CA . SER A 1 325 ? 10.500 9.741 -9.725 1.00 97.56 325 SER A CA 1
ATOM 2490 C C . SER A 1 325 ? 11.600 8.718 -9.432 1.00 97.56 325 SER A C 1
ATOM 2492 O O . SER A 1 325 ? 12.628 9.042 -8.847 1.00 97.56 325 SER A O 1
ATOM 2494 N N . TRP A 1 326 ? 11.433 7.487 -9.905 1.00 97.69 326 TRP A N 1
ATOM 2495 C CA . TRP A 1 326 ? 12.393 6.419 -9.678 1.00 97.69 326 TRP A CA 1
ATOM 2496 C C . TRP A 1 326 ? 13.682 6.596 -10.485 1.00 97.69 326 TRP A C 1
ATOM 2498 O O . TRP A 1 326 ? 14.765 6.252 -10.011 1.00 97.69 326 TRP A O 1
ATOM 2508 N N . TYR A 1 327 ? 13.571 7.122 -11.709 1.00 97.44 327 TYR A N 1
ATOM 2509 C CA . TYR A 1 327 ? 14.699 7.432 -12.588 1.00 97.44 327 TYR A CA 1
ATOM 2510 C C . TYR A 1 327 ? 15.564 8.575 -12.043 1.00 97.44 327 TYR A C 1
ATOM 2512 O O . TYR A 1 327 ? 16.787 8.469 -12.065 1.00 97.44 327 TYR A O 1
ATOM 2520 N N . ALA A 1 328 ? 14.935 9.654 -11.574 1.00 96.75 328 ALA A N 1
ATOM 2521 C CA . ALA A 1 328 ? 15.616 10.862 -11.113 1.00 96.75 328 ALA A CA 1
ATOM 2522 C C . ALA A 1 328 ? 15.955 10.839 -9.609 1.00 96.75 328 ALA A C 1
ATOM 2524 O O . ALA A 1 328 ? 16.881 11.524 -9.182 1.00 96.75 328 ALA A O 1
ATOM 2525 N N . GLY A 1 329 ? 15.223 10.059 -8.811 1.00 95.44 329 GLY A N 1
ATOM 2526 C CA . GLY A 1 329 ? 15.426 9.912 -7.371 1.00 95.44 329 GLY A CA 1
ATOM 2527 C C . GLY A 1 329 ? 16.407 8.800 -6.988 1.00 95.44 329 GLY A C 1
ATOM 2528 O O . GLY A 1 329 ? 16.952 8.086 -7.833 1.00 95.44 329 GLY A O 1
ATOM 2529 N N . GLY A 1 330 ? 16.583 8.611 -5.678 1.00 95.00 330 GLY A N 1
ATOM 2530 C CA . GLY A 1 330 ? 17.457 7.595 -5.075 1.00 95.00 330 GLY A CA 1
ATOM 2531 C C . GLY A 1 330 ? 16.736 6.690 -4.071 1.00 95.00 330 GLY A C 1
ATOM 2532 O O . GLY A 1 330 ? 15.539 6.831 -3.839 1.00 95.00 330 GLY A O 1
ATOM 2533 N N . VAL A 1 331 ? 17.481 5.776 -3.440 1.00 95.88 331 VAL A N 1
ATOM 2534 C CA . VAL A 1 331 ? 16.937 4.850 -2.425 1.00 95.88 331 VAL A CA 1
ATOM 2535 C C . VAL A 1 331 ? 16.237 5.600 -1.291 1.00 95.88 331 VAL A C 1
ATOM 2537 O O . VAL A 1 331 ? 15.154 5.194 -0.895 1.00 95.88 331 VAL A O 1
ATOM 2540 N N . GLU A 1 332 ? 16.786 6.721 -0.816 1.00 94.06 332 GLU A N 1
ATOM 2541 C CA . GLU A 1 332 ? 16.152 7.499 0.262 1.00 94.06 332 GLU A CA 1
ATOM 2542 C C . GLU A 1 332 ? 14.793 8.086 -0.149 1.00 94.06 332 GLU A C 1
ATOM 2544 O O . GLU A 1 332 ? 13.869 8.123 0.662 1.00 94.06 332 GLU A O 1
ATOM 2549 N N . ALA A 1 333 ? 14.630 8.463 -1.423 1.00 95.44 333 ALA A N 1
ATOM 2550 C CA . ALA A 1 333 ? 13.327 8.860 -1.945 1.00 95.44 333 ALA A CA 1
ATOM 2551 C C . ALA A 1 333 ? 12.355 7.671 -1.931 1.00 95.44 333 ALA A C 1
ATOM 2553 O O . ALA A 1 333 ? 11.220 7.826 -1.495 1.00 95.44 333 ALA A O 1
ATOM 2554 N N . ASP A 1 334 ? 12.801 6.485 -2.361 1.00 96.19 334 ASP A N 1
ATOM 2555 C CA . ASP A 1 334 ? 11.981 5.265 -2.395 1.00 96.19 334 ASP A CA 1
ATOM 2556 C C . ASP A 1 334 ? 11.558 4.794 -0.993 1.00 96.19 334 ASP A C 1
ATOM 2558 O O . ASP A 1 334 ? 10.437 4.313 -0.805 1.00 96.19 334 ASP A O 1
ATOM 2562 N N . VAL A 1 335 ? 12.442 4.950 -0.001 1.00 96.38 335 VAL A N 1
ATOM 2563 C CA . VAL A 1 335 ? 12.189 4.591 1.401 1.00 96.38 335 VAL A CA 1
ATOM 2564 C C . VAL A 1 335 ? 11.146 5.510 2.022 1.00 96.38 335 VAL A C 1
ATOM 2566 O O . VAL A 1 335 ? 10.312 5.035 2.793 1.00 96.38 335 VAL A O 1
ATOM 2569 N N . TYR A 1 336 ? 11.172 6.800 1.687 1.00 95.62 336 TYR A N 1
ATOM 2570 C CA . TYR A 1 336 ? 10.280 7.796 2.265 1.00 95.62 336 TYR A CA 1
ATOM 2571 C C . TYR A 1 336 ? 8.797 7.461 2.054 1.00 95.62 336 TYR A C 1
ATOM 2573 O O . TYR A 1 336 ? 8.366 6.991 1.001 1.00 95.62 336 TYR A O 1
ATOM 2581 N N . PHE A 1 337 ? 8.002 7.768 3.075 1.00 92.81 337 PHE A N 1
ATOM 2582 C CA . PHE A 1 337 ? 6.550 7.713 3.050 1.00 92.81 337 PHE A CA 1
ATOM 2583 C C . PHE A 1 337 ? 5.971 8.864 3.877 1.00 92.81 337 PHE A C 1
ATOM 2585 O O . PHE A 1 337 ? 6.612 9.363 4.801 1.00 92.81 337 PHE A O 1
ATOM 2592 N N . CYS A 1 338 ? 4.737 9.270 3.570 1.00 88.69 338 CYS A N 1
ATOM 2593 C CA . CYS A 1 338 ? 4.014 10.226 4.407 1.00 88.69 338 CYS A CA 1
ATOM 2594 C C . CYS A 1 338 ? 3.626 9.580 5.752 1.00 88.69 338 CYS A C 1
ATOM 2596 O O . CYS A 1 338 ? 3.336 8.381 5.768 1.00 88.69 338 CYS A O 1
ATOM 2598 N N . PRO A 1 339 ? 3.537 10.336 6.860 1.00 86.38 339 PRO A N 1
ATOM 2599 C CA . PRO A 1 339 ? 3.146 9.806 8.171 1.00 86.38 339 PRO A CA 1
ATOM 2600 C C . PRO A 1 339 ? 1.883 8.929 8.155 1.00 86.38 339 PRO A C 1
ATOM 2602 O O . PRO A 1 339 ? 1.842 7.915 8.844 1.00 86.38 339 PRO A O 1
ATOM 2605 N N . GLU A 1 340 ? 0.902 9.259 7.306 1.00 85.75 340 GLU A N 1
ATOM 2606 C CA . GLU A 1 340 ? -0.385 8.556 7.152 1.00 85.75 340 GLU A CA 1
ATOM 2607 C C . GLU A 1 340 ? -0.318 7.258 6.327 1.00 85.75 340 GLU A C 1
ATOM 2609 O O . GLU A 1 340 ? -1.337 6.762 5.849 1.00 85.75 340 GLU A O 1
ATOM 2614 N N . ARG A 1 341 ? 0.880 6.721 6.072 1.00 87.62 341 ARG A N 1
ATOM 2615 C CA . ARG A 1 341 ? 1.065 5.558 5.188 1.00 87.62 341 ARG A CA 1
ATOM 2616 C C . ARG A 1 341 ? 0.531 4.248 5.772 1.00 87.62 341 ARG A C 1
ATOM 2618 O O . ARG A 1 341 ? 0.146 3.371 5.000 1.00 87.62 341 ARG A O 1
ATOM 2625 N N . HIS A 1 342 ? 0.541 4.114 7.090 1.00 92.06 342 HIS A N 1
ATOM 2626 C CA . HIS A 1 342 ? 0.122 2.904 7.798 1.00 92.06 342 HIS A CA 1
ATOM 2627 C C . HIS A 1 342 ? -1.310 3.039 8.293 1.00 92.06 342 HIS A C 1
ATOM 2629 O O . HIS A 1 342 ? -1.841 4.145 8.348 1.00 92.06 342 HIS A O 1
ATOM 2635 N N . ALA A 1 343 ? -1.936 1.918 8.656 1.00 92.12 343 ALA A N 1
ATOM 2636 C CA . ALA A 1 343 ? -3.257 1.931 9.282 1.00 92.12 343 ALA A CA 1
ATOM 2637 C C . ALA A 1 343 ? -4.346 2.612 8.424 1.00 92.12 343 ALA A C 1
ATOM 2639 O O . ALA A 1 343 ? -5.232 3.303 8.911 1.00 92.12 343 ALA A O 1
ATOM 2640 N N . THR A 1 344 ? -4.354 2.365 7.114 1.00 92.12 344 THR A N 1
ATOM 2641 C CA . THR A 1 344 ? -5.218 3.080 6.148 1.00 92.12 344 THR A CA 1
ATOM 2642 C C . THR A 1 344 ? -6.718 2.705 6.182 1.00 92.12 344 THR A C 1
ATOM 2644 O O . THR A 1 344 ? -7.433 2.898 5.200 1.00 92.12 344 THR A O 1
ATOM 2647 N N . TYR A 1 345 ? -7.219 2.156 7.293 1.00 96.31 345 TYR A N 1
ATOM 2648 C CA . TYR A 1 345 ? -8.552 1.543 7.441 1.00 96.31 345 TYR A CA 1
ATOM 2649 C C . TYR A 1 345 ? -9.529 2.381 8.283 1.00 96.31 345 TYR A C 1
ATOM 2651 O O . TYR A 1 345 ? -10.615 1.913 8.623 1.00 96.31 345 TYR A O 1
ATOM 2659 N N . PHE A 1 346 ? -9.140 3.607 8.644 1.00 97.06 346 PHE A N 1
ATOM 2660 C CA . PHE A 1 346 ? -9.843 4.455 9.617 1.00 97.06 346 PHE A CA 1
ATOM 2661 C C . PHE A 1 346 ? -10.534 5.680 8.988 1.00 97.06 346 PHE A C 1
ATOM 2663 O O . PHE A 1 346 ? -11.086 6.521 9.689 1.00 97.06 346 PHE A O 1
ATOM 2670 N N . GLY A 1 347 ? -10.550 5.773 7.653 1.00 95.19 347 GLY A N 1
ATOM 2671 C CA . GLY A 1 347 ? -11.352 6.754 6.910 1.00 95.19 347 GLY A CA 1
ATOM 2672 C C . GLY A 1 347 ? -10.780 8.175 6.847 1.00 95.19 347 GLY A C 1
ATOM 2673 O O . GLY A 1 347 ? -11.445 9.070 6.321 1.00 95.19 347 GLY A O 1
ATOM 2674 N N . SER A 1 348 ? -9.561 8.413 7.336 1.00 94.50 348 SER A N 1
ATOM 2675 C CA . SER A 1 348 ? -8.888 9.721 7.254 1.00 94.50 348 SER A CA 1
ATOM 2676 C C . SER A 1 348 ? -8.645 10.168 5.815 1.00 94.50 348 SER A C 1
ATOM 2678 O O . SER A 1 348 ? -8.911 11.321 5.477 1.00 94.50 348 SER A O 1
ATOM 2680 N N . PHE A 1 349 ? -8.239 9.250 4.934 1.00 93.38 349 PHE A N 1
ATOM 2681 C CA . PHE A 1 349 ? -8.124 9.536 3.503 1.00 93.38 349 PHE A CA 1
ATOM 2682 C C . PHE A 1 349 ? -9.469 9.903 2.871 1.00 93.38 349 PHE A C 1
ATOM 2684 O O . PHE A 1 349 ? -9.522 10.771 2.010 1.00 93.38 349 PHE A O 1
ATOM 2691 N N . PHE A 1 350 ? -10.583 9.318 3.323 1.00 94.69 350 PHE A N 1
ATOM 2692 C CA . PHE A 1 350 ? -11.891 9.767 2.850 1.00 94.69 350 PHE A CA 1
ATOM 2693 C C . PHE A 1 350 ? -12.116 11.237 3.201 1.00 94.69 350 PHE A C 1
ATOM 2695 O O . PHE A 1 350 ? -12.462 12.022 2.331 1.00 94.69 350 PHE A O 1
ATOM 2702 N N . MET A 1 351 ? -11.881 11.627 4.457 1.00 92.81 351 MET A N 1
ATOM 2703 C CA . MET A 1 351 ? -12.044 13.021 4.884 1.00 92.81 351 MET A CA 1
ATOM 2704 C C . MET A 1 351 ? -11.115 13.988 4.146 1.00 92.81 351 MET A C 1
ATOM 2706 O O . MET A 1 351 ? -11.526 15.105 3.838 1.00 92.81 351 MET A O 1
ATOM 2710 N N . LYS A 1 352 ? -9.877 13.568 3.878 1.00 90.31 352 LYS A N 1
ATOM 2711 C CA . LYS A 1 352 ? -8.843 14.408 3.272 1.00 90.31 352 LYS A CA 1
ATOM 2712 C C . LYS A 1 352 ? -8.978 14.518 1.753 1.00 90.31 352 LYS A C 1
ATOM 2714 O O . LYS A 1 352 ? -8.877 15.618 1.216 1.00 90.31 352 LYS A O 1
ATOM 2719 N N . ASP A 1 353 ? -9.200 13.399 1.069 1.00 91.31 353 ASP A N 1
ATOM 2720 C CA . ASP A 1 353 ? -9.016 13.298 -0.380 1.00 91.31 353 ASP A CA 1
ATOM 2721 C C . ASP A 1 353 ? -10.332 13.235 -1.166 1.00 91.31 353 ASP A C 1
ATOM 2723 O O . ASP A 1 353 ? -10.321 13.568 -2.350 1.00 91.31 353 ASP A O 1
ATOM 2727 N N . ILE A 1 354 ? -11.480 12.879 -0.558 1.00 91.81 354 ILE A N 1
ATOM 2728 C CA . ILE A 1 354 ? -12.762 12.887 -1.292 1.00 91.81 354 ILE A CA 1
ATOM 2729 C C . ILE A 1 354 ? -13.086 14.245 -1.936 1.00 91.81 354 ILE A C 1
ATOM 2731 O O . ILE A 1 354 ? -13.595 14.234 -3.058 1.00 91.81 354 ILE A O 1
ATOM 2735 N N . PRO A 1 355 ? -12.764 15.414 -1.332 1.00 91.38 355 PRO A N 1
ATOM 2736 C CA . PRO A 1 355 ? -13.050 16.694 -1.970 1.00 91.38 355 PRO A CA 1
ATOM 2737 C C . PRO A 1 355 ? -12.177 16.976 -3.196 1.00 91.38 355 PRO A C 1
ATOM 2739 O O . PRO A 1 355 ? -12.566 17.789 -4.027 1.00 91.38 355 PRO A O 1
ATOM 2742 N N . ALA A 1 356 ? -11.029 16.301 -3.314 1.00 88.56 356 ALA A N 1
ATOM 2743 C CA . ALA A 1 356 ? -10.132 16.412 -4.459 1.00 88.56 356 ALA A CA 1
ATOM 2744 C C . ALA A 1 356 ? -10.576 15.536 -5.643 1.00 88.56 356 ALA A C 1
ATOM 2746 O O . ALA A 1 356 ? -10.099 15.704 -6.765 1.00 88.56 356 ALA A O 1
ATOM 2747 N N . MET A 1 357 ? -11.467 14.563 -5.421 1.00 86.69 357 MET A N 1
ATOM 2748 C CA . MET A 1 357 ? -11.862 13.623 -6.467 1.00 86.69 357 MET A CA 1
ATOM 2749 C C . MET A 1 357 ? -12.685 14.323 -7.554 1.00 86.69 357 MET A C 1
ATOM 2751 O O . MET A 1 357 ? -13.805 14.771 -7.318 1.00 86.69 357 MET A O 1
ATOM 2755 N N . GLY A 1 358 ? -12.134 14.362 -8.771 1.00 80.50 358 GLY A N 1
ATOM 2756 C CA . GLY A 1 358 ? -12.780 14.957 -9.945 1.00 80.50 358 GLY A CA 1
ATOM 2757 C C . GLY A 1 358 ? -12.617 16.474 -10.079 1.00 80.50 358 GLY A C 1
ATOM 2758 O O . GLY A 1 358 ? -13.222 17.051 -10.981 1.00 80.50 358 GLY A O 1
ATOM 2759 N N . ASP A 1 359 ? -11.813 17.112 -9.226 1.00 84.94 359 ASP A N 1
ATOM 2760 C CA . ASP A 1 359 ? -11.443 18.524 -9.345 1.00 84.94 359 ASP A CA 1
ATOM 2761 C C . ASP A 1 359 ? -9.953 18.635 -9.671 1.00 84.94 359 ASP A C 1
ATOM 2763 O O . ASP A 1 359 ? -9.108 18.429 -8.809 1.00 84.94 359 ASP A O 1
ATOM 2767 N N . ASP A 1 360 ? -9.636 18.971 -10.923 1.00 78.31 360 ASP A N 1
ATOM 2768 C CA . ASP A 1 360 ? -8.261 19.029 -11.427 1.00 78.31 360 ASP A CA 1
ATOM 2769 C C . ASP A 1 360 ? -7.422 20.164 -10.815 1.00 78.31 360 ASP A C 1
ATOM 2771 O O . ASP A 1 360 ? -6.197 20.141 -10.961 1.00 78.31 360 ASP A O 1
ATOM 2775 N N . ASN A 1 361 ? -8.035 21.118 -10.104 1.00 81.94 361 ASN A N 1
ATOM 2776 C CA . ASN A 1 361 ? -7.342 22.249 -9.482 1.00 81.94 361 ASN A CA 1
ATOM 2777 C C . ASN A 1 361 ? -7.412 22.234 -7.950 1.00 81.94 361 ASN A C 1
ATOM 2779 O O . ASN A 1 361 ? -7.039 23.228 -7.319 1.00 81.94 361 ASN A O 1
ATOM 2783 N N . TYR A 1 362 ? -7.861 21.137 -7.343 1.00 87.06 362 TYR A N 1
ATOM 2784 C CA . TYR A 1 362 ? -7.977 21.057 -5.896 1.00 87.06 362 TYR A CA 1
ATOM 2785 C C . TYR A 1 362 ? -6.600 20.951 -5.234 1.00 87.06 362 TYR A C 1
ATOM 2787 O O . TYR A 1 362 ? -5.782 20.102 -5.596 1.00 87.06 362 TYR A O 1
ATOM 2795 N N . THR A 1 363 ? -6.365 21.782 -4.217 1.00 84.44 363 THR A N 1
ATOM 2796 C CA . THR A 1 363 ? -5.173 21.711 -3.363 1.00 84.44 363 THR A CA 1
ATOM 2797 C C . THR A 1 363 ? -5.573 21.255 -1.970 1.00 84.44 363 THR A C 1
ATOM 2799 O O . THR A 1 363 ? -6.381 21.895 -1.294 1.00 84.44 363 THR A O 1
ATOM 2802 N N . ILE A 1 364 ? -4.981 20.152 -1.522 1.00 80.75 364 ILE A N 1
ATOM 2803 C CA . ILE A 1 364 ? -5.198 19.638 -0.171 1.00 80.75 364 ILE A CA 1
ATOM 2804 C C . ILE A 1 364 ? -4.378 20.481 0.811 1.00 80.75 364 ILE A C 1
ATOM 2806 O O . ILE A 1 364 ? -3.166 20.619 0.654 1.00 80.75 364 ILE A O 1
ATOM 2810 N N . SER A 1 365 ? -5.033 21.034 1.838 1.00 82.56 365 SER A N 1
ATOM 2811 C CA . SER A 1 365 ? -4.333 21.787 2.886 1.00 82.56 365 SER A CA 1
ATOM 2812 C C . SER A 1 365 ? -3.347 20.891 3.633 1.00 82.56 365 SER A C 1
ATOM 2814 O O . SER A 1 365 ? -3.721 19.845 4.166 1.00 82.56 365 SER A O 1
ATOM 2816 N N . THR A 1 366 ? -2.102 21.350 3.756 1.00 76.25 366 THR A N 1
ATOM 2817 C CA . THR A 1 366 ? -1.059 20.655 4.519 1.00 76.25 366 THR A C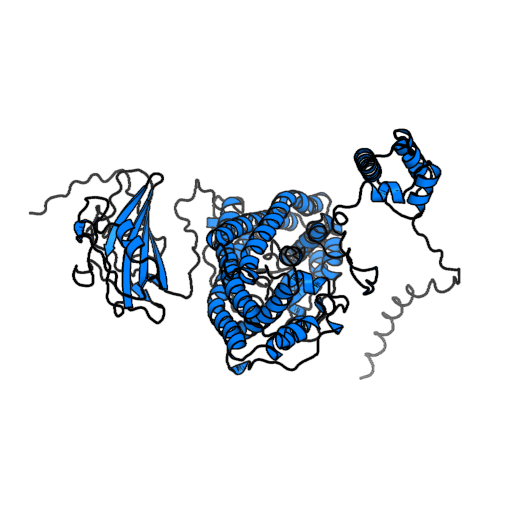A 1
ATOM 2818 C C . THR A 1 366 ? -1.258 20.744 6.035 1.00 76.25 366 THR A C 1
ATOM 2820 O O . THR A 1 366 ? -0.588 20.024 6.770 1.00 76.25 366 THR A O 1
ATOM 2823 N N . SER A 1 367 ? -2.130 21.638 6.529 1.00 82.38 367 SER A N 1
ATOM 2824 C CA . SER A 1 367 ? -2.399 21.792 7.970 1.00 82.38 367 SER A CA 1
ATOM 2825 C C . SER A 1 367 ? -3.566 20.935 8.466 1.00 82.38 367 SER A C 1
ATOM 2827 O O . SER A 1 367 ? -3.640 20.653 9.659 1.00 82.38 367 SER A O 1
ATOM 2829 N N . LEU A 1 368 ? -4.437 20.464 7.562 1.00 84.38 368 LEU A N 1
ATOM 2830 C CA . LEU A 1 368 ? -5.706 19.804 7.895 1.00 84.38 368 LEU A CA 1
ATOM 2831 C C . LEU A 1 368 ? -5.546 18.663 8.912 1.00 84.38 368 LEU A C 1
ATOM 2833 O O . LEU A 1 368 ? -6.276 18.622 9.904 1.00 84.38 368 LEU A O 1
ATOM 2837 N N . THR A 1 369 ? -4.587 17.764 8.672 1.00 84.25 369 THR A N 1
ATOM 2838 C CA . THR A 1 369 ? -4.294 16.617 9.546 1.00 84.25 369 THR A CA 1
ATOM 2839 C C . THR A 1 369 ? -3.866 17.079 10.941 1.00 84.25 369 THR A C 1
ATOM 2841 O O . THR A 1 369 ? -4.366 16.575 11.944 1.00 84.25 369 THR A O 1
ATOM 2844 N N . GLY A 1 370 ? -2.960 18.062 11.014 1.00 84.50 370 GLY A N 1
ATOM 2845 C CA . GLY A 1 370 ? -2.427 18.579 12.275 1.00 84.50 370 GLY A CA 1
ATOM 2846 C C . GLY A 1 370 ? -3.483 19.303 13.104 1.00 84.50 370 GLY A C 1
ATOM 2847 O O . GLY A 1 370 ? -3.694 18.946 14.260 1.00 84.50 370 GLY A O 1
ATOM 2848 N N . ASP A 1 371 ? -4.187 20.255 12.491 1.00 87.12 371 ASP A N 1
ATOM 2849 C CA . ASP A 1 371 ? -5.185 21.090 13.167 1.00 87.12 371 ASP A CA 1
ATOM 2850 C C . ASP A 1 371 ? -6.352 20.236 13.697 1.00 87.12 371 ASP A C 1
ATOM 2852 O O . ASP A 1 371 ? -6.796 20.390 14.838 1.00 87.12 371 ASP A O 1
ATOM 2856 N N . SER A 1 372 ? -6.822 19.279 12.887 1.00 87.44 372 SER A N 1
ATOM 2857 C CA . SER A 1 372 ? -7.917 18.376 13.266 1.00 87.44 372 SER A CA 1
ATOM 2858 C C . SER A 1 372 ? -7.494 17.383 14.351 1.00 87.44 372 SER A C 1
ATOM 2860 O O . SER A 1 372 ? -8.262 17.118 15.278 1.00 87.44 372 SER A O 1
ATOM 2862 N N . GLY A 1 373 ? -6.272 16.847 14.260 1.00 90.44 373 GLY A N 1
ATOM 2863 C CA . GLY A 1 373 ? -5.716 15.947 15.267 1.00 90.44 373 GLY A CA 1
ATOM 2864 C C . GLY A 1 373 ? -5.529 16.636 16.622 1.00 90.44 373 GLY A C 1
ATOM 2865 O O . GLY A 1 373 ? -5.924 16.096 17.655 1.00 90.44 373 GLY A O 1
ATOM 2866 N N . GLU A 1 374 ? -5.004 17.862 16.633 1.00 93.19 374 GLU A N 1
ATOM 2867 C CA . GLU A 1 374 ? -4.851 18.653 17.857 1.00 93.19 374 GLU A CA 1
ATOM 2868 C C . GLU A 1 374 ? -6.208 18.983 18.496 1.00 93.19 374 GLU A C 1
ATOM 2870 O O . GLU A 1 374 ? -6.391 18.799 19.704 1.00 93.19 374 GLU A O 1
ATOM 2875 N N . ALA A 1 375 ? -7.190 19.399 17.690 1.00 93.88 375 ALA A N 1
ATOM 2876 C CA . ALA A 1 375 ? -8.543 19.669 18.169 1.00 93.88 375 ALA A CA 1
ATOM 2877 C C . ALA A 1 375 ? -9.199 18.423 18.791 1.00 93.88 375 ALA A C 1
ATOM 2879 O O . ALA A 1 375 ? -9.844 18.523 19.838 1.00 93.88 375 ALA A O 1
ATOM 2880 N N . PHE A 1 376 ? -8.994 17.244 18.194 1.00 96.94 376 PHE A N 1
ATOM 2881 C CA . PHE A 1 376 ? -9.465 15.979 18.753 1.00 96.94 376 PHE A CA 1
ATOM 2882 C C . PHE A 1 376 ? -8.817 15.664 20.089 1.00 96.94 376 PHE A C 1
ATOM 2884 O O . PHE A 1 376 ? -9.526 15.396 21.054 1.00 96.94 376 PHE A O 1
ATOM 2891 N N . LEU A 1 377 ? -7.489 15.738 20.178 1.00 97.00 377 LEU A N 1
ATOM 2892 C CA . LEU A 1 377 ? -6.795 15.481 21.434 1.00 97.00 377 LEU A CA 1
ATOM 2893 C C . LEU A 1 377 ? -7.305 16.424 22.523 1.00 97.00 377 LEU A C 1
ATOM 2895 O O . LEU A 1 377 ? -7.620 15.956 23.611 1.00 97.00 377 LEU A O 1
ATOM 2899 N N . ASN A 1 378 ? -7.473 17.715 22.223 1.00 97.12 378 ASN A N 1
ATOM 2900 C CA . ASN A 1 378 ? -7.978 18.719 23.163 1.00 97.12 378 ASN A CA 1
ATOM 2901 C C . ASN A 1 378 ? -9.399 18.450 23.671 1.00 97.12 378 ASN A C 1
ATOM 2903 O O . ASN A 1 378 ? -9.701 18.817 24.805 1.00 97.12 378 ASN A O 1
ATOM 2907 N N . LEU A 1 379 ? -10.230 17.764 22.888 1.00 97.44 379 LEU A N 1
ATOM 2908 C CA . LEU A 1 379 ? -11.566 17.327 23.293 1.00 97.44 379 LEU A CA 1
ATOM 2909 C C . LEU A 1 379 ? -11.549 16.174 24.315 1.00 97.44 379 LEU A C 1
ATOM 2911 O O . LEU A 1 379 ? -12.507 15.999 25.073 1.00 97.44 379 LEU A O 1
ATOM 2915 N N . LEU A 1 380 ? -10.492 15.359 24.330 1.00 98.06 380 LEU A N 1
ATOM 2916 C CA . LEU A 1 380 ? -10.400 14.164 25.166 1.00 98.06 380 LEU A CA 1
ATOM 2917 C C . LEU A 1 380 ? -10.006 14.490 26.614 1.00 98.06 380 LEU A C 1
ATOM 2919 O O . LEU A 1 380 ? -9.143 15.332 26.881 1.00 98.06 380 LEU A O 1
ATOM 2923 N N . THR A 1 381 ? -10.583 13.736 27.554 1.00 98.44 381 THR A N 1
ATOM 2924 C CA . THR A 1 381 ? -10.094 13.662 28.942 1.00 98.44 381 THR A CA 1
ATOM 2925 C C . THR A 1 381 ? -8.687 13.066 28.989 1.00 98.44 381 THR A C 1
ATOM 2927 O O . THR A 1 381 ? -8.268 12.389 28.052 1.00 98.44 381 THR A O 1
ATOM 2930 N N . ASP A 1 382 ? -7.965 13.228 30.099 1.00 98.12 382 ASP A N 1
ATOM 2931 C CA . ASP A 1 382 ? -6.610 12.672 30.241 1.00 98.12 382 ASP A CA 1
ATOM 2932 C C . ASP A 1 382 ? -6.557 11.151 30.041 1.00 98.12 382 ASP A C 1
ATOM 2934 O O . ASP A 1 382 ? -5.613 10.639 29.441 1.00 98.12 382 ASP A O 1
ATOM 2938 N N . GLY A 1 383 ? -7.573 10.422 30.515 1.00 98.19 383 GLY A N 1
ATOM 2939 C CA . GLY A 1 383 ? -7.670 8.972 30.329 1.00 98.19 383 GLY A CA 1
ATOM 2940 C C . GLY A 1 383 ? -7.838 8.592 28.858 1.00 98.19 383 GLY A C 1
ATOM 2941 O O . GLY A 1 383 ? -7.059 7.804 28.332 1.00 98.19 383 GLY A O 1
ATOM 2942 N N . GLN A 1 384 ? -8.797 9.217 28.172 1.00 98.56 384 GLN A N 1
ATOM 2943 C CA . GLN A 1 384 ? -9.032 9.006 26.740 1.00 98.56 384 GLN A CA 1
ATOM 2944 C C . GLN A 1 384 ? -7.824 9.417 25.891 1.00 98.56 384 GLN A C 1
ATOM 2946 O O . GLN A 1 384 ? -7.422 8.701 24.980 1.00 98.56 384 GLN A O 1
ATOM 2951 N N . ARG A 1 385 ? -7.219 10.566 26.203 1.00 98.38 385 ARG A N 1
ATOM 2952 C CA . ARG A 1 385 ? -6.057 11.100 25.490 1.00 98.38 385 ARG A CA 1
ATOM 2953 C C . ARG A 1 385 ? -4.868 10.152 25.584 1.00 98.38 385 ARG A C 1
ATOM 2955 O O . ARG A 1 385 ? -4.212 9.926 24.574 1.00 98.38 385 ARG A O 1
ATOM 2962 N N . LYS A 1 386 ? -4.636 9.549 26.757 1.00 98.31 386 LYS A N 1
ATOM 2963 C CA . LYS A 1 386 ? -3.573 8.551 26.961 1.00 98.31 386 LYS A CA 1
ATOM 2964 C C . LYS A 1 386 ? -3.719 7.326 26.060 1.00 98.31 386 LYS A C 1
ATOM 2966 O O . LYS A 1 386 ? -2.700 6.807 25.613 1.00 98.31 386 LYS A O 1
ATOM 2971 N N . LEU A 1 387 ? -4.948 6.895 25.762 1.00 98.38 387 LEU A N 1
ATOM 2972 C CA . LEU A 1 387 ? -5.192 5.789 24.827 1.00 98.38 387 LEU A CA 1
ATOM 2973 C C . LEU A 1 387 ? -4.688 6.120 23.420 1.00 98.38 387 LEU A C 1
ATOM 2975 O O . LEU A 1 387 ? -4.129 5.255 22.760 1.00 98.38 387 LEU A O 1
ATOM 2979 N N . VAL A 1 388 ? -4.842 7.375 22.987 1.00 97.88 388 VAL A N 1
ATOM 2980 C CA . VAL A 1 388 ? -4.395 7.846 21.668 1.00 97.88 388 VAL A CA 1
ATOM 2981 C C . VAL A 1 388 ? -2.889 8.110 21.660 1.00 97.88 388 VAL A C 1
ATOM 2983 O O . VAL A 1 388 ? -2.180 7.613 20.791 1.00 97.88 388 VAL A O 1
ATOM 2986 N N . THR A 1 389 ? -2.365 8.848 22.643 1.00 97.56 389 THR A N 1
ATOM 2987 C CA . THR A 1 389 ? -0.934 9.192 22.688 1.00 97.56 389 THR A CA 1
ATOM 2988 C C . THR A 1 389 ? -0.049 7.967 22.900 1.00 97.56 389 THR A C 1
ATOM 2990 O O . THR A 1 389 ? 1.052 7.916 22.365 1.00 97.56 389 THR A O 1
ATOM 2993 N N . GLY A 1 390 ? -0.529 6.959 23.638 1.00 97.88 390 GLY A N 1
ATOM 2994 C CA . GLY A 1 390 ? 0.205 5.713 23.865 1.00 97.88 390 GLY A CA 1
ATOM 2995 C C . GLY A 1 390 ? 0.416 4.874 22.600 1.00 97.88 390 GLY A C 1
ATOM 2996 O O . GLY A 1 390 ? 1.322 4.043 22.577 1.00 97.88 390 GLY A O 1
ATOM 2997 N N . LEU A 1 391 ? -0.365 5.099 21.535 1.00 98.06 391 LEU A N 1
ATOM 2998 C CA . LEU A 1 391 ? -0.174 4.411 20.253 1.00 98.06 391 LEU A CA 1
ATOM 2999 C C . LEU A 1 391 ? 1.171 4.751 19.609 1.00 98.06 391 LEU A C 1
ATOM 3001 O O . LEU A 1 391 ? 1.755 3.886 18.962 1.00 98.06 391 LEU A O 1
ATOM 3005 N N . VAL A 1 392 ? 1.686 5.967 19.830 1.00 97.12 392 VAL A N 1
ATOM 3006 C CA . VAL A 1 392 ? 2.995 6.405 19.321 1.00 97.12 392 VAL A CA 1
ATOM 3007 C C . VAL A 1 392 ? 4.104 5.479 19.822 1.00 97.12 392 VAL A C 1
ATOM 3009 O O . VAL A 1 392 ? 4.904 4.985 19.029 1.00 97.12 392 VAL A O 1
ATOM 3012 N N . ASP A 1 393 ? 4.107 5.178 21.122 1.00 96.31 393 ASP A N 1
ATOM 3013 C CA . ASP A 1 393 ? 5.087 4.272 21.720 1.00 96.31 393 ASP A CA 1
ATOM 3014 C C . ASP A 1 393 ? 4.901 2.828 21.237 1.00 96.31 393 ASP A C 1
ATOM 3016 O O . ASP A 1 393 ? 5.886 2.149 20.944 1.00 96.31 393 ASP A O 1
ATOM 3020 N N . GLN A 1 394 ? 3.650 2.368 21.121 1.00 96.31 394 GLN A N 1
ATOM 3021 C CA . GLN A 1 394 ? 3.333 0.992 20.715 1.00 96.31 394 GLN A CA 1
ATOM 3022 C C . GLN A 1 394 ? 3.801 0.673 19.290 1.00 96.31 394 GLN A C 1
ATOM 3024 O O . GLN A 1 394 ? 4.279 -0.431 19.042 1.00 96.31 394 GLN A O 1
ATOM 3029 N N . GLN A 1 395 ? 3.703 1.626 18.358 1.00 96.25 395 GLN A N 1
ATOM 3030 C CA . GLN A 1 395 ? 4.082 1.395 16.961 1.00 96.25 395 GLN A CA 1
ATOM 3031 C C . GLN A 1 395 ? 5.559 1.667 16.646 1.00 96.25 395 GLN A C 1
ATOM 3033 O O . GLN A 1 395 ? 6.042 1.221 15.606 1.00 96.25 395 GLN A O 1
ATOM 3038 N N . ARG A 1 396 ? 6.291 2.393 17.506 1.00 95.81 396 ARG A N 1
ATOM 3039 C CA . ARG A 1 396 ? 7.630 2.934 17.195 1.00 95.81 396 ARG A CA 1
ATOM 3040 C C . ARG A 1 396 ? 8.607 1.878 16.675 1.00 95.81 396 ARG A C 1
ATOM 3042 O O . ARG A 1 396 ? 9.273 2.096 15.667 1.00 95.81 396 ARG A O 1
ATOM 3049 N N . ALA A 1 397 ? 8.685 0.730 17.348 1.00 95.81 397 ALA A N 1
ATOM 3050 C CA . ALA A 1 397 ? 9.582 -0.350 16.941 1.00 95.81 397 ALA A CA 1
ATOM 3051 C C . ALA A 1 397 ? 9.207 -0.921 15.562 1.00 95.81 397 ALA A C 1
ATOM 3053 O O . ALA A 1 397 ? 10.085 -1.116 14.725 1.00 95.81 397 ALA A O 1
ATOM 3054 N N . GLY A 1 398 ? 7.910 -1.123 15.313 1.00 96.00 398 GLY A N 1
ATOM 3055 C CA . GLY A 1 398 ? 7.414 -1.615 14.030 1.00 96.00 398 GLY A CA 1
ATOM 3056 C C . GLY A 1 398 ? 7.647 -0.627 12.889 1.00 96.00 398 GLY A C 1
ATOM 3057 O O . GLY A 1 398 ? 8.067 -1.039 11.814 1.00 96.00 398 GLY A O 1
ATOM 3058 N N . LEU A 1 399 ? 7.463 0.677 13.128 1.00 96.19 399 LEU A N 1
ATOM 3059 C CA . LEU A 1 399 ? 7.759 1.711 12.131 1.00 96.19 399 LEU A CA 1
ATOM 3060 C C . LEU A 1 399 ? 9.244 1.738 11.755 1.00 96.19 399 LEU A C 1
ATOM 3062 O O . LEU A 1 399 ? 9.555 1.801 10.570 1.00 96.19 399 LEU A O 1
ATOM 3066 N N . ASN A 1 400 ? 10.150 1.637 12.731 1.00 97.19 400 ASN A N 1
ATOM 3067 C CA . ASN A 1 400 ? 11.589 1.555 12.458 1.00 97.19 400 ASN A CA 1
ATOM 3068 C C . ASN A 1 400 ? 11.938 0.322 11.611 1.00 97.19 400 ASN A C 1
ATOM 3070 O O . ASN A 1 400 ? 12.697 0.426 10.653 1.00 97.19 400 ASN A O 1
ATOM 3074 N N . GLU A 1 401 ? 11.356 -0.840 11.923 1.00 98.19 401 GLU A N 1
ATOM 3075 C CA . GLU A 1 401 ? 11.564 -2.055 11.128 1.00 98.19 401 GLU A CA 1
ATOM 3076 C C . GLU A 1 401 ? 10.991 -1.908 9.708 1.00 98.19 401 GLU A C 1
ATOM 3078 O O . GLU A 1 401 ? 11.638 -2.303 8.739 1.00 98.19 401 GLU A O 1
ATOM 3083 N N . ILE A 1 402 ? 9.825 -1.272 9.557 1.00 98.12 402 ILE A N 1
ATOM 3084 C CA . ILE A 1 402 ? 9.250 -0.941 8.248 1.00 98.12 402 ILE A CA 1
ATOM 3085 C C . ILE A 1 402 ? 10.209 -0.077 7.420 1.00 98.12 402 ILE A C 1
ATOM 3087 O O . ILE A 1 402 ? 10.355 -0.333 6.224 1.00 98.12 402 ILE A O 1
ATOM 3091 N N . VAL A 1 403 ? 10.872 0.923 8.013 1.00 97.94 403 VAL A N 1
ATOM 3092 C CA . VAL A 1 403 ? 11.854 1.758 7.295 1.00 97.94 403 VAL A CA 1
ATOM 3093 C C . VAL A 1 403 ? 12.978 0.900 6.711 1.00 97.94 403 VAL A C 1
ATOM 3095 O O . VAL A 1 403 ? 13.283 1.017 5.521 1.00 97.94 403 VAL A O 1
ATOM 3098 N N . GLU A 1 404 ? 13.544 -0.009 7.504 1.00 98.31 404 GLU A N 1
ATOM 3099 C CA . GLU A 1 404 ? 14.612 -0.902 7.040 1.00 98.31 404 GLU A CA 1
ATOM 3100 C C . GLU A 1 404 ? 14.117 -1.888 5.974 1.00 98.31 404 GLU A C 1
ATOM 3102 O O . GLU A 1 404 ? 14.757 -2.047 4.933 1.00 98.31 404 GLU A O 1
ATOM 3107 N N . ILE A 1 405 ? 12.926 -2.467 6.155 1.00 98.50 405 ILE A N 1
ATOM 3108 C CA . ILE A 1 405 ? 12.279 -3.316 5.145 1.00 98.50 405 ILE A CA 1
ATOM 3109 C C . ILE A 1 405 ? 12.113 -2.558 3.824 1.00 98.50 405 ILE A C 1
ATOM 3111 O O . ILE A 1 405 ? 12.437 -3.086 2.756 1.00 98.50 405 ILE A O 1
ATOM 3115 N N . ARG A 1 406 ? 11.635 -1.307 3.874 1.00 97.94 406 ARG A N 1
ATOM 3116 C CA . ARG A 1 406 ? 11.477 -0.473 2.678 1.00 97.94 406 ARG A CA 1
ATOM 3117 C C . ARG A 1 406 ? 12.808 -0.199 2.004 1.00 97.94 406 ARG A C 1
ATOM 3119 O O . ARG A 1 406 ? 12.875 -0.269 0.776 1.00 97.94 406 ARG A O 1
ATOM 3126 N N . ARG A 1 407 ? 13.862 0.065 2.776 1.00 98.44 407 ARG A N 1
ATOM 3127 C CA . ARG A 1 407 ? 15.219 0.244 2.252 1.00 98.44 407 ARG A CA 1
ATOM 3128 C C . ARG A 1 407 ? 15.705 -1.006 1.532 1.00 98.44 407 ARG A C 1
ATOM 3130 O O . ARG A 1 407 ? 16.157 -0.914 0.390 1.00 98.44 407 ARG A O 1
ATOM 3137 N N . GLU A 1 408 ? 15.552 -2.175 2.145 1.00 98.50 408 GLU A N 1
ATOM 3138 C CA . GLU A 1 408 ? 15.962 -3.442 1.542 1.00 98.50 408 GLU A CA 1
ATOM 3139 C C . GLU A 1 408 ? 15.199 -3.762 0.253 1.00 98.50 408 GLU A C 1
ATOM 3141 O O . GLU A 1 408 ? 15.825 -4.112 -0.752 1.00 98.50 408 GLU A O 1
ATOM 3146 N N . ILE A 1 409 ? 13.871 -3.601 0.248 1.00 98.50 409 ILE A N 1
ATOM 3147 C CA . ILE A 1 409 ? 13.054 -3.779 -0.961 1.00 98.50 409 ILE A CA 1
ATOM 3148 C C . ILE A 1 409 ? 13.510 -2.796 -2.044 1.00 98.50 409 ILE A C 1
ATOM 3150 O O . ILE A 1 409 ? 13.782 -3.214 -3.168 1.00 98.50 409 ILE A O 1
ATOM 3154 N N . SER A 1 410 ? 13.670 -1.513 -1.715 1.00 98.25 410 SER A N 1
ATOM 3155 C CA . SER A 1 410 ? 14.059 -0.475 -2.682 1.00 98.25 410 SER A CA 1
ATOM 3156 C C . SER A 1 410 ? 15.414 -0.767 -3.335 1.00 98.25 410 SER A C 1
ATOM 3158 O O . SER A 1 410 ? 15.556 -0.643 -4.553 1.00 98.25 410 SER A O 1
ATOM 3160 N N . ILE A 1 411 ? 16.398 -1.238 -2.558 1.00 97.56 411 ILE A N 1
ATOM 3161 C CA . ILE A 1 411 ? 17.708 -1.669 -3.075 1.00 97.56 411 ILE A CA 1
ATOM 3162 C C . ILE A 1 411 ? 17.550 -2.827 -4.067 1.00 97.56 411 ILE A C 1
ATOM 3164 O O . ILE A 1 411 ? 18.133 -2.790 -5.154 1.00 97.56 411 ILE A O 1
ATOM 3168 N N . VAL A 1 412 ? 16.752 -3.844 -3.722 1.00 97.69 412 VAL A N 1
ATOM 3169 C CA . VAL A 1 412 ? 16.505 -4.994 -4.604 1.00 97.69 412 VAL A CA 1
ATOM 3170 C C . VAL A 1 412 ? 15.828 -4.552 -5.900 1.00 97.69 412 VAL A C 1
ATOM 3172 O O . VAL A 1 412 ? 16.277 -4.927 -6.984 1.00 97.69 412 VAL A O 1
ATOM 3175 N N . LEU A 1 413 ? 14.781 -3.729 -5.807 1.00 98.25 413 LEU A N 1
ATOM 3176 C CA . LEU A 1 413 ? 14.033 -3.256 -6.970 1.00 98.25 413 LEU A CA 1
ATOM 3177 C C . LEU A 1 413 ? 14.907 -2.394 -7.888 1.00 98.25 413 LEU A C 1
ATOM 3179 O O . LEU A 1 413 ? 14.864 -2.565 -9.108 1.00 98.25 413 LEU A O 1
ATOM 3183 N N . ARG A 1 414 ? 15.761 -1.516 -7.340 1.00 96.88 414 ARG A N 1
ATOM 3184 C CA . ARG A 1 414 ? 16.714 -0.717 -8.138 1.00 96.88 414 ARG A CA 1
ATOM 3185 C C . ARG A 1 414 ? 17.738 -1.558 -8.894 1.00 96.88 414 ARG A C 1
ATOM 3187 O O . ARG A 1 414 ? 18.281 -1.087 -9.897 1.00 96.88 414 ARG A O 1
ATOM 3194 N N . GLY A 1 415 ? 17.936 -2.821 -8.513 1.00 96.44 415 GLY A N 1
ATOM 3195 C CA . GLY A 1 415 ? 18.678 -3.798 -9.310 1.00 96.44 415 GLY A CA 1
ATOM 3196 C C . GLY A 1 415 ? 18.171 -3.909 -10.754 1.00 96.44 415 GLY A C 1
ATOM 3197 O O . GLY A 1 415 ? 18.971 -4.141 -11.670 1.00 96.44 415 GLY A O 1
ATOM 3198 N N . PHE A 1 416 ? 16.880 -3.648 -11.001 1.00 97.81 416 PHE A N 1
ATOM 3199 C CA . PHE A 1 416 ? 16.331 -3.586 -12.350 1.00 97.81 416 PHE A CA 1
ATOM 3200 C C . PHE A 1 416 ? 16.814 -2.370 -13.142 1.00 97.81 416 PHE A C 1
ATOM 3202 O O . PHE A 1 416 ? 17.015 -2.501 -14.341 1.00 97.81 416 PHE A O 1
ATOM 3209 N N . GLN A 1 417 ? 17.072 -1.205 -12.549 1.00 93.38 417 GLN A N 1
ATOM 3210 C CA . GLN A 1 417 ? 17.598 -0.068 -13.321 1.00 93.38 417 GLN A CA 1
ATOM 3211 C C . GLN A 1 417 ? 19.022 -0.320 -13.832 1.00 93.38 417 GLN A C 1
ATOM 3213 O O . GLN A 1 417 ? 19.371 0.120 -14.925 1.00 93.38 417 GLN A O 1
ATOM 3218 N N . THR A 1 418 ? 19.831 -1.061 -13.071 1.00 88.00 418 THR A N 1
ATOM 3219 C CA . THR A 1 418 ? 21.253 -1.284 -13.367 1.00 88.00 418 THR A CA 1
ATOM 3220 C C . THR A 1 418 ? 21.492 -2.622 -14.068 1.00 88.00 418 THR A C 1
ATOM 3222 O O . THR A 1 418 ? 21.826 -2.669 -15.249 1.00 88.00 418 THR A O 1
ATOM 3225 N N . SER A 1 419 ? 21.287 -3.727 -13.353 1.00 89.38 419 SER A N 1
ATOM 3226 C CA . SER A 1 419 ? 21.594 -5.091 -13.802 1.00 89.38 419 SER A CA 1
ATOM 3227 C C . SER A 1 419 ? 20.445 -5.771 -14.552 1.00 89.38 419 SER A C 1
ATOM 3229 O O . SER A 1 419 ? 20.645 -6.813 -15.178 1.00 89.38 419 SER A O 1
ATOM 3231 N N . GLY A 1 420 ? 19.238 -5.200 -14.479 1.00 89.50 420 GLY A N 1
ATOM 3232 C CA . GLY A 1 420 ? 18.024 -5.807 -15.018 1.00 89.50 420 GLY A CA 1
ATOM 3233 C C . GLY A 1 420 ? 17.542 -7.031 -14.236 1.00 89.50 420 GLY A C 1
ATOM 3234 O O . GLY A 1 420 ? 16.774 -7.814 -14.785 1.00 89.50 420 GLY A O 1
ATOM 3235 N N . LYS A 1 421 ? 17.999 -7.210 -12.992 1.00 89.19 421 LYS A N 1
ATOM 3236 C CA . LYS A 1 421 ? 17.640 -8.331 -12.116 1.00 89.19 421 LYS A CA 1
ATOM 3237 C C . LYS A 1 421 ? 17.150 -7.821 -10.763 1.00 89.19 421 LYS A C 1
ATOM 3239 O O . LYS A 1 421 ? 17.637 -6.801 -10.285 1.00 89.19 421 LYS A O 1
ATOM 3244 N N . GLY A 1 422 ? 16.269 -8.589 -10.133 1.00 89.88 422 GLY A N 1
ATOM 3245 C CA . GLY A 1 422 ? 15.856 -8.431 -8.740 1.00 89.88 422 GLY A CA 1
ATOM 3246 C C . GLY A 1 422 ? 15.700 -9.796 -8.064 1.00 89.88 422 GLY A C 1
ATOM 3247 O O . GLY A 1 422 ? 15.796 -10.831 -8.723 1.00 89.88 422 GLY A O 1
ATOM 3248 N N . ASP A 1 423 ? 15.424 -9.795 -6.764 1.00 92.19 423 ASP A N 1
ATOM 3249 C CA . ASP A 1 423 ? 15.165 -10.988 -5.952 1.00 92.19 423 ASP A CA 1
ATOM 3250 C C . ASP A 1 423 ? 13.695 -10.993 -5.505 1.00 92.19 423 ASP A C 1
ATOM 3252 O O . ASP A 1 423 ? 13.316 -10.301 -4.559 1.00 92.19 423 ASP A O 1
ATOM 3256 N N . GLU A 1 424 ? 12.856 -11.722 -6.244 1.00 92.19 424 GLU A N 1
ATOM 3257 C CA . GLU A 1 424 ? 11.411 -11.784 -5.994 1.00 92.19 424 GLU A CA 1
ATOM 3258 C C . GLU A 1 424 ? 11.102 -12.409 -4.630 1.00 92.19 424 GLU A C 1
ATOM 3260 O O . GLU A 1 424 ? 10.259 -11.895 -3.901 1.00 92.19 424 GLU A O 1
ATOM 3265 N N . GLU A 1 425 ? 11.817 -13.474 -4.250 1.00 88.62 425 GLU A N 1
ATOM 3266 C CA . GLU A 1 425 ? 11.621 -14.173 -2.975 1.00 88.62 425 GLU A CA 1
ATOM 3267 C C . GLU A 1 425 ? 11.920 -13.252 -1.794 1.00 88.62 425 GLU A C 1
ATOM 3269 O O . GLU A 1 425 ? 11.163 -13.207 -0.818 1.00 88.62 425 GLU A O 1
ATOM 3274 N N . LYS A 1 426 ? 13.009 -12.483 -1.901 1.00 94.25 426 LYS A N 1
ATOM 3275 C CA . LYS A 1 426 ? 13.370 -11.497 -0.890 1.00 94.25 426 LYS A CA 1
ATOM 3276 C C . LYS A 1 426 ? 12.314 -10.399 -0.784 1.00 94.25 426 LYS A C 1
ATOM 3278 O O . LYS A 1 426 ? 11.895 -10.096 0.331 1.00 94.25 426 LYS A O 1
ATOM 3283 N N . VAL A 1 427 ? 11.851 -9.837 -1.906 1.00 95.56 427 VAL A N 1
ATOM 3284 C CA . VAL A 1 427 ? 10.780 -8.820 -1.900 1.00 95.56 427 VAL A CA 1
ATOM 3285 C C . VAL A 1 427 ? 9.508 -9.386 -1.277 1.00 95.56 427 VAL A C 1
ATOM 3287 O O . VAL A 1 427 ? 8.958 -8.778 -0.368 1.00 95.56 427 VAL A O 1
ATOM 3290 N N . ARG A 1 428 ? 9.090 -10.586 -1.683 1.00 90.81 428 ARG A N 1
ATOM 3291 C CA . ARG A 1 428 ? 7.902 -11.267 -1.160 1.00 90.81 428 ARG A CA 1
ATOM 3292 C C . ARG A 1 428 ? 7.971 -11.472 0.355 1.00 90.81 428 ARG A C 1
ATOM 3294 O O . ARG A 1 428 ? 7.035 -11.126 1.072 1.00 90.81 428 ARG A O 1
ATOM 3301 N N . THR A 1 429 ? 9.098 -11.986 0.847 1.00 91.38 429 THR A N 1
ATOM 3302 C CA . THR A 1 429 ? 9.327 -12.242 2.278 1.00 91.38 429 THR A CA 1
ATOM 3303 C C . THR A 1 429 ? 9.304 -10.950 3.095 1.00 91.38 429 THR A C 1
ATOM 3305 O O . THR A 1 429 ? 8.637 -10.873 4.127 1.00 91.38 429 THR A O 1
ATOM 3308 N N . LEU A 1 430 ? 10.002 -9.919 2.618 1.00 97.94 430 LEU A N 1
ATOM 3309 C CA . LEU A 1 430 ? 10.062 -8.614 3.272 1.00 97.94 430 LEU A CA 1
ATOM 3310 C C . LEU A 1 430 ? 8.701 -7.906 3.267 1.00 97.94 430 LEU A C 1
ATOM 3312 O O . LEU A 1 430 ? 8.290 -7.366 4.291 1.00 97.94 430 LEU A O 1
ATOM 3316 N N . SER A 1 431 ? 7.961 -7.961 2.160 1.00 97.69 431 SER A N 1
ATOM 3317 C CA . SER A 1 431 ? 6.614 -7.393 2.073 1.00 97.69 431 SER A CA 1
ATOM 3318 C C . SER A 1 431 ? 5.622 -8.123 2.973 1.00 97.69 431 SER A C 1
ATOM 3320 O O . SER A 1 431 ? 4.801 -7.481 3.623 1.00 97.69 431 SER A O 1
ATOM 3322 N N . ARG A 1 432 ? 5.729 -9.449 3.110 1.00 96.88 432 ARG A N 1
ATOM 3323 C CA . ARG A 1 432 ? 4.925 -10.194 4.086 1.00 96.88 432 ARG A CA 1
ATOM 3324 C C . ARG A 1 432 ? 5.176 -9.688 5.511 1.00 96.88 432 ARG A C 1
ATOM 3326 O O . ARG A 1 432 ? 4.220 -9.419 6.237 1.00 96.88 432 ARG A O 1
ATOM 3333 N N . ARG A 1 433 ? 6.446 -9.488 5.888 1.00 97.94 433 ARG A N 1
ATOM 3334 C CA . ARG A 1 433 ? 6.820 -8.923 7.194 1.00 97.94 433 ARG A CA 1
ATOM 3335 C C . ARG A 1 433 ? 6.321 -7.486 7.374 1.00 97.94 433 ARG A C 1
ATOM 3337 O O . ARG A 1 433 ? 5.815 -7.157 8.442 1.00 97.94 433 ARG A O 1
ATOM 3344 N N . TYR A 1 434 ? 6.387 -6.660 6.330 1.00 98.38 434 TYR A N 1
ATOM 3345 C CA . TYR A 1 434 ? 5.771 -5.329 6.327 1.00 98.38 434 TYR A CA 1
ATOM 3346 C C . TYR A 1 434 ? 4.286 -5.422 6.696 1.00 98.38 434 TYR A C 1
ATOM 3348 O O . TYR A 1 434 ? 3.824 -4.706 7.582 1.00 98.38 434 TYR A O 1
ATOM 3356 N N . GLY A 1 435 ? 3.536 -6.312 6.039 1.00 96.88 435 GLY A N 1
ATOM 3357 C CA . GLY A 1 435 ? 2.104 -6.476 6.284 1.00 96.88 435 GLY A CA 1
ATOM 3358 C C . GLY A 1 435 ? 1.775 -6.926 7.704 1.00 96.88 435 GLY A C 1
ATOM 3359 O O . GLY A 1 435 ? 0.790 -6.466 8.273 1.00 96.88 435 GLY A O 1
ATOM 3360 N N . GLU A 1 436 ? 2.611 -7.768 8.318 1.00 97.50 436 GLU A N 1
ATOM 3361 C CA . GLU A 1 436 ? 2.466 -8.117 9.737 1.00 97.50 436 GLU A CA 1
ATOM 3362 C C . GLU A 1 436 ? 2.559 -6.879 10.637 1.00 97.50 436 GLU A C 1
ATOM 3364 O O . GLU A 1 436 ? 1.745 -6.721 11.546 1.00 97.50 436 GLU A O 1
ATOM 3369 N N . LEU A 1 437 ? 3.529 -6.000 10.371 1.00 98.38 437 LEU A N 1
ATOM 3370 C CA . LEU A 1 437 ? 3.755 -4.776 11.140 1.00 98.38 437 LEU A CA 1
ATOM 3371 C C . LEU A 1 437 ? 2.625 -3.759 10.926 1.00 98.38 437 LEU A C 1
ATOM 3373 O O . LEU A 1 437 ? 2.101 -3.233 11.905 1.00 98.38 437 LEU A O 1
ATOM 3377 N N . ASP A 1 438 ? 2.179 -3.531 9.686 1.00 97.88 438 ASP A N 1
ATOM 3378 C CA . ASP A 1 438 ? 1.020 -2.661 9.413 1.00 97.88 438 ASP A CA 1
ATOM 3379 C C . ASP A 1 438 ? -0.272 -3.211 10.043 1.00 97.88 438 ASP A C 1
ATOM 3381 O O . ASP A 1 438 ? -1.064 -2.463 10.625 1.00 97.88 438 ASP A O 1
ATOM 3385 N N . GLY A 1 439 ? -0.468 -4.533 9.995 1.00 97.81 439 GLY A N 1
ATOM 3386 C CA . GLY A 1 439 ? -1.584 -5.205 10.655 1.00 97.81 439 GLY A CA 1
ATOM 3387 C C . GLY A 1 439 ? -1.554 -5.034 12.176 1.00 97.81 439 GLY A C 1
ATOM 3388 O O . GLY A 1 439 ? -2.596 -4.820 12.797 1.00 97.81 439 GLY A O 1
ATOM 3389 N N . GLU A 1 440 ? -0.372 -5.074 12.788 1.00 98.00 440 GLU A N 1
ATOM 3390 C CA . GLU A 1 440 ? -0.197 -4.802 14.214 1.00 98.00 440 GLU A CA 1
ATOM 3391 C C . GLU A 1 440 ? -0.529 -3.347 14.577 1.00 98.00 440 GLU A C 1
ATOM 3393 O O . GLU A 1 440 ? -1.296 -3.115 15.516 1.00 98.00 440 GLU A O 1
ATOM 3398 N N . VAL A 1 441 ? -0.000 -2.377 13.826 1.00 97.94 441 VAL A N 1
ATOM 3399 C CA . VAL A 1 441 ? -0.313 -0.952 14.026 1.00 97.94 441 VAL A CA 1
ATOM 3400 C C . VAL A 1 441 ? -1.824 -0.732 13.930 1.00 97.94 441 VAL A C 1
ATOM 3402 O O . VAL A 1 441 ? -2.438 -0.154 14.829 1.00 97.94 441 VAL A O 1
ATOM 3405 N N . SER A 1 442 ? -2.449 -1.295 12.895 1.00 98.31 442 SER A N 1
ATOM 3406 C CA . SER A 1 442 ? -3.896 -1.224 12.681 1.00 98.31 442 SER A CA 1
ATOM 3407 C C . SER A 1 442 ? -4.694 -1.857 13.828 1.00 98.31 442 SER A C 1
ATOM 3409 O O . SER A 1 442 ? -5.711 -1.310 14.257 1.00 98.31 442 SER A O 1
ATOM 3411 N N . TYR A 1 443 ? -4.230 -2.988 14.371 1.00 98.44 443 TYR A N 1
ATOM 3412 C CA . TYR A 1 443 ? -4.839 -3.624 15.540 1.00 98.44 443 TYR A CA 1
ATOM 3413 C C . TYR A 1 443 ? -4.836 -2.692 16.761 1.00 98.44 443 TYR A C 1
ATOM 3415 O O . TYR A 1 443 ? -5.872 -2.545 17.417 1.00 98.44 443 TYR A O 1
ATOM 3423 N N . PHE A 1 444 ? -3.704 -2.043 17.058 1.00 98.44 444 PHE A N 1
ATOM 3424 C CA . PHE A 1 444 ? -3.612 -1.123 18.193 1.00 98.44 444 PHE A CA 1
ATOM 3425 C C . PHE A 1 444 ? -4.568 0.063 18.039 1.00 98.44 444 PHE A C 1
ATOM 3427 O O . PHE A 1 444 ? -5.292 0.389 18.982 1.00 98.44 444 PHE A O 1
ATOM 3434 N N . TYR A 1 445 ? -4.646 0.645 16.839 1.00 98.56 445 TYR A N 1
ATOM 3435 C CA . TYR A 1 445 ? -5.529 1.778 16.553 1.00 98.56 445 TYR A CA 1
ATOM 3436 C C . TYR A 1 445 ? -6.997 1.383 16.739 1.00 98.56 445 TYR A C 1
ATOM 3438 O O . TYR A 1 445 ? -7.730 2.046 17.473 1.00 98.56 445 TYR A O 1
ATOM 3446 N N . ALA A 1 446 ? -7.419 0.253 16.158 1.00 98.56 446 ALA A N 1
ATOM 3447 C CA . ALA A 1 446 ? -8.794 -0.231 16.275 1.00 98.56 446 ALA A CA 1
ATOM 3448 C C . ALA A 1 446 ? -9.209 -0.464 17.738 1.00 98.56 446 ALA A C 1
ATOM 3450 O O . ALA A 1 446 ? -10.328 -0.121 18.129 1.00 98.56 446 ALA A O 1
ATOM 3451 N N . LYS A 1 447 ? -8.312 -1.018 18.567 1.00 98.31 447 LYS A N 1
ATOM 3452 C CA . LYS A 1 447 ? -8.559 -1.234 20.002 1.00 98.31 447 LYS A CA 1
ATOM 3453 C C . LYS A 1 447 ? -8.661 0.082 20.772 1.00 98.31 447 LYS A C 1
ATOM 3455 O O . LYS A 1 447 ? -9.630 0.267 21.506 1.00 98.31 447 LYS A O 1
ATOM 3460 N N . ALA A 1 448 ? -7.701 0.987 20.589 1.00 98.62 448 ALA A N 1
ATOM 3461 C CA . ALA A 1 448 ? -7.673 2.265 21.294 1.00 98.62 448 ALA A CA 1
ATOM 3462 C C . ALA A 1 448 ? -8.866 3.153 20.915 1.00 98.62 448 ALA A C 1
ATOM 3464 O O . ALA A 1 448 ? -9.527 3.704 21.794 1.00 98.62 448 ALA A O 1
ATOM 3465 N N . PHE A 1 449 ? -9.205 3.250 19.626 1.00 98.69 449 PHE A N 1
ATOM 3466 C CA . PHE A 1 449 ? -10.353 4.041 19.187 1.00 98.69 449 PHE A CA 1
ATOM 3467 C C . PHE A 1 449 ? -11.680 3.465 19.681 1.00 98.69 449 PHE A C 1
ATOM 3469 O O . PHE A 1 449 ? -12.547 4.240 20.073 1.00 98.69 449 PHE A O 1
ATOM 3476 N N . ALA A 1 450 ? -11.839 2.140 19.744 1.00 98.38 450 ALA A N 1
ATOM 3477 C CA . ALA A 1 450 ? -13.030 1.533 20.338 1.00 98.38 450 ALA A CA 1
ATOM 3478 C C . ALA A 1 450 ? -13.188 1.889 21.828 1.00 98.38 450 ALA A C 1
ATOM 3480 O O . ALA A 1 450 ? -14.289 2.201 22.284 1.00 98.38 450 ALA A O 1
ATOM 3481 N N . GLU A 1 451 ? -12.090 1.899 22.587 1.00 98.44 451 GLU A N 1
ATOM 3482 C CA . GLU A 1 451 ? -12.105 2.276 24.004 1.00 98.44 451 GLU A CA 1
ATOM 3483 C C . GLU A 1 451 ? -12.382 3.777 24.205 1.00 98.44 451 GLU A C 1
ATOM 3485 O O . GLU A 1 451 ? -13.177 4.162 25.072 1.00 98.44 451 GLU A O 1
ATOM 3490 N N . VAL A 1 452 ? -11.816 4.636 23.350 1.00 98.62 452 VAL A N 1
ATOM 3491 C CA . VAL A 1 452 ? -12.184 6.057 23.307 1.00 98.62 452 VAL A CA 1
ATOM 3492 C C . VAL A 1 452 ? -13.679 6.191 23.014 1.00 98.62 452 VAL A C 1
ATOM 3494 O O . VAL A 1 452 ? -14.390 6.793 23.812 1.00 98.62 452 VAL A O 1
ATOM 3497 N N . ALA A 1 453 ? -14.191 5.564 21.951 1.00 97.94 453 ALA A N 1
ATOM 3498 C CA . ALA A 1 453 ? -15.600 5.631 21.553 1.00 97.94 453 ALA A CA 1
ATOM 3499 C C . ALA A 1 453 ? -16.565 5.239 22.683 1.00 97.94 453 ALA A C 1
ATOM 3501 O O . ALA A 1 453 ? -17.574 5.918 22.909 1.00 97.94 453 ALA A O 1
ATOM 3502 N N . GLY A 1 454 ? -16.238 4.159 23.401 1.00 97.44 454 GLY A N 1
ATOM 3503 C CA . GLY A 1 454 ? -17.023 3.642 24.520 1.00 97.44 454 GLY A CA 1
ATOM 3504 C C . GLY A 1 454 ? -17.029 4.548 25.753 1.00 97.44 454 GLY A C 1
ATOM 3505 O O . GLY A 1 454 ? -17.953 4.465 26.558 1.00 97.44 454 GLY A O 1
ATOM 3506 N N . SER A 1 455 ? -16.041 5.438 25.887 1.00 98.00 455 SER A N 1
ATOM 3507 C CA . SER A 1 455 ? -15.903 6.346 27.031 1.00 98.00 455 SER A CA 1
ATOM 3508 C C . SER A 1 455 ? -16.293 7.800 26.737 1.00 98.00 455 SER A C 1
ATOM 3510 O O . SER A 1 455 ? -16.342 8.599 27.671 1.00 98.00 455 SER A O 1
ATOM 3512 N N . LEU A 1 456 ? -16.572 8.173 25.480 1.00 98.31 456 LEU A N 1
ATOM 3513 C CA . LEU A 1 456 ? -16.975 9.543 25.127 1.00 98.31 456 LEU A CA 1
ATOM 3514 C C . LEU A 1 456 ? -18.325 9.929 25.753 1.00 98.31 456 LEU A C 1
ATOM 3516 O O . LEU A 1 456 ? -19.321 9.210 25.614 1.00 98.31 456 LEU A O 1
ATOM 3520 N N . SER A 1 457 ? -18.383 11.123 26.349 1.00 98.31 457 SER A N 1
ATOM 3521 C CA . SER A 1 457 ? -19.638 11.747 26.780 1.00 98.31 457 SER A CA 1
ATOM 3522 C C . SER A 1 457 ? -20.506 12.170 25.585 1.00 98.31 457 SER A C 1
ATOM 3524 O O . SER A 1 457 ? -20.044 12.228 24.443 1.00 98.31 457 SER A O 1
ATOM 3526 N N . ALA A 1 458 ? -21.780 12.491 25.834 1.00 97.56 458 ALA A N 1
ATOM 3527 C CA . ALA A 1 458 ? -22.678 13.001 24.794 1.00 97.56 458 ALA A CA 1
ATOM 3528 C C . ALA A 1 458 ? -22.151 14.309 24.165 1.00 97.56 458 ALA A C 1
ATOM 3530 O O . ALA A 1 458 ? -22.069 14.402 22.940 1.00 97.56 458 ALA A O 1
ATOM 3531 N N . ASP A 1 459 ? -21.702 15.259 24.991 1.00 97.75 459 ASP A N 1
ATOM 3532 C CA . ASP A 1 459 ? -21.141 16.542 24.540 1.00 97.75 459 ASP A CA 1
ATOM 3533 C C . ASP A 1 459 ? -19.859 16.350 23.720 1.00 97.75 459 ASP A C 1
ATOM 3535 O O . ASP A 1 459 ? -19.633 17.037 22.717 1.00 97.75 459 ASP A O 1
ATOM 3539 N N . GLN A 1 460 ? -19.024 15.378 24.111 1.00 98.06 460 GLN A N 1
ATOM 3540 C CA . GLN A 1 460 ? -17.842 15.020 23.335 1.00 98.06 460 GLN A CA 1
ATOM 3541 C C . GLN A 1 460 ? -18.234 14.460 21.968 1.00 98.06 460 GLN A C 1
ATOM 3543 O O . GLN A 1 460 ? -17.677 14.893 20.966 1.00 98.06 460 GLN A O 1
ATOM 3548 N N . LYS A 1 461 ? -19.218 13.554 21.892 1.00 96.75 461 LYS A N 1
ATOM 3549 C CA . LYS A 1 461 ? -19.697 13.005 20.610 1.00 96.75 461 LYS A CA 1
ATOM 3550 C C . LYS A 1 461 ? -20.251 14.096 19.692 1.00 96.75 461 LYS A C 1
ATOM 3552 O O . LYS A 1 461 ? -19.930 14.106 18.506 1.00 96.75 461 LYS A O 1
ATOM 3557 N N . GLU A 1 462 ? -21.031 15.037 20.224 1.00 95.94 462 GLU A N 1
ATOM 3558 C CA . GLU A 1 462 ? -21.556 16.160 19.436 1.00 95.94 462 GLU A CA 1
ATOM 3559 C C . GLU A 1 462 ? -20.430 17.063 18.911 1.00 95.94 462 GLU A C 1
ATOM 3561 O O . GLU A 1 462 ? -20.411 17.428 17.733 1.00 95.94 462 GLU A O 1
ATOM 3566 N N . THR A 1 463 ? -19.465 17.403 19.768 1.00 95.38 463 THR A N 1
ATOM 3567 C CA . THR A 1 463 ? -18.314 18.230 19.380 1.00 95.38 463 THR A CA 1
ATOM 3568 C C . THR A 1 463 ? -17.442 17.515 18.351 1.00 95.38 463 THR A C 1
ATOM 3570 O O . THR A 1 463 ? -17.031 18.119 17.364 1.00 95.38 463 THR A O 1
ATOM 3573 N N . LEU A 1 464 ? -17.224 16.211 18.522 1.00 94.94 464 LEU A N 1
ATOM 3574 C CA . LEU A 1 464 ? -16.442 15.388 17.607 1.00 94.94 464 LEU A CA 1
ATOM 3575 C C . LEU A 1 464 ? -17.066 15.343 16.204 1.00 94.94 464 LEU A C 1
ATOM 3577 O O . LEU A 1 464 ? -16.357 15.509 15.216 1.00 94.94 464 LEU A O 1
ATOM 3581 N N . MET A 1 465 ? -18.395 15.226 16.098 1.00 93.19 465 MET A N 1
ATOM 3582 C CA . MET A 1 465 ? -19.089 15.300 14.803 1.00 93.19 465 MET A CA 1
ATOM 3583 C C . MET A 1 465 ? -18.904 16.657 14.108 1.00 93.19 465 MET A C 1
ATOM 3585 O O . MET A 1 465 ? -18.818 16.701 12.882 1.00 93.19 465 MET A O 1
ATOM 3589 N N . LYS A 1 466 ? -18.788 17.759 14.864 1.00 91.75 466 LYS A N 1
ATOM 3590 C CA . LYS A 1 466 ? -18.464 19.087 14.307 1.00 91.75 466 LYS A CA 1
ATOM 3591 C C . LYS A 1 466 ? -17.018 19.156 13.805 1.00 91.75 466 LYS A C 1
ATOM 3593 O O . LYS A 1 466 ? -16.784 19.763 12.765 1.00 91.75 466 LYS A O 1
ATOM 3598 N N . LEU A 1 467 ? -16.074 18.493 14.484 1.00 91.56 467 LEU A N 1
ATOM 3599 C CA . LEU A 1 467 ? -14.668 18.416 14.054 1.00 91.56 467 LEU A CA 1
ATOM 3600 C C . LEU A 1 467 ? -14.484 17.675 12.725 1.00 91.56 467 LEU A C 1
ATOM 3602 O O . LEU A 1 467 ? -13.541 17.977 12.002 1.00 91.56 467 LEU A O 1
ATOM 3606 N N . ARG A 1 468 ? -15.393 16.754 12.366 1.00 89.75 468 ARG A N 1
ATOM 3607 C CA . ARG A 1 468 ? -15.362 16.083 11.055 1.00 89.75 468 ARG A CA 1
ATOM 3608 C C . ARG A 1 468 ? -15.379 17.084 9.896 1.00 89.75 468 ARG A C 1
ATOM 3610 O O . ARG A 1 468 ? -14.746 16.824 8.881 1.00 89.75 468 ARG A O 1
ATOM 3617 N N . ASN A 1 469 ? -16.122 18.187 10.048 1.00 85.00 469 ASN A N 1
ATOM 3618 C CA . ASN A 1 469 ? -16.147 19.344 9.147 1.00 85.00 469 ASN A CA 1
ATOM 3619 C C . ASN A 1 469 ? -16.080 19.003 7.638 1.00 85.00 469 ASN A C 1
ATOM 3621 O O . ASN A 1 469 ? -15.317 19.603 6.883 1.00 85.00 469 ASN A O 1
ATOM 3625 N N . LEU A 1 470 ? -16.867 18.014 7.202 1.00 87.25 470 LEU A N 1
ATOM 3626 C CA . LEU A 1 470 ? -16.926 17.562 5.812 1.00 87.25 470 LEU A CA 1
ATOM 3627 C C . LEU A 1 470 ? -18.297 17.909 5.222 1.00 87.25 470 LEU A C 1
ATOM 3629 O O . LEU A 1 470 ? -19.323 17.653 5.854 1.00 87.25 470 LEU A O 1
ATOM 3633 N N . ASP A 1 471 ? -18.313 18.485 4.016 1.00 88.44 471 ASP A N 1
ATOM 3634 C CA . ASP A 1 471 ? -19.549 18.863 3.318 1.00 88.44 471 ASP A CA 1
ATOM 3635 C C . ASP A 1 471 ? -20.493 17.643 3.198 1.00 88.44 471 ASP A C 1
ATOM 3637 O O . ASP A 1 471 ? -20.069 16.600 2.683 1.00 88.44 471 ASP A O 1
ATOM 3641 N N . PRO A 1 472 ? -21.768 17.744 3.635 1.00 88.12 472 PRO A N 1
ATOM 3642 C CA . PRO A 1 472 ? -22.737 16.649 3.573 1.00 88.12 472 PRO A CA 1
ATOM 3643 C C . PRO A 1 472 ? -22.923 16.025 2.185 1.00 88.12 472 PRO A C 1
ATOM 3645 O O . PRO A 1 472 ? -23.364 14.875 2.094 1.00 88.12 472 PRO A O 1
ATOM 3648 N N . LYS A 1 473 ? -22.576 16.732 1.099 1.00 90.25 473 LYS A N 1
ATOM 3649 C CA . LYS A 1 473 ? -22.596 16.167 -0.260 1.00 90.25 473 LYS A CA 1
ATOM 3650 C C . LYS A 1 473 ? -21.664 14.959 -0.417 1.00 90.25 473 LYS A C 1
ATOM 3652 O O . LYS A 1 473 ? -21.925 14.107 -1.261 1.00 90.25 473 LYS A O 1
ATOM 3657 N N . TYR A 1 474 ? -20.628 14.851 0.418 1.00 90.25 474 TYR A N 1
ATOM 3658 C CA . TYR A 1 474 ? -19.706 13.715 0.470 1.00 90.25 474 TYR A CA 1
ATOM 3659 C C . TYR A 1 474 ? -20.214 12.595 1.387 1.00 90.25 474 TYR A C 1
ATOM 3661 O O . TYR A 1 474 ? -19.434 11.902 2.029 1.00 90.25 474 TYR A O 1
ATOM 3669 N N . THR A 1 475 ? -21.525 12.395 1.491 1.00 89.44 475 THR A N 1
ATOM 3670 C CA . THR A 1 475 ? -22.067 11.236 2.208 1.00 89.44 475 THR A CA 1
ATOM 3671 C C . THR A 1 475 ? -21.996 10.002 1.300 1.00 89.44 475 THR A C 1
ATOM 3673 O O . THR A 1 475 ? -22.626 10.005 0.236 1.00 89.44 475 THR A O 1
ATOM 3676 N N . PRO A 1 476 ? -21.256 8.941 1.670 1.00 90.19 476 PRO A N 1
ATOM 3677 C CA . PRO A 1 476 ? -21.104 7.775 0.806 1.00 90.19 476 PRO A CA 1
ATOM 3678 C C . PRO A 1 476 ? -22.403 6.962 0.717 1.00 90.19 476 PRO A C 1
ATOM 3680 O O . PRO A 1 476 ? -23.100 6.776 1.713 1.00 90.19 476 PRO A O 1
ATOM 3683 N N . LYS A 1 477 ? -22.719 6.460 -0.485 1.00 87.00 477 LYS A N 1
ATOM 3684 C CA . LYS A 1 477 ? -23.919 5.640 -0.763 1.00 87.00 477 LYS A CA 1
ATOM 3685 C C . LYS A 1 477 ? -23.661 4.125 -0.780 1.00 87.00 477 LYS A C 1
ATOM 3687 O O . LYS A 1 477 ? -24.614 3.360 -0.858 1.00 87.00 477 LYS A O 1
ATOM 3692 N N . GLY A 1 478 ? -22.401 3.706 -0.723 1.00 91.56 478 GLY A N 1
ATOM 3693 C CA . GLY A 1 478 ? -21.968 2.316 -0.874 1.00 91.56 478 GLY A CA 1
ATOM 3694 C C . GLY A 1 478 ? -20.609 2.112 -0.217 1.00 91.56 478 GLY A C 1
ATOM 3695 O O . GLY A 1 478 ? -20.438 2.526 0.919 1.00 91.56 478 GLY A O 1
ATOM 3696 N N . ALA A 1 479 ? -19.651 1.514 -0.910 1.00 95.88 479 ALA A N 1
ATOM 3697 C CA . ALA A 1 479 ? -18.246 1.457 -0.511 1.00 95.88 479 ALA A CA 1
ATOM 3698 C C . ALA A 1 479 ? -17.359 2.105 -1.582 1.00 95.88 479 ALA A C 1
ATOM 3700 O O . ALA A 1 479 ? -17.863 2.660 -2.559 1.00 95.88 479 ALA A O 1
ATOM 3701 N N . PHE A 1 480 ? -16.043 2.023 -1.407 1.00 95.75 480 PHE A N 1
ATOM 3702 C CA . PHE A 1 480 ? -15.076 2.423 -2.417 1.00 95.75 480 PHE A CA 1
ATOM 3703 C C . PHE A 1 480 ? -14.108 1.282 -2.720 1.00 95.75 480 PHE A C 1
ATOM 3705 O O . PHE A 1 480 ? -13.552 0.672 -1.805 1.00 95.75 480 PHE A O 1
ATOM 3712 N N . LEU A 1 481 ? -13.886 1.016 -4.007 1.00 92.44 481 LEU A N 1
ATOM 3713 C CA . LEU A 1 481 ? -12.718 0.275 -4.468 1.00 92.44 481 LEU A CA 1
ATOM 3714 C C . LEU A 1 481 ? -11.660 1.313 -4.831 1.00 92.44 481 LEU A C 1
ATOM 3716 O O . LEU A 1 481 ? -11.777 2.007 -5.839 1.00 92.44 481 LEU A O 1
ATOM 3720 N N . TYR A 1 482 ? -10.663 1.468 -3.962 1.00 92.50 482 TYR A N 1
ATOM 3721 C CA . TYR A 1 482 ? -9.796 2.647 -3.954 1.00 92.50 482 TYR A CA 1
ATOM 3722 C C . TYR A 1 482 ? -10.603 3.939 -3.767 1.00 92.50 482 TYR A C 1
ATOM 3724 O O . TYR A 1 482 ? -11.152 4.157 -2.688 1.00 92.50 482 TYR A O 1
ATOM 3732 N N . SER A 1 483 ? -10.678 4.792 -4.787 1.00 91.25 483 SER A N 1
ATOM 3733 C CA . SER A 1 483 ? -11.470 6.023 -4.788 1.00 91.25 483 SER A CA 1
ATOM 3734 C C . SER A 1 483 ? -12.743 5.918 -5.634 1.00 91.25 483 SER A C 1
ATOM 3736 O O . SER A 1 483 ? -13.533 6.862 -5.658 1.00 91.25 483 SER A O 1
ATOM 3738 N N . GLU A 1 484 ? -12.970 4.787 -6.311 1.00 91.12 484 GLU A N 1
ATOM 3739 C CA . GLU A 1 484 ? -14.150 4.567 -7.147 1.00 91.12 484 GLU A CA 1
ATOM 3740 C C . GLU A 1 484 ? -15.337 4.101 -6.290 1.00 91.12 484 GLU A C 1
ATOM 3742 O O . GLU A 1 484 ? -15.219 3.088 -5.592 1.00 91.12 484 GLU A O 1
ATOM 3747 N N . PRO A 1 485 ? -16.486 4.804 -6.318 1.00 93.06 485 PRO A N 1
ATOM 3748 C CA . PRO A 1 485 ? -17.681 4.362 -5.611 1.00 93.06 485 PRO A CA 1
ATOM 3749 C C . PRO A 1 485 ? -18.206 3.038 -6.175 1.00 93.06 485 PRO A C 1
ATOM 3751 O O . PRO A 1 485 ? -18.417 2.911 -7.379 1.00 93.06 485 PRO A O 1
ATOM 3754 N N . ILE A 1 486 ? -18.498 2.086 -5.294 1.00 93.38 486 ILE A N 1
ATOM 3755 C CA . ILE A 1 486 ? -19.124 0.801 -5.622 1.00 93.38 486 ILE A CA 1
ATOM 3756 C C . ILE A 1 486 ? -20.297 0.523 -4.679 1.00 93.38 486 ILE A C 1
ATOM 3758 O O . ILE A 1 486 ? -20.389 1.104 -3.595 1.00 93.38 486 ILE A O 1
ATOM 3762 N N . ASP A 1 487 ? -21.181 -0.401 -5.048 1.00 93.44 487 ASP A N 1
ATOM 3763 C CA . ASP A 1 487 ? -22.108 -0.979 -4.074 1.00 93.44 487 ASP A CA 1
ATOM 3764 C C . ASP A 1 487 ? -21.322 -1.717 -2.983 1.00 93.44 487 ASP A C 1
ATOM 3766 O O . ASP A 1 487 ? -20.240 -2.250 -3.236 1.00 93.44 487 ASP A O 1
ATOM 3770 N N . MET A 1 488 ? -21.860 -1.759 -1.761 1.00 90.94 488 MET A N 1
ATOM 3771 C CA . MET A 1 488 ? -21.220 -2.495 -0.669 1.00 90.94 488 MET A CA 1
ATOM 3772 C C . MET A 1 488 ? -21.082 -3.976 -1.069 1.00 90.94 488 MET A C 1
ATOM 3774 O O . MET A 1 488 ? -22.105 -4.646 -1.254 1.00 90.94 488 MET A O 1
ATOM 3778 N N . PRO A 1 489 ? -19.857 -4.510 -1.217 1.00 86.31 489 PRO A N 1
ATOM 3779 C CA . PRO A 1 489 ? -19.683 -5.886 -1.641 1.00 86.31 489 PRO A CA 1
ATOM 3780 C C . PRO A 1 489 ? -20.104 -6.841 -0.525 1.00 86.31 489 PRO A C 1
ATOM 3782 O O . PRO A 1 489 ? -20.136 -6.493 0.658 1.00 86.31 489 PRO A O 1
ATOM 3785 N N . LYS A 1 490 ? -20.375 -8.095 -0.890 1.00 86.94 490 LYS A N 1
ATOM 3786 C CA . LYS A 1 490 ? -20.534 -9.156 0.104 1.00 86.94 490 LYS A CA 1
ATOM 3787 C C . LYS A 1 490 ? -19.182 -9.415 0.771 1.00 86.94 490 LYS A C 1
ATOM 3789 O O . LYS A 1 490 ? -18.314 -10.051 0.174 1.00 86.94 490 LYS A O 1
ATOM 3794 N N . ILE A 1 491 ? -19.029 -8.954 2.007 1.00 86.56 491 ILE A N 1
ATOM 3795 C CA . ILE A 1 491 ? -17.841 -9.216 2.820 1.00 86.56 491 ILE A CA 1
ATOM 3796 C C . ILE A 1 491 ? -17.960 -10.639 3.400 1.00 86.56 491 ILE A C 1
ATOM 3798 O O . ILE A 1 491 ? -19.026 -10.990 3.914 1.00 86.56 491 ILE A O 1
ATOM 3802 N N . PRO A 1 492 ? -16.924 -11.491 3.281 1.00 79.69 492 PRO A N 1
ATOM 3803 C CA . PRO A 1 492 ? -16.884 -12.787 3.954 1.00 79.69 492 PRO A CA 1
ATOM 3804 C C . PRO A 1 492 ? -17.043 -12.660 5.473 1.00 79.69 492 PRO A C 1
ATOM 3806 O O . PRO A 1 492 ? -16.836 -11.589 6.041 1.00 79.69 492 PRO A O 1
ATOM 3809 N N . ASP A 1 493 ? -17.363 -13.771 6.135 1.00 84.62 493 ASP A N 1
ATOM 3810 C CA . ASP A 1 493 ? -17.338 -13.828 7.595 1.00 84.62 493 ASP A CA 1
ATOM 3811 C C . ASP A 1 493 ? -15.944 -13.443 8.129 1.00 84.62 493 ASP A C 1
ATOM 3813 O O . ASP A 1 493 ? -14.918 -13.892 7.614 1.00 84.62 493 ASP A O 1
ATOM 3817 N N . THR A 1 494 ? -15.924 -12.580 9.146 1.00 93.06 494 THR A N 1
ATOM 3818 C CA . THR A 1 494 ? -14.709 -12.028 9.759 1.00 93.06 494 THR A CA 1
ATOM 3819 C C . THR A 1 494 ? -14.440 -12.570 11.160 1.00 93.06 494 THR A C 1
ATOM 3821 O O . THR A 1 494 ? -13.488 -12.129 11.796 1.00 93.06 494 THR A O 1
ATOM 3824 N N . ASP A 1 495 ? -15.208 -13.553 11.644 1.00 90.00 495 ASP A N 1
ATOM 3825 C CA . ASP A 1 495 ? -15.047 -14.141 12.984 1.00 90.00 495 ASP A CA 1
ATOM 3826 C C . ASP A 1 495 ? -13.637 -14.696 13.249 1.00 90.00 495 ASP A C 1
ATOM 3828 O O . ASP A 1 495 ? -13.143 -14.654 14.380 1.00 90.00 495 ASP A O 1
ATOM 3832 N N . PHE A 1 496 ? -12.926 -15.132 12.202 1.00 85.38 496 PHE A N 1
ATOM 3833 C CA . PHE A 1 496 ? -11.543 -15.612 12.303 1.00 85.38 496 PHE A CA 1
ATOM 3834 C C . PHE A 1 496 ? -10.570 -14.534 12.815 1.00 85.38 496 PHE A C 1
ATOM 3836 O O . PHE A 1 496 ? -9.510 -14.872 13.336 1.00 85.38 496 PHE A O 1
ATOM 3843 N N . LEU A 1 497 ? -10.930 -13.248 12.705 1.00 93.25 497 LEU A N 1
ATOM 3844 C CA . LEU A 1 497 ? -10.154 -12.114 13.214 1.00 93.25 497 LEU A CA 1
ATOM 3845 C C . LEU A 1 497 ? -10.391 -11.841 14.709 1.00 93.25 497 LEU A C 1
ATOM 3847 O O . LEU A 1 497 ? -9.747 -10.954 15.263 1.00 93.25 497 LEU A O 1
ATOM 3851 N N . PHE A 1 498 ? -11.274 -12.594 15.375 1.00 91.00 498 PHE A N 1
ATOM 3852 C CA . PHE A 1 498 ? -11.681 -12.391 16.774 1.00 91.00 498 PHE A CA 1
ATOM 3853 C C . PHE A 1 498 ? -11.442 -13.606 17.682 1.00 91.00 498 PHE A C 1
ATOM 3855 O O . PHE A 1 498 ? -11.438 -13.467 18.907 1.00 91.00 498 PHE A O 1
ATOM 3862 N N . VAL A 1 499 ? -11.268 -14.807 17.125 1.00 78.31 499 VAL A N 1
ATOM 3863 C CA . VAL A 1 499 ? -11.116 -16.045 17.909 1.00 78.31 499 VAL A CA 1
ATOM 3864 C C . VAL A 1 499 ? -9.651 -16.367 18.219 1.00 78.31 499 VAL A C 1
ATOM 3866 O O . VAL A 1 499 ? -8.742 -16.063 17.449 1.00 78.31 499 VAL A O 1
ATOM 3869 N N . SER A 1 500 ? -9.398 -16.992 19.373 1.00 58.06 500 SER A N 1
ATOM 3870 C CA . SER A 1 500 ? -8.094 -17.580 19.707 1.00 58.06 500 SER A CA 1
ATOM 3871 C C . SER A 1 500 ? -7.961 -18.951 19.041 1.00 58.06 500 SER A C 1
ATOM 3873 O O . SER A 1 500 ? -8.932 -19.702 18.952 1.00 58.06 500 SER A O 1
ATOM 3875 N N . THR A 1 501 ? -6.755 -19.320 18.608 1.00 48.44 501 THR A N 1
ATOM 3876 C CA . THR A 1 501 ? -6.465 -20.610 17.954 1.00 48.44 501 THR A CA 1
ATOM 3877 C C . THR A 1 501 ? -6.885 -21.831 18.789 1.00 48.44 501 THR A C 1
ATOM 3879 O O . THR A 1 501 ? -7.082 -22.907 18.232 1.00 48.44 501 THR A O 1
ATOM 3882 N N . ALA A 1 502 ? -7.102 -21.673 20.102 1.00 40.47 502 ALA A N 1
ATOM 3883 C CA . ALA A 1 502 ? -7.579 -22.723 21.007 1.00 40.47 502 ALA A CA 1
ATOM 3884 C C . ALA A 1 502 ? -9.090 -23.042 20.902 1.00 40.47 502 ALA A C 1
ATOM 3886 O O . ALA A 1 502 ? -9.496 -24.154 21.237 1.00 40.47 502 ALA A O 1
ATOM 3887 N N . THR A 1 503 ? -9.923 -22.113 20.421 1.00 36.91 503 THR A N 1
ATOM 3888 C CA . THR A 1 503 ? -11.371 -22.310 20.190 1.00 36.91 503 THR A CA 1
ATOM 3889 C C . THR A 1 503 ? -11.739 -22.386 18.710 1.00 36.91 503 THR A C 1
ATOM 3891 O O . THR A 1 503 ? -12.914 -22.533 18.386 1.00 36.91 503 THR A O 1
ATOM 3894 N N . ALA A 1 504 ? -10.749 -22.378 17.811 1.00 39.31 504 ALA A N 1
ATOM 3895 C CA . ALA A 1 504 ? -10.909 -22.500 16.363 1.00 39.31 504 ALA A CA 1
ATOM 3896 C C . ALA A 1 504 ? -11.358 -23.910 15.913 1.00 39.31 504 ALA A C 1
ATOM 3898 O O . ALA A 1 504 ? -10.779 -24.522 15.017 1.00 39.31 504 ALA A O 1
ATOM 3899 N N . LYS A 1 505 ? -12.423 -24.457 16.504 1.00 34.53 505 LYS A N 1
ATOM 3900 C CA . LYS A 1 505 ? -13.256 -25.428 15.799 1.00 34.53 505 LYS A CA 1
ATOM 3901 C C . LYS A 1 505 ? -14.129 -24.635 14.828 1.00 34.53 505 LYS A C 1
ATOM 3903 O O . LYS A 1 505 ? -15.119 -24.047 15.231 1.00 34.53 505 LYS A O 1
ATOM 3908 N N . GLN A 1 506 ? -13.749 -24.684 13.551 1.00 35.44 506 GLN A N 1
ATOM 3909 C CA . GLN A 1 506 ? -14.535 -24.242 12.390 1.00 35.44 506 GLN A CA 1
ATOM 3910 C C . GLN A 1 506 ? -14.726 -22.729 12.177 1.00 35.44 506 GLN A C 1
ATOM 3912 O O . GLN A 1 506 ? -15.840 -22.300 11.906 1.00 35.44 506 GLN A O 1
ATOM 3917 N N . VAL A 1 507 ? -13.657 -21.927 12.157 1.00 34.03 507 VAL A N 1
ATOM 3918 C CA . VAL A 1 507 ? -13.727 -20.639 11.436 1.00 34.03 507 VAL A CA 1
ATOM 3919 C C . VAL A 1 507 ? -12.623 -20.593 10.385 1.00 34.03 507 VAL A C 1
ATOM 3921 O O . VAL A 1 507 ? -11.435 -20.551 10.696 1.00 34.03 507 VAL A O 1
ATOM 3924 N N . LYS A 1 508 ? -13.046 -20.729 9.124 1.00 36.75 508 LYS A N 1
ATOM 3925 C CA . LYS A 1 508 ? -12.213 -20.818 7.919 1.00 36.75 508 LYS A CA 1
ATOM 3926 C C . LYS A 1 508 ? -11.725 -19.406 7.577 1.00 36.75 508 LYS A C 1
ATOM 3928 O O . LYS A 1 508 ? -12.549 -18.526 7.353 1.00 36.75 508 LYS A O 1
ATOM 3933 N N . MET A 1 509 ? -10.409 -19.183 7.532 1.00 37.38 509 MET A N 1
ATOM 3934 C CA . MET A 1 509 ? -9.870 -17.935 6.979 1.00 37.38 509 MET A CA 1
ATOM 3935 C C . MET A 1 509 ? -10.277 -17.846 5.496 1.00 37.38 509 MET A C 1
ATOM 3937 O O . MET A 1 509 ? -10.036 -18.808 4.762 1.00 37.38 509 MET A O 1
ATOM 3941 N N . PRO A 1 510 ? -10.877 -16.741 5.021 1.00 37.25 510 PRO A N 1
ATOM 3942 C CA . PRO A 1 510 ? -10.996 -16.484 3.599 1.00 37.25 510 PRO A CA 1
ATOM 3943 C C . PRO A 1 510 ? -9.580 -16.261 3.067 1.00 37.25 510 PRO A C 1
ATOM 3945 O O . PRO A 1 510 ? -8.966 -15.228 3.331 1.00 37.25 510 PRO A O 1
ATOM 3948 N N . GLN A 1 511 ? -9.038 -17.252 2.360 1.00 38.25 511 GLN A N 1
ATOM 3949 C CA . GLN A 1 511 ? -7.872 -17.019 1.520 1.00 38.25 511 GLN A CA 1
ATOM 3950 C C . GLN A 1 511 ? -8.284 -16.116 0.352 1.00 38.25 511 GLN A C 1
ATOM 3952 O O . GLN A 1 511 ? -9.402 -16.212 -0.166 1.00 38.25 511 GLN A O 1
ATOM 3957 N N . ALA A 1 512 ? -7.365 -15.228 -0.025 1.00 37.59 512 ALA A N 1
ATOM 3958 C CA . ALA A 1 512 ? -7.421 -14.403 -1.220 1.00 37.59 512 ALA A CA 1
ATOM 3959 C C . ALA A 1 512 ? -7.975 -15.202 -2.410 1.00 37.59 512 ALA A C 1
ATOM 3961 O O . ALA A 1 512 ? -7.351 -16.159 -2.873 1.00 37.59 512 ALA A O 1
ATOM 3962 N N . LYS A 1 513 ? -9.143 -14.810 -2.932 1.00 33.00 513 LYS A N 1
ATOM 3963 C CA . LYS A 1 513 ? -9.573 -15.277 -4.251 1.00 33.00 513 LYS A CA 1
ATOM 3964 C C . LYS A 1 513 ? -8.598 -14.682 -5.261 1.00 33.00 513 LYS A C 1
ATOM 3966 O O . LYS A 1 513 ? -8.787 -13.548 -5.668 1.00 33.00 513 LYS A O 1
ATOM 3971 N N . LYS A 1 514 ? -7.601 -15.450 -5.704 1.00 36.59 514 LYS A N 1
ATOM 3972 C CA . LYS A 1 514 ? -6.745 -15.075 -6.839 1.00 36.59 514 LYS A CA 1
ATOM 3973 C C . LYS A 1 514 ? -7.617 -14.849 -8.083 1.00 36.59 514 LYS A C 1
ATOM 3975 O O . LYS A 1 514 ? -7.949 -15.797 -8.798 1.00 36.59 514 LYS A O 1
ATOM 3980 N N . VAL A 1 515 ? -8.010 -13.606 -8.361 1.00 33.66 515 VAL A N 1
ATOM 3981 C CA . VAL A 1 515 ? -8.744 -13.253 -9.584 1.00 33.66 515 VAL A CA 1
ATOM 3982 C C . VAL A 1 515 ? -7.742 -12.825 -10.659 1.00 33.66 515 VAL A C 1
ATOM 3984 O O . VAL A 1 515 ? -7.413 -11.656 -10.791 1.00 33.66 515 VAL A O 1
ATOM 3987 N N . GLY A 1 516 ? -7.294 -13.803 -11.461 1.00 47.00 516 GLY A N 1
ATOM 3988 C CA . GLY A 1 516 ? -6.820 -13.589 -12.837 1.00 47.00 516 GLY A CA 1
ATOM 3989 C C . GLY A 1 516 ? -5.328 -13.782 -13.145 1.00 47.00 516 GLY A C 1
ATOM 3990 O O . GLY A 1 516 ? -4.647 -12.824 -13.472 1.00 47.00 516 GLY A O 1
ATOM 3991 N N . SER A 1 517 ? -4.843 -15.026 -13.181 1.00 67.81 517 SER A N 1
ATOM 3992 C CA . SER A 1 517 ? -3.997 -15.573 -14.266 1.00 67.81 517 SER A CA 1
ATOM 3993 C C . SER A 1 517 ? -3.806 -17.064 -13.978 1.00 67.81 517 SER A C 1
ATOM 3995 O O . SER A 1 517 ? -3.075 -17.444 -13.080 1.00 67.81 517 SER A O 1
ATOM 3997 N N . PHE A 1 518 ? -4.546 -17.915 -14.687 1.00 87.31 518 PHE A N 1
ATOM 3998 C CA . PHE A 1 518 ? -4.637 -19.360 -14.453 1.00 87.31 518 PHE A CA 1
ATOM 3999 C C . PHE A 1 518 ? -5.225 -19.786 -13.085 1.00 87.31 518 PHE A C 1
ATOM 4001 O O . PHE A 1 518 ? -4.672 -19.540 -12.022 1.00 87.31 518 PHE A O 1
ATOM 4008 N N . GLN A 1 519 ? -6.383 -20.448 -13.106 1.00 90.00 519 GLN A N 1
ATOM 4009 C CA . GLN A 1 519 ? -7.113 -20.883 -11.906 1.00 90.00 519 GLN A CA 1
ATOM 4010 C C . GLN A 1 519 ? -7.299 -22.395 -11.891 1.00 90.00 519 GLN A C 1
ATOM 4012 O O . GLN A 1 519 ? -7.500 -22.984 -12.951 1.00 90.00 519 GLN A O 1
ATOM 4017 N N . LEU A 1 520 ? -7.309 -22.989 -10.696 1.00 95.50 520 LEU A N 1
ATOM 4018 C CA . LEU A 1 520 ? -7.616 -24.392 -10.438 1.00 95.50 520 LEU A CA 1
ATOM 4019 C C . LEU A 1 520 ? -8.778 -24.473 -9.445 1.00 95.50 520 LEU A C 1
ATOM 4021 O O . LEU A 1 520 ? -8.785 -23.797 -8.426 1.00 95.50 520 LEU A O 1
ATOM 4025 N N . THR A 1 521 ? -9.774 -25.294 -9.749 1.00 95.19 521 THR A N 1
ATOM 4026 C CA . THR A 1 521 ? -10.973 -25.497 -8.929 1.00 95.19 521 THR A CA 1
ATOM 4027 C C . THR A 1 521 ? -11.361 -26.972 -8.928 1.00 95.19 521 THR A C 1
ATOM 4029 O O . THR A 1 521 ? -10.916 -27.744 -9.778 1.00 95.19 521 THR A O 1
ATOM 4032 N N . SER A 1 522 ? -12.217 -27.379 -7.994 1.00 95.69 522 SER A N 1
ATOM 4033 C CA . SER A 1 522 ? -12.854 -28.693 -8.011 1.00 95.69 522 SER A CA 1
ATOM 4034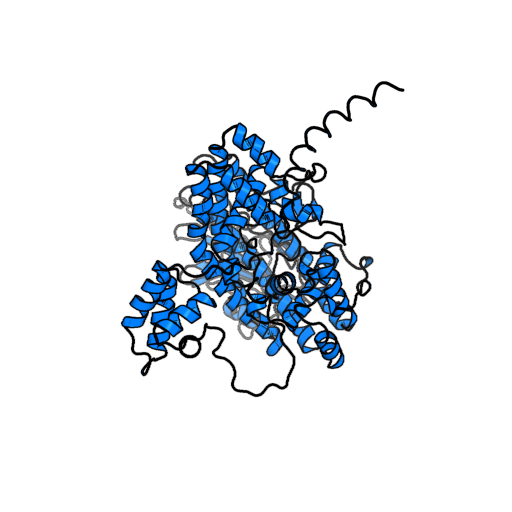 C C . SER A 1 522 ? -14.360 -28.545 -7.803 1.00 95.69 522 SER A C 1
ATOM 4036 O O . SER A 1 522 ? -14.780 -27.788 -6.931 1.00 95.69 522 SER A O 1
ATOM 4038 N N . PRO A 1 523 ? -15.207 -29.287 -8.539 1.00 93.44 523 PRO A N 1
ATOM 4039 C CA . PRO A 1 523 ? -16.636 -29.333 -8.242 1.00 93.44 523 PRO A CA 1
ATOM 4040 C C . PRO A 1 523 ? -16.952 -30.097 -6.945 1.00 93.44 523 PRO A C 1
ATOM 4042 O O . PRO A 1 523 ? -18.083 -30.045 -6.473 1.00 93.44 523 PRO A O 1
ATOM 4045 N N . ALA A 1 524 ? -15.991 -30.843 -6.389 1.00 92.00 524 ALA A N 1
ATOM 4046 C CA . ALA A 1 524 ? -16.205 -31.674 -5.207 1.00 92.00 524 ALA A CA 1
ATOM 4047 C C . ALA A 1 524 ? -15.761 -31.005 -3.899 1.00 92.00 524 ALA A C 1
ATOM 4049 O O . ALA A 1 524 ? -16.152 -31.458 -2.824 1.00 92.00 524 ALA A O 1
ATOM 4050 N N . VAL A 1 525 ? -14.931 -29.962 -3.976 1.00 91.19 525 VAL A N 1
ATOM 4051 C CA . VAL A 1 525 ? -14.385 -29.270 -2.809 1.00 91.19 525 VAL A CA 1
ATOM 4052 C C . VAL A 1 525 ? -13.979 -27.848 -3.187 1.00 91.19 525 VAL A C 1
ATOM 4054 O O . VAL A 1 525 ? -13.370 -27.616 -4.229 1.00 91.19 525 VAL A O 1
ATOM 4057 N N . GLU A 1 526 ? -14.334 -26.891 -2.338 1.00 84.69 526 GLU A N 1
ATOM 4058 C CA . GLU A 1 526 ? -13.821 -25.527 -2.445 1.00 84.69 526 GLU A CA 1
ATOM 4059 C C . GLU A 1 526 ? -12.368 -25.459 -1.976 1.00 84.69 526 GLU A C 1
ATOM 4061 O O . GLU A 1 526 ? -11.944 -26.265 -1.149 1.00 84.69 526 GLU A O 1
ATOM 4066 N N . ASP A 1 527 ? -11.632 -24.448 -2.427 1.00 83.75 527 ASP A N 1
ATOM 4067 C CA . ASP A 1 527 ? -10.270 -24.201 -1.957 1.00 83.75 527 ASP A CA 1
ATOM 4068 C C . ASP A 1 527 ? -10.199 -24.035 -0.425 1.00 83.75 527 ASP A C 1
ATOM 4070 O O . ASP A 1 527 ? -11.111 -23.493 0.222 1.00 83.75 527 ASP A O 1
ATOM 4074 N N . GLY A 1 528 ? -9.165 -24.624 0.174 1.00 81.31 528 GLY A N 1
ATOM 4075 C CA . GLY A 1 528 ? -8.997 -24.819 1.616 1.00 81.31 528 GLY A CA 1
ATOM 4076 C C . GLY A 1 528 ? -10.081 -25.683 2.284 1.00 81.31 528 GLY A C 1
ATOM 4077 O O . GLY A 1 528 ? -10.181 -25.718 3.512 1.00 81.31 528 GLY A O 1
ATOM 4078 N N . GLY A 1 529 ? -10.967 -26.322 1.515 1.00 84.38 529 GLY A N 1
ATOM 4079 C CA . GLY A 1 529 ? -12.075 -27.135 2.015 1.00 84.38 529 GLY A CA 1
ATOM 4080 C C . GLY A 1 529 ? -11.646 -28.513 2.524 1.00 84.38 529 GLY A C 1
ATOM 4081 O O . GLY A 1 529 ? -10.536 -28.982 2.274 1.00 84.38 529 GLY A O 1
ATOM 4082 N N . MET A 1 530 ? -12.551 -29.190 3.237 1.00 90.50 530 MET A N 1
ATOM 4083 C CA . MET A 1 530 ? -12.328 -30.572 3.673 1.00 90.50 530 MET A CA 1
ATOM 4084 C C . MET A 1 530 ? -12.385 -31.515 2.472 1.00 90.50 530 MET A C 1
ATOM 4086 O O . MET A 1 530 ? -13.406 -31.565 1.787 1.00 90.50 530 MET A O 1
ATOM 4090 N N . LEU A 1 531 ? -11.317 -32.281 2.239 1.00 94.44 531 LEU A N 1
ATOM 4091 C CA . LEU A 1 531 ? -11.261 -33.291 1.187 1.00 94.44 531 LEU A CA 1
ATOM 4092 C C . LEU A 1 531 ? -12.326 -34.367 1.463 1.00 94.44 531 LEU A C 1
ATOM 4094 O O . LEU A 1 531 ? -12.254 -35.027 2.507 1.00 94.44 531 LEU A O 1
ATOM 4098 N N . PRO A 1 532 ? -13.311 -34.572 0.566 1.00 95.25 532 PRO A N 1
ATOM 4099 C CA . PRO A 1 532 ? -14.322 -35.599 0.778 1.00 95.25 532 PRO A CA 1
ATOM 4100 C C . PRO A 1 532 ? -13.695 -36.992 0.898 1.00 95.25 532 PRO A C 1
ATOM 4102 O O . PRO A 1 532 ? -12.756 -37.321 0.174 1.00 95.25 532 PRO A O 1
ATOM 4105 N N . VAL A 1 533 ? -14.244 -37.821 1.793 1.00 93.44 533 VAL A N 1
ATOM 4106 C CA . VAL A 1 533 ? -13.703 -39.156 2.131 1.00 93.44 533 VAL A CA 1
ATOM 4107 C C . VAL A 1 533 ? -13.540 -40.072 0.912 1.00 93.44 533 VAL A C 1
ATOM 4109 O O . VAL A 1 533 ? -12.633 -40.891 0.855 1.00 93.44 533 VAL A O 1
ATOM 4112 N N . ASP A 1 534 ? -14.365 -39.878 -0.115 1.00 94.62 534 ASP A N 1
ATOM 4113 C CA . ASP A 1 534 ? -14.285 -40.575 -1.398 1.00 94.62 534 ASP A CA 1
ATOM 4114 C C . ASP A 1 534 ? -12.922 -40.465 -2.094 1.00 94.62 534 ASP A C 1
ATOM 4116 O O . ASP A 1 534 ? -12.564 -41.347 -2.876 1.00 94.62 534 ASP A O 1
ATOM 4120 N N . PHE A 1 535 ? -12.179 -39.393 -1.822 1.00 95.44 535 PHE A N 1
ATOM 4121 C CA . PHE A 1 535 ? -10.865 -39.114 -2.398 1.00 95.44 535 PHE A CA 1
ATOM 4122 C C . PHE A 1 535 ? -9.724 -39.446 -1.428 1.00 95.44 535 PHE A C 1
ATOM 4124 O O . PHE A 1 535 ? -8.596 -39.002 -1.613 1.00 95.44 535 PHE A O 1
ATOM 4131 N N . THR A 1 536 ? -10.006 -40.201 -0.365 1.00 94.88 536 THR A N 1
ATOM 4132 C CA . THR A 1 536 ? -9.020 -40.650 0.624 1.00 94.88 536 THR A CA 1
ATOM 4133 C C . THR A 1 536 ? -8.996 -42.173 0.693 1.00 94.88 536 THR A C 1
ATOM 4135 O O . THR A 1 536 ? -9.844 -42.861 0.121 1.00 94.88 536 THR A O 1
ATOM 4138 N N . GLY A 1 537 ? -7.995 -42.725 1.382 1.00 92.44 537 GLY A N 1
ATOM 4139 C CA . GLY A 1 537 ? -7.875 -44.167 1.593 1.00 92.44 537 GLY A CA 1
ATOM 4140 C C . GLY A 1 537 ? -8.912 -44.717 2.574 1.00 92.44 537 GLY A C 1
ATOM 4141 O O . GLY A 1 537 ? -8.970 -45.923 2.770 1.00 92.44 537 GLY A O 1
ATOM 4142 N N . ASP A 1 538 ? -9.699 -43.843 3.208 1.00 91.44 538 ASP A N 1
ATOM 4143 C CA . ASP A 1 538 ? -10.818 -44.210 4.081 1.00 91.44 538 ASP A CA 1
ATOM 4144 C C . ASP A 1 538 ? -12.158 -44.291 3.313 1.00 91.44 538 ASP A C 1
ATOM 4146 O O . ASP A 1 538 ? -13.181 -44.642 3.896 1.00 91.44 538 ASP A O 1
ATOM 4150 N N . GLY A 1 539 ? -12.167 -43.975 2.011 1.00 91.69 539 GLY A N 1
ATOM 4151 C CA . GLY A 1 539 ? -13.333 -44.087 1.133 1.00 91.69 539 GLY A CA 1
ATOM 4152 C C . GLY A 1 539 ? -13.004 -44.776 -0.191 1.00 91.69 539 GLY A C 1
ATOM 4153 O O . GLY A 1 539 ? -12.276 -45.765 -0.234 1.00 91.69 539 GLY A O 1
ATOM 4154 N N . ALA A 1 540 ? -13.554 -44.264 -1.293 1.00 93.56 540 ALA A N 1
ATOM 4155 C CA . ALA A 1 540 ? -13.437 -44.880 -2.618 1.00 93.56 540 ALA A CA 1
ATOM 4156 C C . ALA A 1 540 ? -12.038 -44.778 -3.263 1.00 93.56 540 ALA A C 1
ATOM 4158 O O . ALA A 1 540 ? -11.861 -45.288 -4.370 1.00 93.56 540 ALA A O 1
ATOM 4159 N N . ALA A 1 541 ? -11.070 -44.111 -2.618 1.00 94.31 541 ALA A N 1
ATOM 4160 C CA . ALA A 1 541 ? -9.724 -43.875 -3.144 1.00 94.31 541 ALA A CA 1
ATOM 4161 C C . ALA A 1 541 ? -9.697 -43.225 -4.545 1.00 94.31 541 ALA A C 1
ATOM 4163 O O . ALA A 1 541 ? -8.781 -43.457 -5.336 1.00 94.31 541 ALA A O 1
ATOM 4164 N N . ALA A 1 542 ? -10.707 -42.414 -4.867 1.00 94.69 542 ALA A N 1
ATOM 4165 C CA . ALA A 1 542 ? -10.839 -41.786 -6.174 1.00 94.69 542 ALA A CA 1
ATOM 4166 C C . ALA A 1 542 ? -9.901 -40.578 -6.335 1.00 94.69 542 ALA A C 1
ATOM 4168 O O . ALA A 1 542 ? -9.577 -39.904 -5.359 1.00 94.69 542 ALA A O 1
ATOM 4169 N N . THR A 1 543 ? -9.527 -40.228 -7.571 1.00 95.06 543 THR A N 1
ATOM 4170 C CA . THR A 1 543 ? -8.884 -38.924 -7.823 1.00 95.06 543 THR A CA 1
ATOM 4171 C C . THR A 1 543 ? -9.915 -37.803 -7.730 1.00 95.06 543 THR A C 1
ATOM 4173 O O . THR A 1 543 ? -11.035 -37.936 -8.241 1.00 95.06 543 THR A O 1
ATOM 4176 N N . LEU A 1 544 ? -9.530 -36.680 -7.123 1.00 95.75 544 LEU A N 1
ATOM 4177 C CA . LEU A 1 544 ? -10.362 -35.480 -7.060 1.00 95.75 544 LEU A CA 1
ATOM 4178 C C . LEU A 1 544 ? -10.623 -34.944 -8.485 1.00 95.75 544 LEU A C 1
ATOM 4180 O O . LEU A 1 544 ? -9.665 -34.815 -9.251 1.00 95.75 544 LEU A O 1
ATOM 4184 N N . PRO A 1 545 ? -11.877 -34.638 -8.879 1.00 96.81 545 PRO A N 1
ATOM 4185 C CA . PRO A 1 545 ? -12.133 -33.953 -10.141 1.00 96.81 545 PRO A CA 1
ATOM 4186 C C . PRO A 1 545 ? -11.552 -32.537 -10.088 1.00 96.81 545 PRO A C 1
ATOM 4188 O O . PRO A 1 545 ? -11.776 -31.822 -9.113 1.00 96.81 545 PRO A O 1
ATOM 4191 N N . LEU A 1 546 ? -10.833 -32.119 -11.125 1.00 97.69 546 LEU A N 1
ATOM 4192 C CA . LEU A 1 546 ? -10.169 -30.816 -11.201 1.00 97.69 546 LEU A CA 1
ATOM 4193 C C . LEU A 1 546 ? -10.605 -30.079 -12.464 1.00 97.69 546 LEU A C 1
ATOM 4195 O O . LEU A 1 546 ? -10.675 -30.688 -13.523 1.00 97.69 546 LEU A O 1
ATOM 4199 N N . ASN A 1 547 ? -10.822 -28.772 -12.368 1.00 96.62 547 ASN A N 1
ATOM 4200 C CA . ASN A 1 547 ? -11.099 -27.878 -13.488 1.00 96.62 547 ASN A CA 1
ATOM 4201 C C . ASN A 1 547 ? -10.107 -26.718 -13.450 1.00 96.62 547 ASN A C 1
ATOM 4203 O O . ASN A 1 547 ? -9.875 -26.151 -12.383 1.00 96.62 547 ASN A O 1
ATOM 4207 N N . TRP A 1 548 ? -9.577 -26.311 -14.597 1.00 96.56 548 TRP A N 1
ATOM 4208 C CA . TRP A 1 548 ? -8.753 -25.113 -14.695 1.00 96.56 548 TRP A CA 1
ATOM 4209 C C . TRP A 1 548 ? -9.136 -24.224 -15.870 1.00 96.56 548 TRP A C 1
ATOM 4211 O O . TRP A 1 548 ? -9.626 -24.675 -16.905 1.00 96.56 548 TRP A O 1
ATOM 4221 N N . SER A 1 549 ? -8.895 -22.926 -15.708 1.00 92.44 549 SER A N 1
ATOM 4222 C CA . SER A 1 549 ? -9.235 -21.901 -16.699 1.00 92.44 549 SER A CA 1
ATOM 4223 C C . SER A 1 549 ? -8.220 -20.766 -16.699 1.00 92.44 549 SER A C 1
ATOM 4225 O O . SER A 1 549 ? -7.539 -20.549 -15.701 1.00 92.44 549 SER A O 1
ATOM 4227 N N . GLY A 1 550 ? -8.138 -20.015 -17.798 1.00 87.56 550 GLY A N 1
ATOM 4228 C CA . GLY A 1 550 ? -7.246 -18.855 -17.898 1.00 87.56 550 GLY A CA 1
ATOM 4229 C C . GLY A 1 550 ? -5.769 -19.218 -18.064 1.00 87.56 550 GLY A C 1
ATOM 4230 O O . GLY A 1 550 ? -4.915 -18.492 -17.566 1.00 87.56 550 GLY A O 1
ATOM 4231 N N . ALA A 1 551 ? -5.464 -20.349 -18.711 1.00 88.62 551 ALA A N 1
ATOM 4232 C CA . ALA A 1 551 ? -4.086 -20.711 -19.042 1.00 88.62 551 ALA A CA 1
ATOM 4233 C C . ALA A 1 551 ? -3.459 -19.649 -19.972 1.00 88.62 551 ALA A C 1
ATOM 4235 O O . ALA A 1 551 ? -4.144 -19.207 -20.900 1.00 88.62 551 ALA A O 1
ATOM 4236 N N . PRO A 1 552 ? -2.188 -19.247 -19.766 1.00 81.88 552 PRO A N 1
ATOM 4237 C CA . PRO A 1 552 ? -1.535 -18.246 -20.605 1.00 81.88 552 PRO A CA 1
ATOM 4238 C C . PRO A 1 552 ? -1.466 -18.649 -22.078 1.00 81.88 552 PRO A C 1
ATOM 4240 O O . PRO A 1 552 ? -1.359 -19.836 -22.418 1.00 81.88 552 PRO A O 1
ATOM 4243 N N . GLU A 1 553 ? -1.444 -17.648 -22.957 1.00 82.62 553 GLU A N 1
ATOM 4244 C CA . GLU A 1 553 ? -1.147 -17.857 -24.372 1.00 82.62 553 GLU A CA 1
ATOM 4245 C C . GLU A 1 553 ? 0.221 -18.544 -24.538 1.00 82.62 553 GLU A C 1
ATOM 4247 O O . GLU A 1 553 ? 1.171 -18.283 -23.801 1.00 82.62 553 GLU A O 1
ATOM 4252 N N . GLY A 1 554 ? 0.318 -19.476 -25.490 1.00 86.94 554 GLY A N 1
ATOM 4253 C CA . GLY A 1 554 ? 1.525 -20.277 -25.703 1.00 86.94 554 GLY A CA 1
ATOM 4254 C C . GLY A 1 554 ? 1.612 -21.553 -24.859 1.00 86.94 554 GLY A C 1
ATOM 4255 O O . GLY A 1 554 ? 2.584 -22.296 -25.005 1.00 86.94 554 GLY A O 1
ATOM 4256 N N . THR A 1 555 ? 0.604 -21.858 -24.033 1.00 95.69 555 THR A N 1
ATOM 4257 C CA . THR A 1 555 ? 0.513 -23.146 -23.328 1.00 95.69 555 THR A CA 1
ATOM 4258 C C . THR A 1 555 ? 0.389 -24.308 -24.320 1.00 95.69 555 THR A C 1
ATOM 4260 O O . THR A 1 555 ? -0.537 -24.356 -25.127 1.00 95.69 555 THR A O 1
ATOM 4263 N N . LYS A 1 556 ? 1.320 -25.267 -24.251 1.00 96.69 556 LYS A N 1
ATOM 4264 C CA . LYS A 1 556 ? 1.376 -26.473 -25.102 1.00 96.69 556 LYS A CA 1
ATOM 4265 C C . LYS A 1 556 ? 1.144 -27.777 -24.343 1.00 96.69 556 LYS A C 1
ATOM 4267 O O . LYS A 1 556 ? 0.820 -28.785 -24.967 1.00 96.69 556 LYS A O 1
ATOM 4272 N N . SER A 1 557 ? 1.272 -27.770 -23.019 1.00 97.69 557 SER A N 1
ATOM 4273 C CA . SER A 1 557 ? 0.947 -28.922 -22.171 1.00 97.69 557 SER A CA 1
ATOM 4274 C C . SER A 1 557 ? 0.703 -28.509 -20.722 1.00 97.69 557 SER A C 1
ATOM 4276 O O . SER A 1 557 ? 1.214 -27.474 -20.296 1.00 97.69 557 SER A O 1
ATOM 4278 N N . PHE A 1 558 ? 0.018 -29.359 -19.956 1.00 98.25 558 PHE A N 1
ATOM 4279 C CA . PHE A 1 558 ? -0.117 -29.226 -18.507 1.00 98.25 558 PHE A CA 1
ATOM 4280 C C . PHE A 1 558 ? 0.573 -30.359 -17.737 1.00 98.25 558 PHE A C 1
ATOM 4282 O O . PHE A 1 558 ? 0.819 -31.451 -18.267 1.00 98.25 558 PHE A O 1
ATOM 4289 N N . ALA A 1 559 ? 0.849 -30.097 -16.463 1.00 97.69 559 ALA A N 1
ATOM 4290 C CA . ALA A 1 559 ? 1.188 -31.107 -15.467 1.00 97.69 559 ALA A CA 1
ATOM 4291 C C . ALA A 1 559 ? 0.415 -30.856 -14.167 1.00 97.69 559 ALA A C 1
ATOM 4293 O O . ALA A 1 559 ? 0.095 -29.712 -13.862 1.00 97.69 559 ALA A O 1
ATOM 4294 N N . VAL A 1 560 ? 0.136 -31.912 -13.407 1.00 97.69 560 VAL A N 1
ATOM 4295 C CA . VAL A 1 560 ? -0.518 -31.897 -12.098 1.00 97.69 560 VAL A CA 1
ATOM 4296 C C . VAL A 1 560 ? 0.375 -32.599 -11.088 1.00 97.69 560 VAL A C 1
ATOM 4298 O O . VAL A 1 560 ? 0.815 -33.728 -11.324 1.00 97.69 560 VAL A O 1
ATOM 4301 N N . ILE A 1 561 ? 0.618 -31.943 -9.956 1.00 97.62 561 ILE A N 1
ATOM 4302 C CA . ILE A 1 561 ? 1.266 -32.543 -8.788 1.00 97.62 561 ILE A CA 1
ATOM 4303 C C . ILE A 1 561 ? 0.342 -32.370 -7.586 1.00 97.62 561 ILE A C 1
ATOM 4305 O O . ILE A 1 561 ? -0.082 -31.259 -7.288 1.00 97.62 561 ILE A O 1
ATOM 4309 N N . MET A 1 562 ? 0.075 -33.460 -6.868 1.00 97.38 562 MET A N 1
ATOM 4310 C CA . MET A 1 562 ? -0.526 -33.414 -5.536 1.00 97.38 562 MET A CA 1
ATOM 4311 C C . MET A 1 562 ? 0.537 -33.731 -4.489 1.00 97.38 562 MET A C 1
ATOM 4313 O O . MET A 1 562 ? 1.175 -34.787 -4.560 1.00 97.38 562 MET A O 1
ATOM 4317 N N . HIS A 1 563 ? 0.706 -32.863 -3.493 1.00 93.44 563 HIS A N 1
ATOM 4318 C CA . HIS A 1 563 ? 1.683 -33.067 -2.424 1.00 93.44 563 HIS A CA 1
ATOM 4319 C C . HIS A 1 563 ? 1.215 -32.539 -1.064 1.00 93.44 563 HIS A C 1
ATOM 4321 O O . HIS A 1 563 ? 0.253 -31.787 -0.974 1.00 93.44 563 HIS A O 1
ATOM 4327 N N . HIS A 1 564 ? 1.899 -32.955 0.001 1.00 89.06 564 HIS A N 1
ATOM 4328 C CA . HIS A 1 564 ? 1.849 -32.304 1.307 1.00 89.06 564 HIS A CA 1
ATOM 4329 C C . HIS A 1 564 ? 3.266 -31.999 1.783 1.00 89.06 564 HIS A C 1
ATOM 4331 O O . HIS A 1 564 ? 4.198 -32.767 1.519 1.00 89.06 564 HIS A O 1
ATOM 4337 N N . ILE A 1 565 ? 3.410 -30.923 2.548 1.00 80.06 565 ILE A N 1
ATOM 4338 C CA . ILE A 1 565 ? 4.652 -30.575 3.236 1.00 80.06 565 ILE A CA 1
ATOM 4339 C C . ILE A 1 565 ? 4.508 -30.997 4.699 1.00 80.06 565 ILE A C 1
ATOM 4341 O O . ILE A 1 565 ? 3.633 -30.514 5.415 1.00 80.06 565 ILE A O 1
ATOM 4345 N N . ALA A 1 566 ? 5.324 -31.957 5.127 1.00 73.81 566 ALA A N 1
ATOM 4346 C CA . ALA A 1 566 ? 5.497 -32.317 6.529 1.00 73.81 566 ALA A CA 1
ATOM 4347 C C . ALA A 1 566 ? 6.731 -31.583 7.090 1.00 73.81 566 ALA A C 1
ATOM 4349 O O . ALA A 1 566 ? 7.568 -31.136 6.305 1.00 73.81 566 ALA A O 1
ATOM 4350 N N . PRO A 1 567 ? 6.884 -31.473 8.424 1.00 68.75 567 PRO A N 1
ATOM 4351 C CA . PRO A 1 567 ? 8.019 -30.767 9.027 1.00 68.75 567 PRO A CA 1
ATOM 4352 C C . PRO A 1 567 ? 9.405 -31.265 8.580 1.00 68.75 567 PRO A C 1
ATOM 4354 O O . PRO A 1 567 ? 10.358 -30.497 8.579 1.00 68.75 567 PRO A O 1
ATOM 4357 N N . ASP A 1 568 ? 9.522 -32.543 8.216 1.00 71.94 568 ASP A N 1
ATOM 4358 C CA . ASP A 1 568 ? 10.771 -33.231 7.876 1.00 71.94 568 ASP A CA 1
ATOM 4359 C C . ASP A 1 568 ? 10.935 -33.536 6.376 1.00 71.94 568 ASP A C 1
ATOM 4361 O O . ASP A 1 568 ? 12.044 -33.815 5.926 1.00 71.94 568 ASP A O 1
ATOM 4365 N N . GLN A 1 569 ? 9.849 -33.526 5.594 1.00 80.56 569 GLN A N 1
ATOM 4366 C CA . GLN A 1 569 ? 9.868 -33.949 4.190 1.00 80.56 569 GLN A CA 1
ATOM 4367 C C . GLN A 1 569 ? 8.628 -33.495 3.409 1.00 80.56 569 GLN A C 1
ATOM 4369 O O . GLN A 1 569 ? 7.550 -33.297 3.964 1.00 80.56 569 GLN A O 1
ATOM 4374 N N . THR A 1 570 ? 8.745 -33.436 2.082 1.00 85.44 570 THR A N 1
ATOM 4375 C CA . THR A 1 570 ? 7.585 -33.324 1.184 1.00 85.44 570 THR A CA 1
ATOM 4376 C C . THR A 1 570 ? 7.178 -34.708 0.693 1.00 85.44 570 THR A C 1
ATOM 4378 O O . THR A 1 570 ? 8.013 -35.443 0.168 1.00 85.44 570 THR A O 1
ATOM 4381 N N . LYS A 1 571 ? 5.895 -35.059 0.809 1.00 92.25 571 LYS A N 1
ATOM 4382 C CA . LYS A 1 571 ? 5.345 -36.296 0.230 1.00 92.25 571 LYS A CA 1
ATOM 4383 C C . LYS A 1 571 ? 4.430 -35.956 -0.933 1.00 92.25 571 LYS A C 1
ATOM 4385 O O . LYS A 1 571 ? 3.636 -35.025 -0.837 1.00 92.25 571 LYS A O 1
ATOM 4390 N N . TRP A 1 572 ? 4.513 -36.714 -2.019 1.00 95.25 572 TRP A N 1
ATOM 4391 C CA . TRP A 1 572 ? 3.676 -36.533 -3.203 1.00 95.25 572 TRP A CA 1
ATOM 4392 C C . TRP A 1 572 ? 2.817 -37.767 -3.457 1.00 95.25 572 TRP A C 1
ATOM 4394 O O . TRP A 1 572 ? 3.245 -38.909 -3.282 1.00 95.25 572 TRP A O 1
ATOM 4404 N N . TYR A 1 573 ? 1.583 -37.510 -3.864 1.00 96.38 573 TYR A N 1
ATOM 4405 C CA . TYR A 1 573 ? 0.514 -38.500 -3.974 1.00 96.38 573 TYR A CA 1
ATOM 4406 C C . TYR A 1 573 ? 0.081 -38.739 -5.404 1.00 96.38 573 TYR A C 1
ATOM 4408 O O . TYR A 1 573 ? -0.405 -39.816 -5.732 1.00 96.38 573 TYR A O 1
ATOM 4416 N N . TRP A 1 574 ? 0.258 -37.733 -6.255 1.00 96.44 574 TRP A N 1
ATOM 4417 C CA . TRP A 1 574 ? -0.126 -37.814 -7.646 1.00 96.44 574 TRP A CA 1
ATOM 4418 C C . TRP A 1 574 ? 0.821 -36.991 -8.494 1.00 96.44 574 TRP A C 1
ATOM 4420 O O . TRP A 1 574 ? 1.099 -35.838 -8.166 1.00 96.44 574 TRP A O 1
ATOM 4430 N N . ILE A 1 575 ? 1.292 -37.590 -9.580 1.00 96.19 575 ILE A N 1
ATOM 4431 C CA . ILE A 1 575 ? 2.044 -36.916 -10.625 1.00 96.19 575 ILE A CA 1
ATOM 4432 C C . ILE A 1 575 ? 1.429 -37.321 -11.957 1.00 96.19 575 ILE A C 1
ATOM 4434 O O . ILE A 1 575 ? 1.406 -38.505 -12.294 1.00 96.19 575 ILE A O 1
ATOM 4438 N N . LEU A 1 576 ? 0.962 -36.336 -12.716 1.00 96.00 576 LEU A N 1
ATOM 4439 C CA . LEU A 1 576 ? 0.440 -36.513 -14.065 1.00 96.00 576 LEU A CA 1
ATOM 4440 C C . LEU A 1 576 ? 1.010 -35.404 -14.948 1.00 96.00 576 LEU A C 1
ATOM 4442 O O . LEU A 1 576 ? 0.844 -34.233 -14.638 1.00 96.00 576 LEU A O 1
ATOM 4446 N N . TYR A 1 577 ? 1.703 -35.729 -16.031 1.00 96.12 577 TYR A N 1
ATOM 4447 C CA . TYR A 1 577 ? 2.377 -34.737 -16.877 1.00 96.12 577 TYR A CA 1
ATOM 4448 C C . TYR A 1 577 ? 2.150 -35.015 -18.360 1.00 96.12 577 TYR A C 1
ATOM 4450 O O . TYR A 1 577 ? 1.623 -36.061 -18.731 1.00 96.12 577 TYR A O 1
ATOM 4458 N N . ASN A 1 578 ? 2.522 -34.064 -19.221 1.00 96.31 578 ASN A N 1
ATOM 4459 C CA . ASN A 1 578 ? 2.238 -34.115 -20.660 1.00 96.31 578 ASN A CA 1
ATOM 4460 C C . ASN A 1 578 ? 0.738 -34.223 -20.979 1.00 96.31 578 ASN A C 1
ATOM 4462 O O . ASN A 1 578 ? 0.343 -34.878 -21.941 1.00 96.31 578 ASN A O 1
ATOM 4466 N N . ILE A 1 579 ? -0.090 -33.548 -20.180 1.00 97.62 579 ILE A N 1
ATOM 4467 C CA . ILE A 1 579 ? -1.521 -33.390 -20.443 1.00 97.62 579 ILE A CA 1
ATOM 4468 C C . ILE A 1 579 ? -1.687 -32.423 -21.633 1.00 97.62 579 ILE A C 1
ATOM 4470 O O . ILE A 1 579 ? -1.058 -31.360 -21.618 1.00 97.62 579 ILE A O 1
ATOM 4474 N N . PRO A 1 580 ? -2.502 -32.728 -22.662 1.00 97.00 580 PRO A N 1
ATOM 4475 C CA . PRO A 1 580 ? -2.697 -31.843 -23.812 1.00 97.00 580 PRO A CA 1
ATOM 4476 C C . PRO A 1 580 ? -3.203 -30.451 -23.416 1.00 97.00 580 PRO A C 1
ATOM 4478 O O . PRO A 1 580 ? -4.084 -30.344 -22.564 1.00 97.00 580 PRO A O 1
ATOM 4481 N N . ALA A 1 581 ? -2.724 -29.397 -24.091 1.00 95.50 581 ALA A N 1
ATOM 4482 C CA . ALA A 1 581 ? -3.141 -28.005 -23.849 1.00 95.50 581 ALA A CA 1
ATOM 4483 C C . ALA A 1 581 ? -4.646 -27.740 -24.032 1.00 95.50 581 ALA A C 1
ATOM 4485 O O . ALA A 1 581 ? -5.170 -26.764 -23.508 1.00 95.50 581 ALA A O 1
ATOM 4486 N N . THR A 1 582 ? -5.350 -28.600 -24.772 1.00 94.19 582 THR A N 1
ATOM 4487 C CA . THR A 1 582 ? -6.808 -28.524 -24.950 1.00 94.19 582 THR A CA 1
ATOM 4488 C C . THR A 1 582 ? -7.586 -29.055 -23.747 1.00 94.19 582 THR A C 1
ATOM 4490 O O . THR A 1 582 ? -8.804 -28.909 -23.695 1.00 94.19 582 THR A O 1
ATOM 4493 N N . THR A 1 583 ? -6.914 -29.703 -22.794 1.00 96.06 583 THR A N 1
ATOM 4494 C CA . THR A 1 583 ? -7.540 -30.234 -21.582 1.00 96.06 583 THR A CA 1
ATOM 4495 C C . THR A 1 583 ? -7.716 -29.105 -20.581 1.00 96.06 583 THR A C 1
ATOM 4497 O O . THR A 1 583 ? -6.747 -28.440 -20.227 1.00 96.06 583 THR A O 1
ATOM 4500 N N . THR A 1 584 ? -8.941 -28.908 -20.106 1.00 93.06 584 THR A N 1
ATOM 4501 C CA . THR A 1 584 ? -9.290 -27.910 -19.079 1.00 93.06 584 THR A CA 1
ATOM 4502 C C . THR A 1 584 ? -9.905 -28.535 -17.830 1.00 93.06 584 THR A C 1
ATOM 4504 O O . THR A 1 584 ? -10.257 -27.828 -16.890 1.00 93.06 584 THR A O 1
ATOM 4507 N N . ALA A 1 585 ? -10.043 -29.863 -17.804 1.00 95.62 585 ALA A N 1
ATOM 4508 C CA . ALA A 1 585 ? -10.580 -30.594 -16.669 1.00 95.62 585 ALA A CA 1
ATOM 4509 C C . ALA A 1 585 ? -10.068 -32.040 -16.618 1.00 95.62 585 ALA A C 1
ATOM 4511 O O . ALA A 1 585 ? -9.827 -32.670 -17.650 1.00 95.62 585 ALA A O 1
ATOM 4512 N N . LEU A 1 586 ? -9.971 -32.580 -15.405 1.00 96.06 586 LEU A N 1
ATOM 4513 C CA . LEU A 1 586 ? -9.775 -33.992 -15.104 1.00 96.06 586 LEU A CA 1
ATOM 4514 C C . LEU A 1 586 ? -11.011 -34.500 -14.356 1.00 96.06 586 LEU A C 1
ATOM 4516 O O . LEU A 1 586 ? -11.334 -33.969 -13.290 1.00 96.06 586 LEU A O 1
ATOM 4520 N N . PRO A 1 587 ? -11.720 -35.516 -14.875 1.00 94.31 587 PRO A N 1
ATOM 4521 C CA . PRO A 1 587 ? -12.864 -36.075 -14.175 1.00 94.31 587 PRO A CA 1
ATOM 4522 C C . PRO A 1 587 ? -12.418 -36.857 -12.933 1.00 94.31 587 PRO A C 1
ATOM 4524 O O . PRO A 1 587 ? -11.246 -37.204 -12.765 1.00 94.31 587 PRO A O 1
ATOM 4527 N N . ARG A 1 588 ? -13.384 -37.193 -12.073 1.00 92.94 588 ARG A N 1
ATOM 4528 C CA . ARG A 1 588 ? -13.184 -38.190 -11.016 1.00 92.94 588 ARG A CA 1
ATOM 4529 C C . ARG A 1 588 ? -12.674 -39.490 -11.646 1.00 92.94 588 ARG A C 1
ATOM 4531 O O . ARG A 1 588 ? -13.243 -39.939 -12.638 1.00 92.94 588 ARG A O 1
ATOM 4538 N N . ASN A 1 589 ? -11.644 -40.092 -11.051 1.00 90.12 589 ASN A N 1
ATOM 4539 C CA . ASN A 1 589 ? -10.914 -41.237 -11.614 1.00 90.12 589 ASN A CA 1
ATOM 4540 C C . ASN A 1 589 ? -10.372 -40.952 -13.018 1.00 90.12 589 ASN A C 1
ATOM 4542 O O . ASN A 1 589 ? -10.629 -41.706 -13.959 1.00 90.12 589 ASN A O 1
ATOM 4546 N N . ALA A 1 590 ? -9.643 -39.842 -13.154 1.00 78.50 590 ALA A N 1
ATOM 4547 C CA . ALA A 1 590 ? -9.054 -39.425 -14.416 1.00 78.50 590 ALA A CA 1
ATOM 4548 C C . ALA A 1 590 ? -8.292 -40.602 -15.058 1.00 78.50 590 ALA A C 1
ATOM 4550 O O . ALA A 1 590 ? -7.383 -41.156 -14.432 1.00 78.50 590 ALA A O 1
ATOM 4551 N N . PRO A 1 591 ? -8.669 -41.027 -16.278 1.00 61.31 591 PRO A N 1
ATOM 4552 C CA . PRO A 1 591 ? -8.106 -42.224 -16.883 1.00 61.31 591 PRO A CA 1
ATOM 4553 C C . PRO A 1 591 ? -6.623 -42.009 -17.197 1.00 61.31 591 PRO A C 1
ATOM 4555 O O . PRO A 1 591 ? -6.231 -40.933 -17.653 1.00 61.31 591 PRO A O 1
ATOM 4558 N N . GLY A 1 592 ? -5.805 -43.052 -17.027 1.00 58.97 592 GLY A N 1
ATOM 4559 C CA . GLY A 1 592 ? -4.352 -43.044 -17.269 1.00 58.97 592 GLY A CA 1
ATOM 4560 C C . GLY A 1 592 ? -3.906 -42.812 -18.725 1.00 58.97 592 GLY A C 1
ATOM 4561 O O . GLY A 1 592 ? -2.801 -43.200 -19.080 1.00 58.97 592 GLY A O 1
ATOM 4562 N N . GLY A 1 593 ? -4.756 -42.222 -19.573 1.00 68.69 593 GLY A N 1
ATOM 4563 C CA . GLY A 1 593 ? -4.491 -41.918 -20.983 1.00 68.69 593 GLY A CA 1
ATOM 4564 C C . GLY A 1 593 ? -4.540 -40.430 -21.349 1.00 68.69 593 GLY A C 1
ATOM 4565 O O . GLY A 1 593 ? -4.216 -40.084 -22.479 1.00 68.69 593 GLY A O 1
ATOM 4566 N N . VAL A 1 594 ? -4.924 -39.535 -20.428 1.00 87.81 594 VAL A N 1
ATOM 4567 C CA . VAL A 1 594 ? -4.925 -38.075 -20.681 1.00 87.81 594 VAL A CA 1
ATOM 4568 C C . VAL A 1 594 ? -3.527 -37.448 -20.545 1.00 87.81 594 VAL A C 1
ATOM 4570 O O . VAL A 1 594 ? -3.317 -36.308 -20.934 1.00 87.81 594 VAL A O 1
ATOM 4573 N N . GLY A 1 595 ? -2.565 -38.190 -20.000 1.00 91.50 595 GLY A N 1
ATOM 4574 C CA . GLY A 1 595 ? -1.177 -37.788 -19.793 1.00 91.50 595 GLY A CA 1
ATOM 4575 C C . GLY A 1 595 ? -0.346 -38.986 -19.328 1.00 91.50 595 GLY A C 1
ATOM 4576 O O . GLY A 1 595 ? -0.812 -40.123 -19.364 1.00 91.50 595 GLY A O 1
ATOM 4577 N N . MET A 1 596 ? 0.878 -38.736 -18.875 1.00 93.25 596 MET A N 1
ATOM 4578 C CA . MET A 1 596 ? 1.801 -39.741 -18.342 1.00 93.25 596 MET A CA 1
ATOM 4579 C C . MET A 1 596 ? 1.840 -39.684 -16.813 1.00 93.25 596 MET A C 1
ATOM 4581 O O . MET A 1 596 ? 1.925 -38.598 -16.239 1.00 93.25 596 MET A O 1
ATOM 4585 N N . LEU A 1 597 ? 1.802 -40.843 -16.154 1.00 94.06 597 LEU A N 1
ATOM 4586 C CA . LEU A 1 597 ? 1.892 -40.944 -14.695 1.00 94.06 597 LEU A CA 1
ATOM 4587 C C . LEU A 1 597 ? 3.354 -40.999 -14.236 1.00 94.06 597 LEU A C 1
ATOM 4589 O O . LEU A 1 597 ? 4.157 -41.749 -14.789 1.00 94.06 597 LEU A O 1
ATOM 4593 N N . GLY A 1 598 ? 3.675 -40.217 -13.206 1.00 94.38 598 GLY A N 1
ATOM 4594 C CA . GLY A 1 598 ? 4.900 -40.368 -12.416 1.00 94.38 598 GLY A CA 1
ATOM 4595 C C . GLY A 1 598 ? 4.644 -41.186 -11.150 1.00 94.38 598 GLY A C 1
ATOM 4596 O O . GLY A 1 598 ? 3.502 -41.542 -10.853 1.00 94.38 598 GLY A O 1
ATOM 4597 N N . ASN A 1 599 ? 5.697 -41.487 -10.391 1.00 95.56 599 ASN A N 1
ATOM 4598 C CA . ASN A 1 599 ? 5.562 -42.248 -9.152 1.00 95.56 599 ASN A CA 1
ATOM 4599 C C . ASN A 1 599 ? 4.985 -41.411 -7.994 1.00 95.56 599 ASN A C 1
ATOM 4601 O O . ASN A 1 599 ? 5.013 -40.181 -8.025 1.00 95.56 599 ASN A O 1
ATOM 4605 N N . ASN A 1 600 ? 4.498 -42.074 -6.944 1.00 94.94 600 ASN A N 1
ATOM 4606 C CA . ASN A 1 600 ? 4.150 -41.441 -5.667 1.00 94.94 600 ASN A CA 1
ATOM 4607 C C . ASN A 1 600 ? 5.153 -41.814 -4.557 1.00 94.94 600 ASN A C 1
ATOM 4609 O O . ASN A 1 600 ? 5.793 -42.865 -4.611 1.00 94.94 600 ASN A O 1
ATOM 4613 N N . SER A 1 601 ? 5.270 -40.986 -3.516 1.00 94.56 601 SER A N 1
ATOM 4614 C CA . SER A 1 601 ? 6.186 -41.240 -2.391 1.00 94.56 601 SER A CA 1
ATOM 4615 C C . SER A 1 601 ? 5.618 -42.186 -1.324 1.00 94.56 601 SER A C 1
ATOM 4617 O O . SER A 1 601 ? 6.273 -42.418 -0.312 1.00 94.56 601 SER A O 1
ATOM 4619 N N . VAL A 1 602 ? 4.382 -42.675 -1.480 1.00 92.38 602 VAL A N 1
ATOM 4620 C CA . VAL A 1 602 ? 3.706 -43.523 -0.483 1.00 92.38 602 VAL A CA 1
ATOM 4621 C C . VAL A 1 602 ? 4.056 -44.992 -0.692 1.00 92.38 602 VAL A C 1
ATOM 4623 O O . VAL A 1 602 ? 4.416 -45.679 0.260 1.00 92.38 602 VAL A O 1
ATOM 4626 N N . ASN A 1 603 ? 3.954 -45.473 -1.931 1.00 93.00 603 ASN A N 1
ATOM 4627 C CA . ASN A 1 603 ? 4.231 -46.860 -2.304 1.00 93.00 603 ASN A CA 1
ATOM 4628 C C . ASN A 1 603 ? 5.198 -46.995 -3.496 1.00 93.00 603 ASN A C 1
ATOM 4630 O O . ASN A 1 603 ? 5.505 -48.116 -3.899 1.00 93.00 603 ASN A O 1
ATOM 4634 N N . GLY A 1 604 ? 5.681 -45.879 -4.057 1.00 93.19 604 GLY A N 1
ATOM 4635 C CA . GLY A 1 604 ? 6.658 -45.868 -5.148 1.00 93.19 604 GLY A CA 1
ATOM 4636 C C . GLY A 1 604 ? 6.099 -46.225 -6.528 1.00 93.19 604 GLY A C 1
ATOM 4637 O O . GLY A 1 604 ? 6.878 -46.357 -7.468 1.00 93.19 604 GLY A O 1
ATOM 4638 N N . ARG A 1 605 ? 4.780 -46.402 -6.676 1.00 94.06 605 ARG A N 1
ATOM 4639 C CA . ARG A 1 605 ? 4.139 -46.815 -7.937 1.00 94.06 605 ARG A CA 1
ATOM 4640 C C . ARG A 1 605 ? 3.680 -45.619 -8.765 1.00 94.06 605 ARG A C 1
ATOM 4642 O O . ARG A 1 605 ? 3.453 -44.537 -8.228 1.00 94.06 605 ARG A O 1
ATOM 4649 N N . THR A 1 606 ? 3.509 -45.825 -10.069 1.00 93.19 606 THR A N 1
ATOM 4650 C CA . THR A 1 606 ? 2.990 -44.826 -11.019 1.00 93.19 606 THR A CA 1
ATOM 4651 C C . THR A 1 606 ? 1.467 -44.761 -10.981 1.00 93.19 606 THR A C 1
ATOM 4653 O O . THR A 1 606 ? 0.786 -45.147 -11.928 1.00 93.19 606 THR A O 1
ATOM 4656 N N . GLU A 1 607 ? 0.928 -44.333 -9.847 1.00 92.44 607 GLU A N 1
ATOM 4657 C CA . GLU A 1 607 ? -0.509 -44.251 -9.592 1.00 92.44 607 GLU A CA 1
ATOM 4658 C C . GLU A 1 607 ? -0.818 -43.134 -8.592 1.00 92.44 607 GLU A C 1
ATOM 4660 O O . GLU A 1 607 ? 0.070 -42.644 -7.887 1.00 92.44 607 GLU A O 1
ATOM 4665 N N . TYR A 1 608 ? -2.096 -42.764 -8.516 1.00 93.75 608 TYR A N 1
ATOM 4666 C CA . TYR A 1 608 ? -2.614 -41.964 -7.417 1.00 93.75 608 TYR A CA 1
ATOM 4667 C C . TYR A 1 608 ? -2.535 -42.752 -6.104 1.00 93.75 608 TYR A C 1
ATOM 4669 O O . TYR A 1 608 ? -3.130 -43.822 -5.989 1.00 93.75 608 TYR A O 1
ATOM 4677 N N . ALA A 1 609 ? -1.837 -42.213 -5.107 1.00 95.38 609 ALA A N 1
ATOM 4678 C CA . ALA A 1 609 ? -1.888 -42.714 -3.741 1.00 95.38 609 ALA A CA 1
ATOM 4679 C C . ALA A 1 609 ? -2.877 -41.866 -2.927 1.00 95.38 609 ALA A C 1
ATOM 4681 O O . ALA A 1 609 ? -2.589 -40.699 -2.660 1.00 95.38 609 ALA A O 1
ATOM 4682 N N . PRO A 1 610 ? -4.026 -42.406 -2.499 1.00 94.88 610 PRO A N 1
ATOM 4683 C CA . PRO A 1 610 ? -5.001 -41.619 -1.763 1.00 94.88 610 PRO A CA 1
ATOM 4684 C C . PRO A 1 610 ? -4.467 -41.226 -0.369 1.00 94.88 610 PRO A C 1
ATOM 4686 O O . PRO A 1 610 ? -3.816 -42.037 0.302 1.00 94.88 610 PRO A O 1
ATOM 4689 N N . PRO A 1 611 ? -4.747 -40.001 0.113 1.00 94.38 611 PRO A N 1
ATOM 4690 C CA . PRO A 1 611 ? -4.503 -39.590 1.490 1.00 94.38 611 PRO A CA 1
ATOM 4691 C C . PRO A 1 611 ? -4.977 -40.617 2.518 1.00 94.38 611 PRO A C 1
ATOM 4693 O O . PRO A 1 611 ? -6.150 -40.963 2.564 1.00 94.38 611 PRO A O 1
ATOM 4696 N N . HIS A 1 612 ? -4.073 -41.097 3.369 1.00 92.00 612 HIS A N 1
ATOM 4697 C CA . HIS A 1 612 ? -4.411 -42.041 4.439 1.00 92.00 612 HIS A CA 1
ATOM 4698 C C . HIS A 1 612 ? -3.460 -41.865 5.633 1.00 92.00 612 HIS A C 1
ATOM 4700 O O . HIS A 1 612 ? -2.719 -42.772 6.021 1.00 92.00 612 HIS A O 1
ATOM 4706 N N . SER A 1 613 ? -3.397 -40.639 6.169 1.00 83.62 613 SER A N 1
ATOM 4707 C CA . SER A 1 613 ? -2.500 -40.309 7.285 1.00 83.62 613 SER A CA 1
ATOM 4708 C C . SER A 1 613 ? -2.789 -41.190 8.504 1.00 83.62 613 SER A C 1
ATOM 4710 O O . SER A 1 613 ? -3.937 -41.335 8.920 1.00 83.62 613 SER A O 1
ATOM 4712 N N . LYS A 1 614 ? -1.726 -41.749 9.095 1.00 81.00 614 LYS A N 1
ATOM 4713 C CA . LYS A 1 614 ? -1.767 -42.454 10.389 1.00 81.00 614 LYS A CA 1
ATOM 4714 C C . LYS A 1 614 ? -1.380 -41.555 11.571 1.00 81.00 614 LYS A C 1
ATOM 4716 O O . LYS A 1 614 ? -1.546 -41.956 12.715 1.00 81.00 614 LYS A O 1
ATOM 4721 N N . GLY A 1 615 ? -0.812 -40.378 11.297 1.00 72.00 615 GLY A N 1
ATOM 4722 C CA . GLY A 1 615 ? -0.394 -39.416 12.319 1.00 72.00 615 GLY A CA 1
ATOM 4723 C C . GLY A 1 615 ? -1.531 -38.473 12.722 1.00 72.00 615 GLY A C 1
ATOM 4724 O O . GLY A 1 615 ? -2.440 -38.264 11.912 1.00 72.00 615 GLY A O 1
ATOM 4725 N N . PRO A 1 616 ? -1.474 -37.889 13.933 1.00 72.31 616 PRO A N 1
ATOM 4726 C CA . PRO A 1 616 ? -2.520 -37.010 14.439 1.00 72.31 616 PRO A CA 1
ATOM 4727 C C . PRO A 1 616 ? -2.600 -35.689 13.660 1.00 72.31 616 PRO A C 1
ATOM 4729 O O . PRO A 1 616 ? -1.616 -35.227 13.060 1.00 72.31 616 PRO A O 1
ATOM 4732 N N . GLY A 1 617 ? -3.779 -35.074 13.741 1.00 79.31 617 GLY A N 1
ATOM 4733 C CA . GLY A 1 617 ? -4.070 -33.736 13.242 1.00 79.31 617 GLY A CA 1
ATOM 4734 C C . GLY A 1 617 ? -4.339 -33.655 11.735 1.00 79.31 617 GLY A C 1
ATOM 4735 O O . GLY A 1 617 ? -3.970 -34.563 10.977 1.00 79.31 617 GLY A O 1
ATOM 4736 N N . PRO A 1 618 ? -4.948 -32.543 11.288 1.00 85.12 618 PRO A N 1
ATOM 4737 C CA . PRO A 1 618 ? -5.210 -32.288 9.878 1.00 85.12 618 PRO A CA 1
ATOM 4738 C C . PRO A 1 618 ? -3.913 -32.217 9.069 1.00 85.12 618 PRO A C 1
ATOM 4740 O O . PRO A 1 618 ? -2.863 -31.799 9.567 1.00 85.12 618 PRO A O 1
ATOM 4743 N N . LYS A 1 619 ? -3.992 -32.635 7.805 1.00 86.50 619 LYS A N 1
ATOM 4744 C CA . LYS A 1 619 ? -2.949 -32.444 6.792 1.00 86.50 619 LYS A CA 1
ATOM 4745 C C . LYS A 1 619 ? -3.524 -31.642 5.633 1.00 86.50 619 LYS A C 1
ATOM 4747 O O . LYS A 1 619 ? -4.633 -31.932 5.185 1.00 86.50 619 LYS A O 1
ATOM 4752 N N . THR A 1 620 ? -2.751 -30.677 5.148 1.00 91.31 620 THR A N 1
ATOM 4753 C CA . THR A 1 620 ? -3.073 -29.913 3.941 1.00 91.31 620 THR A CA 1
ATOM 4754 C C . THR A 1 620 ? -2.433 -30.586 2.734 1.00 91.31 620 THR A C 1
ATOM 4756 O O . THR A 1 620 ? -1.232 -30.862 2.727 1.00 91.31 620 THR A O 1
ATOM 4759 N N . TYR A 1 621 ? -3.248 -30.871 1.726 1.00 94.00 621 TYR A N 1
ATOM 4760 C CA . TYR A 1 621 ? -2.854 -31.434 0.445 1.00 94.00 621 TYR A CA 1
ATOM 4761 C C . TYR A 1 621 ? -3.037 -30.372 -0.630 1.00 94.00 621 TYR A C 1
ATOM 4763 O O . TYR A 1 621 ? -4.146 -29.877 -0.828 1.00 94.00 621 TYR A O 1
ATOM 4771 N N . ILE A 1 622 ? -1.951 -30.061 -1.326 1.00 95.38 622 ILE A N 1
ATOM 4772 C CA . ILE A 1 622 ? -1.881 -29.026 -2.350 1.00 95.38 622 ILE A CA 1
ATOM 4773 C C . ILE A 1 622 ? -1.883 -29.715 -3.711 1.00 95.38 622 ILE A C 1
ATOM 4775 O O . ILE A 1 622 ? -0.987 -30.515 -4.008 1.00 95.38 622 ILE A O 1
ATOM 4779 N N . TYR A 1 623 ? -2.891 -29.414 -4.523 1.00 97.88 623 TYR A N 1
ATOM 4780 C CA . TYR A 1 623 ? -2.935 -29.749 -5.941 1.00 97.88 623 TYR A CA 1
ATOM 4781 C C . TYR A 1 623 ? -2.415 -28.549 -6.724 1.00 97.88 623 TYR A C 1
ATOM 4783 O O . TYR A 1 623 ? -2.995 -27.475 -6.630 1.00 97.88 623 TYR A O 1
ATOM 4791 N N . THR A 1 624 ? -1.369 -28.730 -7.523 1.00 96.31 624 THR A N 1
ATOM 4792 C CA . THR A 1 624 ? -0.824 -27.682 -8.393 1.00 96.31 624 THR A CA 1
ATOM 4793 C C . THR A 1 624 ? -0.954 -28.122 -9.846 1.00 96.31 624 THR A C 1
ATOM 4795 O O . THR A 1 624 ? -0.462 -29.195 -10.205 1.00 96.31 624 THR A O 1
ATOM 4798 N N . VAL A 1 625 ? -1.582 -27.299 -10.690 1.00 97.69 625 VAL A N 1
ATOM 4799 C CA . VAL A 1 625 ? -1.520 -27.424 -12.152 1.00 97.69 625 VAL A CA 1
ATOM 4800 C C . VAL A 1 625 ? -0.470 -26.452 -12.687 1.00 97.69 625 VAL A C 1
ATOM 4802 O O . VAL A 1 625 ? -0.452 -25.280 -12.322 1.00 97.69 625 VAL A O 1
ATOM 4805 N N . TYR A 1 626 ? 0.382 -26.926 -13.590 1.00 96.38 626 TYR A N 1
ATOM 4806 C CA . TYR A 1 626 ? 1.410 -26.146 -14.279 1.00 96.38 626 TYR A CA 1
ATOM 4807 C C . TYR A 1 626 ? 1.030 -25.990 -15.752 1.00 96.38 626 TYR A C 1
ATOM 4809 O O . TYR A 1 626 ? 0.839 -26.998 -16.431 1.00 96.38 626 TYR A O 1
ATOM 4817 N N . ALA A 1 627 ? 0.961 -24.760 -16.260 1.00 95.12 627 ALA A N 1
ATOM 4818 C CA . ALA A 1 627 ? 0.843 -24.463 -17.687 1.00 95.12 627 ALA A CA 1
ATOM 4819 C C . ALA A 1 627 ? 2.245 -24.340 -18.299 1.00 95.12 627 ALA A C 1
ATOM 4821 O O . ALA A 1 627 ? 3.060 -23.552 -17.817 1.00 95.12 627 ALA A O 1
ATOM 4822 N N . LEU A 1 628 ? 2.551 -25.125 -19.337 1.00 95.81 628 LEU A N 1
ATOM 4823 C CA . LEU A 1 628 ? 3.905 -25.247 -19.886 1.00 95.81 628 LEU A CA 1
ATOM 4824 C C . LEU A 1 628 ? 3.981 -24.818 -21.355 1.00 95.81 628 LEU A C 1
ATOM 4826 O O . LEU A 1 628 ? 3.126 -25.186 -22.158 1.00 95.81 628 LEU A O 1
ATOM 4830 N N . SER A 1 629 ? 5.058 -24.130 -21.736 1.00 93.50 629 SER A N 1
ATOM 4831 C CA . SER A 1 629 ? 5.343 -23.682 -23.109 1.00 93.50 629 SER A CA 1
ATOM 4832 C C . SER A 1 629 ? 5.757 -24.805 -24.070 1.00 93.50 629 SER A C 1
ATOM 4834 O O . SER A 1 629 ? 5.808 -24.600 -25.286 1.00 93.50 629 SER A O 1
ATOM 4836 N N . ALA A 1 630 ? 6.052 -25.999 -23.546 1.00 94.69 630 ALA A N 1
ATOM 4837 C CA . ALA A 1 630 ? 6.342 -27.215 -24.301 1.00 94.69 630 ALA A CA 1
ATOM 4838 C C . ALA A 1 630 ? 6.122 -28.471 -23.430 1.00 94.69 630 ALA A C 1
ATOM 4840 O O . ALA A 1 630 ? 6.329 -28.390 -22.214 1.00 94.69 630 ALA A O 1
ATOM 4841 N N . PRO A 1 631 ? 5.792 -29.632 -24.037 1.00 96.31 631 PRO A N 1
ATOM 4842 C CA . PRO A 1 631 ? 5.784 -30.921 -23.347 1.00 96.31 631 PRO A CA 1
ATOM 4843 C C . PRO A 1 631 ? 7.111 -31.232 -22.648 1.00 96.31 631 PRO A C 1
ATOM 4845 O O . PRO A 1 631 ? 8.199 -30.873 -23.112 1.00 96.31 631 PRO A O 1
ATOM 4848 N N . VAL A 1 632 ? 7.022 -31.936 -21.527 1.00 92.50 632 VAL A N 1
ATOM 4849 C CA . VAL A 1 632 ? 8.163 -32.367 -20.727 1.00 92.50 632 VAL A CA 1
ATOM 4850 C C . VAL A 1 632 ? 8.784 -33.617 -21.346 1.00 92.50 632 VAL A C 1
ATOM 4852 O O . VAL A 1 632 ? 8.111 -34.621 -21.578 1.00 92.50 632 VAL A O 1
ATOM 4855 N N . SER A 1 633 ? 10.096 -33.572 -21.570 1.00 92.00 633 SER A N 1
ATOM 4856 C CA . SER A 1 633 ? 10.909 -34.743 -21.904 1.00 92.00 633 SER A CA 1
ATOM 4857 C C . SER A 1 633 ? 11.740 -35.136 -20.688 1.00 92.00 633 SER A C 1
ATOM 4859 O O . SER A 1 633 ? 12.477 -34.310 -20.152 1.00 92.00 633 SER A O 1
ATOM 4861 N N . VAL A 1 634 ? 11.618 -36.390 -20.261 1.00 90.25 634 VAL A N 1
ATOM 4862 C CA . VAL A 1 634 ? 12.390 -36.980 -19.160 1.00 90.25 634 VAL A CA 1
ATOM 4863 C C . VAL A 1 634 ? 13.210 -38.150 -19.700 1.00 90.25 634 VAL A C 1
ATOM 4865 O O . VAL A 1 634 ? 12.735 -38.901 -20.546 1.00 90.25 634 VAL A O 1
ATOM 4868 N N . SER A 1 635 ? 14.452 -38.298 -19.237 1.00 89.00 635 SER A N 1
ATOM 4869 C CA . SER A 1 635 ? 15.381 -39.360 -19.667 1.00 89.00 635 SER A CA 1
A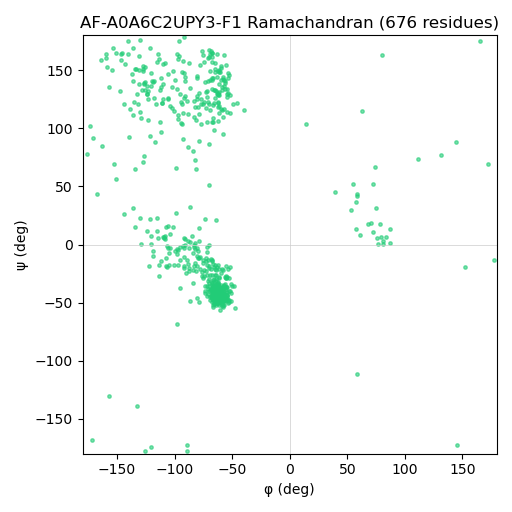TOM 4870 C C . SER A 1 635 ? 15.324 -40.616 -18.791 1.00 89.00 635 SER A C 1
ATOM 4872 O O . SER A 1 635 ? 16.125 -41.534 -18.959 1.00 89.00 635 SER A O 1
ATOM 4874 N N . VAL A 1 636 ? 14.393 -40.656 -17.838 1.00 89.44 636 VAL A N 1
ATOM 4875 C CA . VAL A 1 636 ? 14.185 -41.779 -16.924 1.00 89.44 636 VAL A CA 1
ATOM 4876 C C . VAL A 1 636 ? 12.878 -42.494 -17.254 1.00 89.44 636 VAL A C 1
ATOM 4878 O O . VAL A 1 636 ? 11.963 -41.900 -17.821 1.00 89.44 636 VAL A O 1
ATOM 4881 N N . ALA A 1 637 ? 12.791 -43.772 -16.885 1.00 87.50 637 ALA A N 1
ATOM 4882 C CA . ALA A 1 637 ? 11.555 -44.537 -17.007 1.00 87.50 637 ALA A CA 1
ATOM 4883 C C . ALA A 1 637 ? 10.432 -43.917 -16.140 1.00 87.50 637 ALA A C 1
ATOM 4885 O O . ALA A 1 637 ? 10.758 -43.334 -15.098 1.00 87.50 637 ALA A O 1
ATOM 4886 N N . PRO A 1 638 ? 9.143 -44.040 -16.520 1.00 80.12 638 PRO A N 1
ATOM 4887 C CA . PRO A 1 638 ? 8.015 -43.450 -15.785 1.00 80.12 638 PRO A CA 1
ATOM 4888 C C . PRO A 1 638 ? 8.011 -43.752 -14.277 1.00 80.12 638 PRO A C 1
ATOM 4890 O O . PRO A 1 638 ? 7.732 -42.873 -13.465 1.00 80.12 638 PRO A O 1
ATOM 4893 N N . GLU A 1 639 ? 8.439 -44.951 -13.874 1.00 89.56 639 GLU A N 1
ATOM 4894 C CA . GLU A 1 639 ? 8.518 -45.397 -12.473 1.00 89.56 639 GLU A CA 1
ATOM 4895 C C . GLU A 1 639 ? 9.555 -44.623 -11.645 1.00 89.56 639 GLU A C 1
ATOM 4897 O O . GLU A 1 639 ? 9.536 -44.642 -10.412 1.00 89.56 639 GLU A O 1
ATOM 4902 N N . LYS A 1 640 ? 10.466 -43.920 -12.322 1.00 92.62 640 LYS A N 1
ATOM 4903 C CA . LYS A 1 640 ? 11.504 -43.072 -11.729 1.00 92.62 640 LYS A CA 1
ATOM 4904 C C . LYS A 1 640 ? 11.191 -41.578 -11.845 1.00 92.62 640 LYS A C 1
ATOM 4906 O O . LYS A 1 640 ? 11.964 -40.768 -11.336 1.00 92.62 640 LYS A O 1
ATOM 4911 N N . VAL A 1 641 ? 10.087 -41.195 -12.490 1.00 95.31 641 VAL A N 1
ATOM 4912 C CA . VAL A 1 641 ? 9.645 -39.797 -12.559 1.00 95.31 641 VAL A CA 1
ATOM 4913 C C . VAL A 1 641 ? 8.972 -39.439 -11.238 1.00 95.31 641 VAL A C 1
ATOM 4915 O O . VAL A 1 641 ? 7.771 -39.624 -11.063 1.00 95.31 641 VAL A O 1
ATOM 4918 N N . ASN A 1 642 ? 9.771 -38.959 -10.291 1.00 94.56 642 ASN A N 1
ATOM 4919 C CA . ASN A 1 642 ? 9.291 -38.412 -9.027 1.00 94.56 642 ASN A CA 1
ATOM 4920 C C . ASN A 1 642 ? 9.061 -36.893 -9.122 1.00 94.56 642 ASN A C 1
ATOM 4922 O O . ASN A 1 642 ? 9.306 -36.275 -10.165 1.00 94.56 642 ASN A O 1
ATOM 4926 N N . ARG A 1 643 ? 8.596 -36.285 -8.022 1.00 92.75 643 ARG A N 1
ATOM 4927 C CA . ARG A 1 643 ? 8.291 -34.847 -7.947 1.00 92.75 643 ARG A CA 1
ATOM 4928 C C . ARG A 1 643 ? 9.470 -33.989 -8.404 1.00 92.75 643 ARG A C 1
ATOM 4930 O O . ARG A 1 643 ? 9.296 -33.117 -9.250 1.00 92.75 643 ARG A O 1
ATOM 4937 N N . ASP A 1 644 ? 10.661 -34.253 -7.884 1.00 90.88 644 ASP A N 1
ATOM 4938 C CA . ASP A 1 644 ? 11.830 -33.401 -8.116 1.00 90.88 644 ASP A CA 1
ATOM 4939 C C . ASP A 1 644 ? 12.389 -33.558 -9.536 1.00 90.88 644 ASP A C 1
ATOM 4941 O O . ASP A 1 644 ? 12.793 -32.571 -10.157 1.00 90.88 644 ASP A O 1
ATOM 4945 N N . VAL A 1 645 ? 12.337 -34.773 -10.095 1.00 93.06 645 VAL A N 1
ATOM 4946 C CA . VAL A 1 645 ? 12.656 -35.033 -11.508 1.00 93.06 645 VAL A CA 1
ATOM 4947 C C . VAL A 1 645 ? 11.723 -34.232 -12.414 1.00 93.06 645 VAL A C 1
ATOM 4949 O O . VAL A 1 645 ? 12.194 -33.560 -13.335 1.00 93.06 645 VAL A O 1
ATOM 4952 N N . LEU A 1 646 ? 10.413 -34.260 -12.146 1.00 94.62 646 LEU A N 1
ATOM 4953 C CA . LEU A 1 646 ? 9.443 -33.531 -12.958 1.00 94.62 646 LEU A CA 1
ATOM 4954 C C . LEU A 1 646 ? 9.609 -32.011 -12.819 1.00 94.62 646 LEU A C 1
ATOM 4956 O O . LEU A 1 646 ? 9.677 -31.320 -13.834 1.00 94.62 646 LEU A O 1
ATOM 4960 N N . LEU A 1 647 ? 9.742 -31.484 -11.597 1.00 87.00 647 LEU A N 1
ATOM 4961 C CA . LEU A 1 647 ? 9.982 -30.053 -11.360 1.00 87.00 647 LEU A CA 1
ATOM 4962 C C . LEU A 1 647 ? 11.250 -29.563 -12.071 1.00 87.00 647 LEU A C 1
ATOM 4964 O O . LEU A 1 647 ? 11.237 -28.515 -12.718 1.00 87.00 647 LEU A O 1
ATOM 4968 N N . THR A 1 648 ? 12.323 -30.355 -12.030 1.00 85.06 648 THR A N 1
ATOM 4969 C CA . THR A 1 648 ? 13.568 -30.054 -12.749 1.00 85.06 648 THR A CA 1
ATOM 4970 C C . THR A 1 648 ? 13.344 -30.012 -14.259 1.00 85.06 648 THR A C 1
ATOM 4972 O O . THR A 1 648 ? 13.788 -29.078 -14.925 1.00 85.06 648 THR A O 1
ATOM 4975 N N . ALA A 1 649 ? 12.616 -30.986 -14.811 1.00 91.00 649 ALA A N 1
ATOM 4976 C CA . ALA A 1 649 ? 12.347 -31.063 -16.245 1.00 91.00 649 ALA A CA 1
ATOM 4977 C C . ALA A 1 649 ? 11.404 -29.948 -16.755 1.00 91.00 649 ALA A C 1
ATOM 4979 O O . ALA A 1 649 ? 11.478 -29.559 -17.930 1.00 91.00 649 ALA A O 1
ATOM 4980 N N . MET A 1 650 ? 10.548 -29.407 -15.879 1.00 94.62 650 MET A N 1
ATOM 4981 C CA . MET A 1 650 ? 9.663 -28.270 -16.161 1.00 94.62 650 MET A CA 1
ATOM 4982 C C . MET A 1 650 ? 10.365 -26.908 -16.075 1.00 94.62 650 MET A C 1
ATOM 4984 O O . MET A 1 650 ? 9.860 -25.934 -16.636 1.00 94.62 650 MET A O 1
ATOM 4988 N N . LYS A 1 651 ? 11.532 -26.812 -15.423 1.00 80.25 651 LYS A N 1
ATOM 4989 C CA . LYS A 1 651 ? 12.272 -25.549 -15.275 1.00 80.25 651 LYS A CA 1
ATOM 4990 C C . LYS A 1 651 ? 12.505 -24.878 -16.638 1.00 80.25 651 LYS A C 1
ATOM 4992 O O . LYS A 1 651 ? 12.935 -25.519 -17.599 1.00 80.25 651 LYS A O 1
ATOM 4997 N N . GLY A 1 652 ? 12.185 -23.585 -16.726 1.00 73.12 652 GLY A N 1
ATOM 4998 C CA . GLY A 1 652 ? 12.266 -22.797 -17.965 1.00 73.12 652 GLY A CA 1
ATOM 4999 C C . GLY A 1 652 ? 11.134 -23.037 -18.976 1.00 73.12 652 GLY A C 1
ATOM 5000 O O . GLY A 1 652 ? 11.144 -22.421 -20.037 1.00 73.12 652 GLY A O 1
ATOM 5001 N N . LYS A 1 653 ? 10.165 -23.914 -18.671 1.00 88.50 653 LYS A N 1
ATOM 5002 C CA . LYS A 1 653 ? 8.960 -24.143 -19.490 1.00 88.50 653 LYS A CA 1
ATOM 5003 C C . LYS A 1 653 ? 7.671 -23.667 -18.819 1.00 88.50 653 LYS A C 1
ATOM 5005 O O . LYS A 1 653 ? 6.655 -23.599 -19.495 1.00 88.50 653 LYS A O 1
ATOM 5010 N N . ILE A 1 654 ? 7.688 -23.372 -17.520 1.00 90.19 654 ILE A N 1
ATOM 5011 C CA . ILE A 1 654 ? 6.500 -22.946 -16.766 1.00 90.19 654 ILE A CA 1
ATOM 5012 C C . ILE A 1 654 ? 6.097 -21.535 -17.207 1.00 90.19 654 ILE A C 1
ATOM 5014 O O . ILE A 1 654 ? 6.894 -20.610 -17.103 1.00 90.19 654 ILE A O 1
ATOM 5018 N N . LEU A 1 655 ? 4.868 -21.402 -17.705 1.00 72.31 655 LEU A N 1
ATOM 5019 C CA . LEU A 1 655 ? 4.236 -20.130 -18.060 1.00 72.31 655 LEU A CA 1
ATOM 5020 C C . LEU A 1 655 ? 3.364 -19.593 -16.921 1.00 72.31 655 LEU A C 1
ATOM 5022 O O . LEU A 1 655 ? 3.319 -18.390 -16.709 1.00 72.31 655 LEU A O 1
ATOM 5026 N N . ALA A 1 656 ? 2.669 -20.480 -16.204 1.00 81.00 656 ALA A N 1
ATOM 5027 C CA . ALA A 1 656 ? 1.884 -20.154 -15.014 1.00 81.00 656 ALA A CA 1
ATOM 5028 C C . ALA A 1 656 ? 1.638 -21.405 -14.162 1.00 81.00 656 ALA A C 1
ATOM 5030 O O . ALA A 1 656 ? 1.761 -22.537 -14.645 1.00 81.00 656 ALA A O 1
ATOM 5031 N N . THR A 1 657 ? 1.235 -21.195 -12.912 1.00 85.25 657 THR A N 1
ATOM 5032 C CA . THR A 1 657 ? 0.776 -22.243 -11.995 1.00 85.25 657 THR A CA 1
ATOM 5033 C C . THR A 1 657 ? -0.537 -21.841 -11.340 1.00 85.25 657 THR A C 1
ATOM 5035 O O . THR A 1 657 ? -0.803 -20.660 -11.142 1.00 85.25 657 THR A O 1
ATOM 5038 N N . ALA A 1 658 ? -1.361 -22.830 -11.012 1.00 89.81 658 ALA A N 1
ATOM 5039 C CA . ALA A 1 658 ? -2.602 -22.645 -10.272 1.00 89.81 658 ALA A CA 1
ATOM 5040 C C . ALA A 1 658 ? -2.722 -23.733 -9.205 1.00 89.81 658 ALA A C 1
ATOM 5042 O O . ALA A 1 658 ? -2.360 -24.882 -9.466 1.00 89.81 658 ALA A O 1
ATOM 5043 N N . GLU A 1 659 ? -3.220 -23.380 -8.023 1.00 94.25 659 GLU A N 1
ATOM 5044 C CA . GLU A 1 659 ? -3.253 -24.273 -6.862 1.00 94.25 659 GLU A CA 1
ATOM 5045 C C . GLU A 1 659 ? -4.658 -24.416 -6.286 1.00 94.25 659 GLU A C 1
ATOM 5047 O O . GLU A 1 659 ? -5.498 -23.536 -6.453 1.00 94.25 659 GLU A O 1
ATOM 5052 N N . LEU A 1 660 ? -4.895 -25.562 -5.651 1.00 93.88 660 LEU A N 1
ATOM 5053 C CA . LEU A 1 660 ? -6.083 -25.884 -4.874 1.00 93.88 660 LEU A CA 1
ATOM 5054 C C . LEU A 1 660 ? -5.623 -26.626 -3.618 1.00 93.88 660 LEU A C 1
ATOM 5056 O O . LEU A 1 660 ? -5.066 -27.726 -3.707 1.00 93.88 660 LEU A O 1
ATOM 5060 N N . GLU A 1 661 ? -5.869 -26.040 -2.456 1.00 93.62 661 GLU A N 1
ATOM 5061 C CA . GLU A 1 661 ? -5.600 -26.648 -1.162 1.00 93.62 661 GLU A CA 1
ATOM 5062 C C . GLU A 1 661 ? -6.823 -27.417 -0.664 1.00 93.62 661 GLU A C 1
ATOM 5064 O O . GLU A 1 661 ? -7.971 -26.990 -0.781 1.00 93.62 661 GLU A O 1
ATOM 5069 N N . THR A 1 662 ? -6.584 -28.576 -0.061 1.00 91.62 662 THR A N 1
ATOM 5070 C CA . THR A 1 662 ? -7.623 -29.358 0.615 1.00 91.62 662 THR A CA 1
ATOM 5071 C C . THR A 1 662 ? -7.093 -29.882 1.938 1.00 91.62 662 THR A C 1
ATOM 5073 O O . THR A 1 662 ? -5.912 -30.203 2.058 1.00 91.62 662 THR A O 1
ATOM 5076 N N . VAL A 1 663 ? -7.954 -29.993 2.942 1.00 90.31 663 VAL A N 1
ATOM 5077 C CA . VAL A 1 663 ? -7.578 -30.471 4.276 1.00 90.31 663 VAL A CA 1
ATOM 5078 C C . VAL A 1 663 ? -8.215 -31.827 4.536 1.00 90.31 663 VAL A C 1
ATOM 5080 O O . VAL A 1 663 ? -9.400 -32.020 4.280 1.00 90.31 663 VAL A O 1
ATOM 5083 N N . TYR A 1 664 ? -7.454 -32.776 5.077 1.00 92.19 664 TYR A N 1
ATOM 5084 C CA . TYR A 1 664 ? -8.014 -34.025 5.588 1.00 92.19 664 TYR A CA 1
ATOM 5085 C C . TYR A 1 664 ? -7.453 -34.351 6.969 1.00 92.19 664 TYR A C 1
ATOM 5087 O O . TYR A 1 664 ? -6.238 -34.368 7.177 1.00 92.19 664 TYR A O 1
ATOM 5095 N N . GLU A 1 665 ? -8.348 -34.639 7.911 1.00 89.12 665 GLU A N 1
ATOM 5096 C CA . GLU A 1 665 ? -8.018 -35.179 9.224 1.00 89.12 665 GLU A CA 1
ATOM 5097 C C . GLU A 1 665 ? -8.761 -36.494 9.422 1.00 89.12 665 GLU A C 1
ATOM 5099 O O . GLU A 1 665 ? -9.990 -36.560 9.343 1.00 89.12 665 GLU A O 1
ATOM 5104 N N . ARG A 1 666 ? -8.008 -37.548 9.729 1.00 84.12 666 ARG A N 1
ATOM 5105 C CA . ARG A 1 666 ? -8.591 -38.836 10.072 1.00 84.12 666 ARG A CA 1
ATOM 5106 C C . ARG A 1 666 ? -8.986 -38.812 11.548 1.00 84.12 666 ARG A C 1
ATOM 5108 O O . ARG A 1 666 ? -8.133 -38.644 12.418 1.00 84.12 666 ARG A O 1
ATOM 5115 N N . LYS A 1 667 ? -10.278 -38.971 11.850 1.00 71.31 667 LYS A N 1
ATOM 5116 C CA . LYS A 1 667 ? -10.756 -39.041 13.239 1.00 71.31 667 LYS A CA 1
ATOM 5117 C C . LYS A 1 667 ? -10.219 -40.317 13.891 1.00 71.31 667 LYS A C 1
ATOM 5119 O O . LYS A 1 667 ? -10.497 -41.419 13.423 1.00 71.31 667 LYS A O 1
ATOM 5124 N N . VAL A 1 668 ? -9.453 -40.168 14.971 1.00 51.25 668 VAL A N 1
ATOM 5125 C CA . VAL A 1 668 ? -8.956 -41.296 15.770 1.00 51.25 668 VAL A CA 1
ATOM 5126 C C . VAL A 1 668 ? -10.166 -42.039 16.348 1.00 51.25 668 VAL A C 1
ATOM 5128 O O . VAL A 1 668 ? -10.844 -41.520 17.230 1.00 51.25 668 VAL A O 1
ATOM 5131 N N . GLY A 1 669 ? -10.474 -43.221 15.806 1.00 50.81 669 GLY A N 1
ATOM 5132 C CA . GLY A 1 669 ? -11.584 -44.060 16.271 1.00 50.81 669 GLY A CA 1
ATOM 5133 C C . GLY A 1 669 ? -12.218 -44.985 15.228 1.00 50.81 669 GLY A C 1
ATOM 5134 O O . GLY A 1 669 ? -12.843 -45.962 15.624 1.00 50.81 669 GLY A O 1
ATOM 5135 N N . ASP A 1 670 ? -12.041 -44.751 13.923 1.00 45.25 670 ASP A N 1
ATOM 5136 C CA . ASP A 1 670 ? -12.657 -45.598 12.884 1.00 45.25 670 ASP A CA 1
ATOM 5137 C C . ASP A 1 670 ? -11.661 -46.638 12.336 1.00 45.25 670 ASP A C 1
ATOM 5139 O O . ASP A 1 670 ? -11.240 -46.613 11.182 1.00 45.25 670 ASP A O 1
ATOM 5143 N N . ASN A 1 671 ? -11.247 -47.570 13.202 1.00 42.34 671 ASN A N 1
ATOM 5144 C CA . ASN A 1 671 ? -10.729 -48.868 12.763 1.00 42.34 671 ASN A CA 1
ATOM 5145 C C . ASN A 1 671 ? -11.933 -49.775 12.476 1.00 42.34 671 ASN A C 1
ATOM 5147 O O . ASN A 1 671 ? -12.241 -50.679 13.252 1.00 42.34 671 ASN A O 1
ATOM 5151 N N . ARG A 1 672 ? -12.648 -49.526 11.379 1.00 42.28 672 ARG A N 1
ATOM 5152 C CA . ARG A 1 672 ? -13.507 -50.557 10.793 1.00 42.28 672 ARG A CA 1
ATOM 5153 C C . ARG A 1 672 ? -12.720 -51.207 9.674 1.00 42.28 672 ARG A C 1
ATOM 5155 O O . ARG A 1 672 ? -12.474 -50.591 8.643 1.00 42.28 672 ARG A O 1
ATOM 5162 N N . GLU A 1 673 ? -12.290 -52.441 9.912 1.00 39.22 673 GLU A N 1
ATOM 5163 C CA . GLU A 1 673 ? -11.852 -53.319 8.831 1.00 39.22 673 GLU A CA 1
ATOM 5164 C C . GLU A 1 673 ? -12.944 -53.385 7.747 1.00 39.22 673 GLU A C 1
ATOM 5166 O O . GLU A 1 673 ? -14.137 -53.325 8.076 1.00 39.22 673 GLU A O 1
ATOM 5171 N N . PRO A 1 674 ? -12.573 -53.512 6.460 1.00 39.94 674 PRO A N 1
ATOM 5172 C CA . PRO A 1 674 ? -13.554 -53.636 5.399 1.00 39.94 674 PRO A CA 1
ATOM 5173 C C . PRO A 1 674 ? -14.384 -54.898 5.633 1.00 39.94 674 PRO A C 1
ATOM 5175 O O . PRO A 1 674 ? -13.864 -56.015 5.646 1.00 39.94 674 PRO A O 1
ATOM 5178 N N . ARG A 1 675 ? -15.697 -54.725 5.801 1.00 39.25 675 ARG A N 1
ATOM 5179 C CA . ARG A 1 675 ? -16.644 -55.835 5.722 1.00 39.25 675 ARG A CA 1
ATOM 5180 C C . ARG A 1 675 ? -16.624 -56.317 4.274 1.00 39.25 675 ARG A C 1
ATOM 5182 O O . ARG A 1 675 ? -17.083 -55.604 3.387 1.00 39.25 675 ARG A O 1
ATOM 5189 N N . ALA A 1 676 ? -16.054 -57.495 4.040 1.00 38.41 676 ALA A N 1
ATOM 5190 C CA . ALA A 1 676 ? -16.156 -58.173 2.759 1.00 38.41 676 ALA A CA 1
ATOM 5191 C C . ALA A 1 676 ? -17.643 -58.384 2.428 1.00 38.41 676 ALA A C 1
ATOM 5193 O O . ALA A 1 676 ? -18.352 -59.081 3.158 1.00 38.41 676 ALA A O 1
ATOM 5194 N N . GLU A 1 677 ? -18.124 -57.763 1.352 1.00 40.25 677 GLU A N 1
ATOM 5195 C CA . GLU A 1 677 ? -19.416 -58.098 0.764 1.00 40.25 677 GLU A CA 1
ATOM 5196 C C . GLU A 1 677 ? -19.217 -59.111 -0.369 1.00 40.25 677 GLU A C 1
ATOM 5198 O O . GLU A 1 677 ? -18.802 -58.757 -1.468 1.00 40.25 677 GLU A O 1
ATOM 5203 N N . LYS A 1 678 ? -19.585 -60.350 -0.010 1.00 37.59 678 LYS A N 1
ATOM 5204 C CA . LYS A 1 678 ? -19.857 -61.576 -0.782 1.00 37.59 678 LYS A CA 1
ATOM 5205 C C . LYS A 1 678 ? -18.703 -62.310 -1.456 1.00 37.59 678 LYS A C 1
ATOM 5207 O O . LYS A 1 678 ? -18.236 -61.880 -2.528 1.00 37.59 678 LYS A O 1
#

Organism: NCBI:txid2750658